Protein AF-A0A4U9WJC2-F1 (afdb_monomer_lite)

Organism: Serratia fonticola (NCBI:txid47917)

Secondary structure (DSSP, 8-state):
---TTTEEEEEE-HHHHHHHHHHHHHHTTS----GGGS-SS-TTEEEE--SPPP-STTHHHHTT-HHHHHHHH-SEEE--HHHHHHHHH--STTTTHHHHHHHHHS-EEEESGGGS-TTTHHHHHHHHHHHHHTT--EEEE-S---HHHHHHHHHHHHHHHHHHHHHHSPTT----EEEEEE-SS-EEEEEE-SHHHHHHHHHHHHHHHHHHHTTS-----EEEE----SSS-HHHHHHHHHHHHHHHHHHHHHHS-EE-TTS-EEEEEEEE-S-HHHHHHHHHHHHHSPPPTTEEEEEEEE-TTS-HHHHHHHHHHHHHHH--SSGGGGGGSHHHHHHHHH---SEEEEEEEE-GGGTSS----BSEEEE--S-HHHHHHHHTTBSTTT----SS--EEEESS-HHHHTT-SSSSBSSSB-BTTTTB--S-S-HHHHS-HHHHSS--SHHHHS--

pLDDT: mean 87.03, std 14.12, range [36.34, 98.62]

Foldseek 3Di:
DQDLQQEKEKDADPVVVVVVVVVVVVPVVDDPDDQQPADLDDPRIDIRHDHDFDPDPCCVVCVVPVRLRRLLRHNHYDYDCVQLLCLQVVPTRNPNVSSLSVLLREAEEAEPPVVDAPVCLVSVLQSLLSSLLSPHHYHYHDLQDFLVSVLSSVVSNLNSVVNNCVVPNDPPDQSWDWDWDDDPPDIDTDTDRDSVRVSVVLLVVLVVVVVVVVPAFQQAFEDADEQDFPALDLLSLLLSVLVSVLVVLVVLQVQFWDADPVGATEFEEEEEAADDVSLVSSVVNNVPDDDDPLEDEAEAEAEDPDDPVVNVVSQVLQLCQFPPLPVVCNCVRPVNVCCPVPDRRRYYYYYYYYYCVCQPDGQGEGRAYEYQDQDLSSLLSVSCRYCVNVSDRDDDHRYYYHQAHSCVSSVHPPRSVSPHRDDPVVPRGDPDRGCVVVDDSVPRRRRRSSVSHDPD

Sequence (456 aa):
MLDDDDLAVLVGSAAVRELHQLNNDKAELRGTGSASAEELFAEHHYVSYGGSLDDGRLSRWLQGSGNLHKLLSAPVLVTTIDHLISATEGVRGGKQIAPMLRLMTADLVLDEPDDFDIADLPALCRLVNWAGMLGSRVLLSSATLPPALVQALFNAYKAGRADYQQVCGQPDTPLNICCAWFDENDAEQHDIQGAKDFKAAHEAFVAQRVAKLQNIAVLRRAQLIAVQPANQRKSTVLDSVAETLSVAMRQLHALHHQEHPEGKTVSLGVIRMANINPLVAVAQRLLRMPAPENTRIHYCVYHSQHPLAMRSHIERRLDETLTRYCETALWQISEIKNALANYPEQHHLFVVLATSVAEVGRDHDYDWAIAEPSSMRSLIQLAGRIQRHRQKPCTSPNLHILQKNVRALQGNKPAYYRPGFESEKYRLQLNSHDLAEILQPAQYETISAIPEYRNL

Structure (mmCIF, N/CA/C/O backbone):
data_AF-A0A4U9WJC2-F1
#
_entry.id   AF-A0A4U9WJC2-F1
#
loop_
_atom_site.group_PDB
_atom_site.id
_atom_site.type_symbol
_atom_site.label_atom_id
_atom_site.label_alt_id
_atom_site.label_comp_id
_atom_site.label_asym_id
_atom_site.label_entity_id
_atom_site.label_seq_id
_atom_site.pdbx_PDB_ins_code
_atom_site.Cartn_x
_atom_site.Cartn_y
_atom_site.Cartn_z
_atom_site.occupancy
_atom_site.B_iso_or_equiv
_atom_site.auth_seq_id
_atom_site.auth_comp_id
_atom_site.auth_asym_id
_atom_site.auth_atom_id
_atom_site.pdbx_PDB_model_num
ATOM 1 N N . MET A 1 1 ? -13.704 -4.661 -20.417 1.00 46.53 1 MET A N 1
ATOM 2 C CA . MET A 1 1 ? -13.077 -5.623 -19.490 1.00 46.53 1 MET A CA 1
ATOM 3 C C . MET A 1 1 ? -12.262 -6.559 -20.355 1.00 46.53 1 MET A C 1
ATOM 5 O O . MET A 1 1 ? -12.724 -6.848 -21.448 1.00 46.53 1 MET A O 1
ATOM 9 N N . LEU A 1 2 ? -11.039 -6.892 -19.947 1.00 60.75 2 LEU A N 1
ATOM 10 C CA . LEU A 1 2 ? -10.280 -7.963 -20.596 1.00 60.75 2 LEU A CA 1
ATOM 11 C C . LEU A 1 2 ? -10.853 -9.277 -20.063 1.00 60.75 2 LEU A C 1
ATOM 13 O O . LEU A 1 2 ? -10.986 -9.402 -18.844 1.00 60.75 2 LEU A O 1
ATOM 17 N N . ASP A 1 3 ? -11.221 -10.190 -20.953 1.00 73.12 3 ASP A N 1
ATOM 18 C CA . ASP A 1 3 ? -11.749 -11.503 -20.577 1.00 73.12 3 ASP A CA 1
ATOM 19 C C . ASP A 1 3 ? -10.591 -12.507 -20.386 1.00 73.12 3 ASP A C 1
ATOM 21 O O . ASP A 1 3 ? -9.437 -12.219 -20.725 1.00 73.12 3 ASP A O 1
ATOM 25 N N . ASP A 1 4 ? -10.877 -13.700 -19.851 1.00 73.50 4 ASP A N 1
ATOM 26 C CA . ASP A 1 4 ? -9.875 -14.758 -19.585 1.00 73.50 4 ASP A CA 1
ATOM 27 C C . ASP A 1 4 ? -9.129 -15.241 -20.854 1.00 73.50 4 ASP A C 1
ATOM 29 O O . ASP A 1 4 ? -8.103 -15.931 -20.772 1.00 73.50 4 ASP A O 1
ATOM 33 N N . ASP A 1 5 ? -9.631 -14.853 -22.028 1.00 78.19 5 ASP A N 1
ATOM 34 C CA . ASP A 1 5 ? -9.053 -15.135 -23.340 1.00 78.19 5 ASP A CA 1
ATOM 35 C C . ASP A 1 5 ? -7.982 -14.108 -23.766 1.00 78.19 5 ASP A C 1
ATOM 37 O O . ASP A 1 5 ? -7.138 -14.409 -24.616 1.00 78.19 5 ASP A O 1
ATOM 41 N N . ASP A 1 6 ? -7.946 -12.934 -23.124 1.00 79.31 6 ASP A N 1
ATOM 42 C CA . ASP A 1 6 ? -6.994 -11.846 -23.396 1.00 79.31 6 ASP A CA 1
ATOM 43 C C . ASP A 1 6 ? -5.949 -11.664 -22.283 1.00 79.31 6 ASP A C 1
ATOM 45 O O . ASP A 1 6 ? -4.870 -11.102 -22.516 1.00 79.31 6 ASP A O 1
ATOM 49 N N . LEU A 1 7 ? -6.255 -12.131 -21.068 1.00 83.69 7 LEU A N 1
ATOM 50 C CA . LEU A 1 7 ? -5.445 -11.918 -19.872 1.00 83.69 7 LEU A CA 1
ATOM 51 C C . LEU A 1 7 ? -4.982 -13.243 -19.266 1.00 83.69 7 LEU A C 1
ATOM 53 O O . LEU A 1 7 ? -5.780 -14.081 -18.857 1.00 83.69 7 LEU A O 1
ATOM 57 N N . ALA A 1 8 ? -3.665 -13.403 -19.141 1.00 84.50 8 ALA A N 1
ATOM 58 C CA . ALA A 1 8 ? -3.069 -14.489 -18.381 1.00 84.50 8 ALA A CA 1
ATOM 59 C C . ALA A 1 8 ? -2.653 -14.039 -16.982 1.00 84.50 8 ALA A C 1
ATOM 61 O O . ALA A 1 8 ? -2.041 -12.982 -16.813 1.00 84.50 8 ALA A O 1
ATOM 62 N N . VAL A 1 9 ? -2.896 -14.895 -15.990 1.00 79.94 9 VAL A N 1
ATOM 63 C CA . VAL A 1 9 ? -2.384 -14.718 -14.624 1.00 79.94 9 VAL A CA 1
ATOM 64 C C . VAL A 1 9 ? -1.373 -15.813 -14.319 1.00 79.94 9 VAL A C 1
ATOM 66 O O . VAL A 1 9 ? -1.701 -17.003 -14.353 1.00 79.94 9 VAL A O 1
ATOM 69 N N . LEU A 1 10 ? -0.142 -15.412 -13.995 1.00 79.81 10 LEU A N 1
ATOM 70 C CA . LEU A 1 10 ? 0.897 -16.323 -13.518 1.00 79.81 10 LEU A CA 1
ATOM 71 C C . LEU A 1 10 ? 0.865 -16.393 -11.986 1.00 79.81 10 LEU A C 1
ATOM 73 O O . LEU A 1 10 ? 1.237 -15.443 -11.296 1.00 79.81 10 LEU A O 1
ATOM 77 N N . VAL A 1 11 ? 0.445 -17.542 -11.455 1.00 68.56 11 VAL A N 1
ATOM 78 C CA . VAL A 1 11 ? 0.327 -17.782 -10.012 1.00 68.56 11 VAL A CA 1
ATOM 79 C C . VAL A 1 11 ? 1.512 -18.616 -9.523 1.00 68.56 11 VAL A C 1
ATOM 81 O O . VAL A 1 11 ? 1.752 -19.723 -10.009 1.00 68.56 11 VAL A O 1
ATOM 84 N N . GLY A 1 12 ? 2.233 -18.095 -8.527 1.00 59.09 12 GLY A N 1
ATOM 85 C CA . GLY A 1 12 ? 3.252 -18.833 -7.782 1.00 59.09 12 GLY A CA 1
ATOM 86 C C . GLY A 1 12 ? 2.670 -19.403 -6.488 1.00 59.09 12 GLY A C 1
ATOM 87 O O . GLY A 1 12 ? 2.115 -18.667 -5.671 1.00 59.09 12 GLY A O 1
ATOM 88 N N . SER A 1 13 ? 2.787 -20.713 -6.266 1.00 50.66 13 SER A N 1
ATOM 89 C CA . SER A 1 13 ? 2.348 -21.327 -5.007 1.00 50.66 13 SER A CA 1
ATOM 90 C C . SER A 1 13 ? 3.416 -21.158 -3.914 1.00 50.66 13 SER A C 1
ATOM 92 O O . SER A 1 13 ? 4.443 -21.834 -3.902 1.00 50.66 13 SER A O 1
ATOM 94 N N . ALA A 1 14 ? 3.175 -20.252 -2.958 1.00 41.22 14 ALA A N 1
ATOM 95 C CA . ALA A 1 14 ? 4.099 -19.973 -1.846 1.00 41.22 14 ALA A CA 1
ATOM 96 C C . ALA A 1 14 ? 4.448 -21.230 -1.021 1.00 41.22 14 ALA A C 1
ATOM 98 O O . ALA A 1 14 ? 5.609 -21.444 -0.682 1.00 41.22 14 ALA A O 1
ATOM 99 N N . ALA A 1 15 ? 3.461 -22.102 -0.784 1.00 36.34 15 ALA A N 1
ATOM 100 C CA . ALA A 1 15 ? 3.639 -23.360 -0.055 1.00 36.34 15 ALA A CA 1
ATOM 101 C C . ALA A 1 15 ? 4.581 -24.344 -0.769 1.00 36.34 15 ALA A C 1
ATOM 103 O O . ALA A 1 15 ? 5.291 -25.106 -0.122 1.00 36.34 15 ALA A O 1
ATOM 104 N N . VAL A 1 16 ? 4.614 -24.321 -2.103 1.00 43.38 16 VAL A N 1
ATOM 105 C CA . VAL A 1 16 ? 5.478 -25.203 -2.894 1.00 43.38 16 VAL A CA 1
ATOM 106 C C . VAL A 1 16 ? 6.861 -24.573 -3.085 1.00 43.38 16 VAL A C 1
ATOM 108 O O . VAL A 1 16 ? 7.850 -25.299 -3.115 1.00 43.38 16 VAL A O 1
ATOM 111 N N . ARG A 1 17 ? 6.962 -23.233 -3.101 1.00 43.75 17 ARG A N 1
ATOM 112 C CA . ARG A 1 17 ? 8.237 -22.488 -3.056 1.00 43.75 17 ARG A CA 1
ATOM 113 C C . ARG A 1 17 ? 9.015 -22.798 -1.765 1.00 43.75 17 ARG A C 1
ATOM 115 O O . ARG A 1 17 ? 10.201 -23.110 -1.849 1.00 43.75 17 ARG A O 1
ATOM 122 N N . GLU A 1 18 ? 8.347 -22.808 -0.604 1.00 42.47 18 GLU A N 1
ATOM 123 C CA . GLU A 1 18 ? 8.938 -23.237 0.682 1.00 42.47 18 GLU A CA 1
ATOM 124 C C . GLU A 1 18 ? 9.326 -24.726 0.675 1.00 42.47 18 GLU A C 1
ATOM 126 O O . GLU A 1 18 ? 10.423 -25.084 1.107 1.00 42.47 18 GLU A O 1
ATOM 131 N N . LEU A 1 19 ? 8.468 -25.603 0.137 1.00 38.94 19 LEU A N 1
ATOM 132 C CA . LEU A 1 19 ? 8.737 -27.044 0.068 1.00 38.94 19 LEU A CA 1
ATOM 133 C C . LEU A 1 19 ? 9.913 -27.379 -0.872 1.00 38.94 19 LEU A C 1
ATOM 135 O O . LEU A 1 19 ? 10.723 -28.251 -0.558 1.00 38.94 19 LEU A O 1
ATOM 139 N N . HIS A 1 20 ? 10.051 -26.665 -1.995 1.00 43.69 20 HIS A N 1
ATOM 140 C CA . HIS A 1 20 ? 11.199 -26.790 -2.898 1.00 43.69 20 HIS A CA 1
ATOM 141 C C . HIS A 1 20 ? 12.480 -26.212 -2.309 1.00 43.69 20 HIS A C 1
ATOM 143 O O . HIS A 1 20 ? 13.526 -26.812 -2.520 1.00 43.69 20 HIS A O 1
ATOM 149 N N . GLN A 1 21 ? 12.438 -25.092 -1.579 1.00 44.62 21 GLN A N 1
ATOM 150 C CA . GLN A 1 21 ? 13.626 -24.590 -0.872 1.00 44.62 21 GLN A CA 1
ATOM 151 C C . GLN A 1 21 ? 14.124 -25.622 0.149 1.00 44.62 21 GLN A C 1
ATOM 153 O O . GLN A 1 21 ? 15.296 -25.985 0.128 1.00 44.62 21 GLN A O 1
ATOM 158 N N . LEU A 1 22 ? 13.212 -26.207 0.934 1.00 45.56 22 LEU A N 1
ATOM 159 C CA . LEU A 1 22 ? 13.526 -27.287 1.878 1.00 45.56 22 LEU A CA 1
ATOM 160 C C . LEU A 1 22 ? 14.062 -28.565 1.202 1.00 45.56 22 LEU A C 1
ATOM 162 O O . LEU A 1 22 ? 14.863 -29.288 1.800 1.00 45.56 22 LEU A O 1
ATOM 166 N N . ASN A 1 23 ? 13.619 -28.865 -0.022 1.00 43.19 23 ASN A N 1
ATOM 167 C CA . ASN A 1 23 ? 14.089 -30.022 -0.790 1.00 43.19 23 ASN A CA 1
ATOM 168 C C . ASN A 1 23 ? 15.409 -29.755 -1.534 1.00 43.19 23 ASN A C 1
ATOM 170 O O . ASN A 1 23 ? 16.239 -30.659 -1.618 1.00 43.19 23 ASN A O 1
ATOM 174 N N . ASN A 1 24 ? 15.641 -28.536 -2.026 1.00 48.03 24 ASN A N 1
ATOM 175 C CA . ASN A 1 24 ? 16.871 -28.158 -2.726 1.00 48.03 24 ASN A CA 1
ATOM 176 C C . ASN A 1 24 ? 18.071 -28.092 -1.773 1.00 48.03 24 ASN A C 1
ATOM 178 O O . ASN A 1 24 ? 19.133 -28.600 -2.129 1.00 48.03 24 ASN A O 1
ATOM 182 N N . ASP A 1 25 ? 17.881 -27.620 -0.535 1.00 45.34 25 ASP A N 1
ATOM 183 C CA . ASP A 1 25 ? 18.916 -27.661 0.513 1.00 45.34 25 ASP A CA 1
ATOM 184 C C . ASP A 1 25 ? 19.355 -29.103 0.852 1.00 45.34 25 ASP A C 1
ATOM 186 O O . ASP A 1 25 ? 20.463 -29.339 1.333 1.00 45.34 25 ASP A O 1
ATOM 190 N N . LYS A 1 26 ? 18.507 -30.105 0.570 1.00 40.25 26 LYS A N 1
ATOM 191 C CA . LYS A 1 26 ? 18.845 -31.535 0.695 1.00 40.25 26 LYS A CA 1
ATOM 192 C C . LYS A 1 26 ? 19.438 -32.142 -0.582 1.00 40.25 26 LYS A C 1
ATOM 194 O O . LYS A 1 26 ? 20.116 -33.167 -0.495 1.00 40.25 26 LYS A O 1
ATOM 199 N N . ALA A 1 27 ? 19.186 -31.548 -1.749 1.00 41.16 27 ALA A N 1
ATOM 200 C CA . ALA A 1 27 ? 19.595 -32.068 -3.054 1.00 41.16 27 ALA A CA 1
ATOM 201 C C . ALA A 1 27 ? 21.007 -31.626 -3.486 1.00 41.16 27 ALA A C 1
ATOM 203 O O . ALA A 1 27 ? 21.629 -32.327 -4.284 1.00 41.16 27 ALA A O 1
ATOM 204 N N . GLU A 1 28 ? 21.572 -30.551 -2.915 1.00 43.06 28 GLU A N 1
ATOM 205 C CA . GLU A 1 28 ? 22.946 -30.098 -3.227 1.00 43.06 28 GLU A CA 1
ATOM 206 C C . GLU A 1 28 ? 24.044 -31.144 -2.932 1.00 43.06 28 GLU A C 1
ATOM 208 O O . GLU A 1 28 ? 25.171 -31.019 -3.407 1.00 43.06 28 GLU A O 1
ATOM 213 N N . LEU A 1 29 ? 23.725 -32.229 -2.217 1.00 37.72 29 LEU A N 1
ATOM 214 C CA . LEU A 1 29 ? 24.650 -33.331 -1.939 1.00 37.72 29 LEU A CA 1
ATOM 215 C C . LEU A 1 29 ? 24.714 -34.412 -3.037 1.00 37.72 29 LEU A C 1
ATOM 217 O O . LEU A 1 29 ? 25.564 -35.300 -2.937 1.00 37.72 29 LEU A O 1
ATOM 221 N N . ARG A 1 30 ? 23.856 -34.401 -4.073 1.00 39.72 30 ARG A N 1
ATOM 222 C CA . ARG A 1 30 ? 23.855 -35.450 -5.117 1.00 39.72 30 ARG A CA 1
ATOM 223 C C . ARG A 1 30 ? 23.388 -34.953 -6.493 1.00 39.72 30 ARG A C 1
ATOM 225 O O . ARG A 1 30 ? 22.192 -34.815 -6.706 1.00 39.72 30 ARG A O 1
ATOM 232 N N . GLY A 1 31 ? 24.296 -34.866 -7.474 1.00 41.62 31 GLY A N 1
ATOM 233 C CA . GLY A 1 31 ? 23.894 -35.017 -8.884 1.00 41.62 31 GLY A CA 1
ATOM 234 C C . GLY A 1 31 ? 24.792 -34.381 -9.947 1.00 41.62 31 GLY A C 1
ATOM 235 O O . GLY A 1 31 ? 24.798 -33.172 -10.126 1.00 41.62 31 GLY A O 1
ATOM 236 N N . THR A 1 32 ? 25.472 -35.218 -10.733 1.00 39.62 32 THR A N 1
ATOM 237 C CA . THR A 1 32 ? 26.228 -34.889 -11.957 1.00 39.62 32 THR A CA 1
ATOM 238 C C . THR A 1 32 ? 25.339 -34.971 -13.216 1.00 39.62 32 THR A C 1
ATOM 240 O O . THR A 1 32 ? 25.636 -35.729 -14.139 1.00 39.62 32 THR A O 1
ATOM 243 N N . GLY A 1 33 ? 24.200 -34.268 -13.230 1.00 45.22 33 GLY A N 1
ATOM 244 C CA . GLY A 1 33 ? 23.241 -34.250 -14.349 1.00 45.22 33 GLY A CA 1
ATOM 245 C C . GLY A 1 33 ? 23.451 -33.084 -15.329 1.00 45.22 33 GLY A C 1
ATOM 246 O O . GLY A 1 33 ? 23.955 -32.031 -14.945 1.00 45.22 33 GLY A O 1
ATOM 247 N N . SER A 1 34 ? 23.060 -33.260 -16.600 1.00 45.56 34 SER A N 1
ATOM 248 C CA . SER A 1 34 ? 23.080 -32.193 -17.617 1.00 45.56 34 SER A CA 1
ATOM 249 C C . SER A 1 34 ? 22.008 -31.140 -17.312 1.00 45.56 34 SER A C 1
ATOM 251 O O . SER A 1 34 ? 20.820 -31.380 -17.520 1.00 45.56 34 SER A O 1
ATOM 253 N N . ALA A 1 35 ? 22.432 -29.962 -16.850 1.00 45.94 35 ALA A N 1
ATOM 254 C CA . ALA A 1 35 ? 21.558 -28.852 -16.452 1.00 45.94 35 ALA A CA 1
ATOM 255 C C . ALA A 1 35 ? 20.690 -28.275 -17.594 1.00 45.94 35 ALA A C 1
ATOM 257 O O . ALA A 1 35 ? 19.764 -27.510 -17.345 1.00 45.94 35 ALA A O 1
ATOM 258 N N . SER A 1 36 ? 20.974 -28.629 -18.851 1.00 48.59 36 SER A N 1
ATOM 259 C CA . SER A 1 36 ? 20.184 -28.231 -20.027 1.00 48.59 36 SER A CA 1
ATOM 260 C C . SER A 1 36 ? 18.904 -29.052 -20.223 1.00 48.59 36 SER A C 1
ATOM 262 O O . SER A 1 36 ? 18.124 -28.733 -21.113 1.00 48.59 36 SER A O 1
ATOM 264 N N . ALA A 1 37 ? 18.712 -30.120 -19.441 1.00 48.47 37 ALA A N 1
ATOM 265 C CA . ALA A 1 37 ? 17.519 -30.968 -19.474 1.00 48.47 37 ALA A CA 1
ATOM 266 C C . ALA A 1 37 ? 16.483 -30.602 -18.392 1.00 48.47 37 ALA A C 1
ATOM 268 O O . ALA A 1 37 ? 15.444 -31.252 -18.311 1.00 48.47 37 ALA A O 1
ATOM 269 N N . GLU A 1 38 ? 16.768 -29.602 -17.551 1.00 54.88 38 GLU A N 1
ATOM 270 C CA . GLU A 1 38 ? 15.818 -29.099 -16.553 1.00 54.88 38 GLU A CA 1
ATOM 271 C C . GLU A 1 38 ? 14.656 -28.354 -17.232 1.00 54.88 38 GLU A C 1
ATOM 273 O O . GLU A 1 38 ? 14.842 -27.685 -18.252 1.00 54.88 38 GLU A O 1
ATOM 278 N N . GLU A 1 39 ? 13.448 -28.468 -16.671 1.00 60.22 39 GLU A N 1
ATOM 279 C CA . GLU A 1 39 ? 12.277 -27.755 -17.182 1.00 60.22 39 GLU A CA 1
ATOM 280 C C . GLU A 1 39 ? 12.488 -26.232 -17.133 1.00 60.22 39 GLU A C 1
ATOM 282 O O . GLU A 1 39 ? 12.917 -25.663 -16.128 1.00 60.22 39 GLU A O 1
ATOM 287 N N . LEU A 1 40 ? 12.127 -25.553 -18.229 1.00 59.41 40 LEU A N 1
ATOM 288 C CA . LEU A 1 40 ? 12.242 -24.092 -18.378 1.00 59.41 40 LEU A CA 1
ATOM 289 C C . LEU A 1 40 ? 11.343 -23.314 -17.408 1.00 59.41 40 LEU A C 1
ATOM 291 O O . LEU A 1 40 ? 11.531 -22.118 -17.186 1.00 59.41 40 LEU A O 1
ATOM 295 N N . PHE A 1 41 ? 10.337 -23.994 -16.867 1.00 60.94 41 PHE A N 1
ATOM 296 C CA . PHE A 1 41 ? 9.386 -23.481 -15.902 1.00 60.94 41 PHE A CA 1
ATOM 297 C C . PHE A 1 41 ? 9.516 -24.298 -14.621 1.00 60.94 41 PHE A C 1
ATOM 299 O O . PHE A 1 41 ? 9.705 -25.506 -14.674 1.00 60.94 41 PHE A O 1
ATOM 306 N N . ALA A 1 42 ? 9.406 -23.656 -13.461 1.00 60.84 42 ALA A N 1
ATOM 307 C CA . ALA A 1 42 ? 9.356 -24.411 -12.220 1.00 60.84 42 ALA A CA 1
ATOM 308 C C . ALA A 1 42 ? 8.007 -25.150 -12.118 1.00 60.84 42 ALA A C 1
ATOM 310 O O . ALA A 1 42 ? 6.972 -24.537 -12.381 1.00 60.84 42 ALA A O 1
ATOM 311 N N . GLU A 1 43 ? 8.013 -26.416 -11.678 1.00 53.97 43 GLU A N 1
ATOM 312 C CA . GLU A 1 43 ? 6.828 -27.304 -11.580 1.00 53.97 43 GLU A CA 1
ATOM 313 C C . GLU A 1 43 ? 5.626 -26.681 -10.834 1.00 53.97 43 GLU A C 1
ATOM 315 O O . GLU A 1 43 ? 4.483 -27.103 -10.983 1.00 53.97 43 GLU A O 1
ATOM 320 N N . HIS A 1 44 ? 5.874 -25.653 -10.024 1.00 59.41 44 HIS A N 1
ATOM 321 C CA . HIS A 1 44 ? 4.917 -25.032 -9.114 1.00 59.41 44 HIS A CA 1
ATOM 322 C C . HIS A 1 44 ? 4.310 -23.712 -9.600 1.00 59.41 44 HIS A C 1
ATOM 324 O O . HIS A 1 44 ? 3.562 -23.064 -8.855 1.00 59.41 44 HIS A O 1
ATOM 330 N N . HIS A 1 45 ? 4.657 -23.293 -10.813 1.00 67.62 45 HIS A N 1
ATOM 331 C CA . HIS A 1 45 ? 4.077 -22.130 -11.464 1.00 67.62 45 HIS A CA 1
ATOM 332 C C . HIS A 1 45 ? 2.922 -22.554 -12.376 1.00 67.62 45 HIS A C 1
ATOM 334 O O . HIS A 1 45 ? 3.080 -23.422 -13.234 1.00 67.62 45 HIS A O 1
ATOM 340 N N . TYR A 1 46 ? 1.772 -21.901 -12.221 1.00 73.31 46 TYR A N 1
ATOM 341 C CA . TYR A 1 46 ? 0.585 -22.152 -13.036 1.00 73.31 46 TYR A CA 1
ATOM 342 C C . TYR A 1 46 ? 0.196 -20.897 -13.816 1.00 73.31 46 TYR A C 1
ATOM 344 O O . TYR A 1 46 ? 0.100 -19.814 -13.236 1.00 73.31 46 TYR A O 1
ATOM 352 N N . VAL A 1 47 ? -0.045 -21.047 -15.122 1.00 77.38 47 VAL A N 1
ATOM 353 C CA . VAL A 1 47 ? -0.546 -19.969 -15.985 1.00 77.38 47 VAL A CA 1
ATOM 354 C C . VAL A 1 47 ? -2.023 -20.216 -16.273 1.00 77.38 47 VAL A C 1
ATOM 356 O O . VAL A 1 47 ? -2.378 -21.149 -17.002 1.00 77.38 47 VAL A O 1
ATOM 359 N N . SER A 1 48 ? -2.880 -19.368 -15.705 1.00 79.12 48 SER A N 1
ATOM 360 C CA . SER A 1 48 ? -4.305 -19.335 -16.036 1.00 79.12 48 SER A CA 1
ATOM 361 C C . SER A 1 48 ? -4.496 -18.485 -17.285 1.00 79.12 48 SER A C 1
ATOM 363 O O . SER A 1 48 ? -4.237 -17.289 -17.231 1.00 79.12 48 SER A O 1
ATOM 365 N N . TYR A 1 49 ? -4.884 -19.111 -18.396 1.00 80.44 49 TYR A N 1
ATOM 366 C CA . TYR A 1 49 ? -5.153 -18.461 -19.681 1.00 80.44 49 TYR A CA 1
ATOM 367 C C . TYR A 1 49 ? -6.121 -19.338 -20.485 1.00 80.44 49 TYR A C 1
ATOM 369 O O . TYR A 1 49 ? -5.840 -20.534 -20.653 1.00 80.44 49 TYR A O 1
ATOM 377 N N . GLY A 1 50 ? -7.254 -18.766 -20.906 1.00 72.88 50 GLY A N 1
ATOM 378 C CA . GLY A 1 50 ? -8.319 -19.447 -21.658 1.00 72.88 50 GLY A CA 1
ATOM 379 C C . GLY A 1 50 ? -8.233 -19.274 -23.176 1.00 72.88 50 GLY A C 1
ATOM 380 O O . GLY A 1 50 ? -8.844 -20.047 -23.911 1.00 72.88 50 GLY A O 1
ATOM 381 N N . GLY A 1 51 ? -7.428 -18.313 -23.636 1.00 80.25 51 GLY A N 1
ATOM 382 C CA . GLY A 1 51 ? -7.397 -17.902 -25.034 1.00 80.25 51 GLY A CA 1
ATOM 383 C C . GLY A 1 51 ? -6.604 -18.816 -25.966 1.00 80.25 51 GLY A C 1
ATOM 384 O O . GLY A 1 51 ? -6.038 -19.847 -25.583 1.00 80.25 51 GLY A O 1
ATOM 385 N N . SER A 1 52 ? -6.562 -18.416 -27.237 1.00 81.81 52 SER A N 1
ATOM 386 C CA . SER A 1 52 ? -5.863 -19.158 -28.283 1.00 81.81 52 SER A CA 1
ATOM 387 C C . SER A 1 52 ? -4.354 -19.152 -28.062 1.00 81.81 52 SER A C 1
ATOM 389 O O . SER A 1 52 ? -3.743 -18.106 -27.847 1.00 81.81 52 SER A O 1
ATOM 391 N N . LEU A 1 53 ? -3.741 -20.326 -28.178 1.00 81.19 53 LEU A N 1
ATOM 392 C CA . LEU A 1 53 ? -2.290 -20.449 -28.180 1.00 81.19 53 LEU A CA 1
ATOM 393 C C . LEU A 1 53 ? -1.727 -20.037 -29.543 1.00 81.19 53 LEU A C 1
ATOM 395 O O . LEU A 1 53 ? -2.300 -20.388 -30.573 1.00 81.19 53 LEU A O 1
ATOM 399 N N . ASP A 1 54 ? -0.590 -19.342 -29.538 1.00 75.38 54 ASP A N 1
ATOM 400 C CA . ASP A 1 54 ? 0.116 -18.932 -30.753 1.00 75.38 54 ASP A CA 1
ATOM 401 C C . ASP A 1 54 ? 0.478 -20.160 -31.599 1.00 75.38 54 ASP A C 1
ATOM 403 O O . ASP A 1 54 ? 1.158 -21.074 -31.129 1.00 75.38 54 ASP A O 1
ATOM 407 N N . ASP A 1 55 ? 0.052 -20.195 -32.857 1.00 75.19 55 ASP A N 1
ATOM 408 C CA . ASP A 1 55 ? 0.403 -21.248 -33.813 1.00 75.19 55 ASP A CA 1
ATOM 409 C C . ASP A 1 55 ? 1.621 -20.871 -34.681 1.00 75.19 55 ASP A C 1
ATOM 411 O O . ASP A 1 55 ? 2.004 -21.604 -35.597 1.00 75.19 55 ASP A O 1
ATOM 415 N N . GLY A 1 56 ? 2.286 -19.759 -34.345 1.00 73.81 56 GLY A N 1
ATOM 416 C CA . GLY A 1 56 ? 3.463 -19.232 -35.019 1.00 73.81 56 GLY A CA 1
ATOM 417 C C . GLY A 1 56 ? 4.709 -20.122 -34.945 1.00 73.81 56 GLY A C 1
ATOM 418 O O . GLY A 1 56 ? 4.715 -21.256 -34.468 1.00 73.81 56 GLY A O 1
ATOM 419 N N . ARG A 1 57 ? 5.845 -19.601 -35.429 1.00 71.94 57 ARG A N 1
ATOM 420 C CA . ARG A 1 57 ? 7.106 -20.369 -35.567 1.00 71.94 57 ARG A CA 1
ATOM 421 C C . ARG A 1 57 ? 7.665 -20.886 -34.238 1.00 71.94 57 ARG A C 1
ATOM 423 O O . ARG A 1 57 ? 8.398 -21.877 -34.234 1.00 71.94 57 ARG A O 1
ATOM 430 N N . LEU A 1 58 ? 7.337 -20.217 -33.133 1.00 72.56 58 LEU A N 1
ATOM 431 C CA . LEU A 1 58 ? 7.756 -20.613 -31.791 1.00 72.56 58 LEU A CA 1
ATOM 432 C C . LEU A 1 58 ? 6.933 -21.788 -31.254 1.00 72.56 58 LEU A C 1
ATOM 434 O O . LEU A 1 58 ? 7.468 -22.567 -30.470 1.00 72.56 58 LEU A O 1
ATOM 438 N N . SER A 1 59 ? 5.699 -21.991 -31.731 1.00 73.56 59 SER A N 1
ATOM 439 C CA . SER A 1 59 ? 4.800 -23.056 -31.262 1.00 73.56 59 SER A CA 1
ATOM 440 C C . SER A 1 59 ? 5.471 -24.434 -31.257 1.00 73.56 59 SER A C 1
ATOM 442 O O . SER A 1 59 ? 5.369 -25.171 -30.284 1.00 73.56 59 SER A O 1
ATOM 444 N N . ARG A 1 60 ? 6.271 -24.755 -32.282 1.00 75.25 60 ARG A N 1
ATOM 445 C CA . ARG A 1 60 ? 6.978 -26.041 -32.407 1.00 75.25 60 ARG A CA 1
ATOM 446 C C . ARG A 1 60 ? 8.028 -26.279 -31.317 1.00 75.25 60 ARG A C 1
ATOM 448 O O . ARG A 1 60 ? 8.244 -27.419 -30.923 1.00 75.25 60 ARG A O 1
ATOM 455 N N . TRP A 1 61 ? 8.670 -25.216 -30.837 1.00 71.25 61 TRP A N 1
ATOM 456 C CA . TRP A 1 61 ? 9.628 -25.270 -29.727 1.00 71.25 61 TRP A CA 1
ATOM 457 C C . TRP A 1 61 ? 8.922 -25.244 -28.367 1.00 71.25 61 TRP A C 1
ATOM 459 O O . TRP A 1 61 ? 9.445 -25.767 -27.387 1.00 71.25 61 TRP A O 1
ATOM 469 N N . LEU A 1 62 ? 7.723 -24.657 -28.318 1.00 73.56 62 LEU A N 1
ATOM 470 C CA . LEU A 1 62 ? 6.910 -24.490 -27.115 1.00 73.56 62 LEU A CA 1
ATOM 471 C C . LEU A 1 62 ? 5.950 -25.659 -26.847 1.00 73.56 62 LEU A C 1
ATOM 473 O O . LEU A 1 62 ? 5.469 -25.790 -25.726 1.00 73.56 62 LEU A O 1
ATOM 477 N N . GLN A 1 63 ? 5.717 -26.537 -27.830 1.00 67.31 63 GLN A N 1
ATOM 478 C CA . GLN A 1 63 ? 4.817 -27.699 -27.751 1.00 67.31 63 GLN A CA 1
ATOM 479 C C . GLN A 1 63 ? 5.101 -28.629 -26.559 1.00 67.31 63 GLN A C 1
ATOM 481 O O . GLN A 1 63 ? 4.178 -29.254 -26.045 1.00 67.31 63 GLN A O 1
ATOM 486 N N . GLY A 1 64 ? 6.356 -28.711 -26.103 1.00 66.50 64 GLY A N 1
ATOM 487 C CA . GLY A 1 64 ? 6.745 -29.496 -24.925 1.00 66.50 64 GLY A CA 1
ATOM 488 C C . GLY A 1 64 ? 6.468 -28.820 -23.575 1.00 66.50 64 GLY A C 1
ATOM 489 O O . GLY A 1 64 ? 6.563 -29.481 -22.548 1.00 66.50 64 GLY A O 1
ATOM 490 N N . SER A 1 65 ? 6.110 -27.531 -23.565 1.00 72.31 65 SER A N 1
ATOM 491 C CA . SER A 1 65 ? 6.017 -26.685 -22.367 1.00 72.31 65 SER A CA 1
ATOM 492 C C . SER A 1 65 ? 4.730 -25.853 -22.373 1.00 72.31 65 SER A C 1
ATOM 494 O O . SER A 1 65 ? 4.748 -24.647 -22.630 1.00 72.31 65 SER A O 1
ATOM 496 N N . GLY A 1 66 ? 3.594 -26.480 -22.046 1.00 76.69 66 GLY A N 1
ATOM 497 C CA . GLY A 1 66 ? 2.266 -25.849 -22.130 1.00 76.69 66 GLY A CA 1
ATOM 498 C C . GLY A 1 66 ? 2.121 -24.528 -21.355 1.00 76.69 66 GLY A C 1
ATOM 499 O O . GLY A 1 66 ? 1.488 -23.595 -21.844 1.00 76.69 66 GLY A O 1
ATOM 500 N N . ASN A 1 67 ? 2.758 -24.395 -20.185 1.00 77.75 67 ASN A N 1
ATOM 501 C CA . ASN A 1 67 ? 2.746 -23.144 -19.412 1.00 77.75 67 ASN A CA 1
ATOM 502 C C . ASN A 1 67 ? 3.515 -22.011 -20.106 1.00 77.75 67 ASN A C 1
ATOM 504 O O . ASN A 1 67 ? 3.057 -20.869 -20.115 1.00 77.75 67 ASN A O 1
ATOM 508 N N . LEU A 1 68 ? 4.660 -22.323 -20.720 1.00 78.19 68 LEU A N 1
ATOM 509 C CA . LEU A 1 68 ? 5.456 -21.346 -21.462 1.00 78.19 68 LEU A CA 1
ATOM 510 C C . LEU A 1 68 ? 4.702 -20.854 -22.699 1.00 78.19 68 LEU A C 1
ATOM 512 O O . LEU A 1 68 ? 4.709 -19.662 -23.002 1.00 78.19 68 LEU A O 1
ATOM 516 N N . HIS A 1 69 ? 4.015 -21.771 -23.383 1.00 82.81 69 HIS A N 1
ATOM 517 C CA . HIS A 1 69 ? 3.201 -21.435 -24.542 1.00 82.81 69 HIS A CA 1
ATOM 518 C C . HIS A 1 69 ? 2.065 -20.483 -24.165 1.00 82.81 69 HIS A C 1
ATOM 520 O O . HIS A 1 69 ? 1.916 -19.442 -24.802 1.00 82.81 69 HIS A O 1
ATOM 526 N N . LYS A 1 70 ? 1.336 -20.766 -23.078 1.00 85.06 70 LYS A N 1
ATOM 527 C CA . LYS A 1 70 ? 0.300 -19.866 -22.545 1.00 85.06 70 LYS A CA 1
ATOM 528 C C . LYS A 1 70 ? 0.852 -18.486 -22.191 1.00 85.06 70 LYS A C 1
ATOM 530 O O . LYS A 1 70 ? 0.269 -17.481 -22.579 1.00 85.06 70 LYS A O 1
ATOM 535 N N . LEU A 1 71 ? 1.994 -18.433 -21.501 1.00 85.06 71 LEU A N 1
ATOM 536 C CA . LEU A 1 71 ? 2.612 -17.176 -21.069 1.00 85.06 71 LEU A CA 1
ATOM 537 C C . LEU A 1 71 ? 2.971 -16.258 -22.244 1.00 85.06 71 LEU A C 1
ATOM 539 O O . LEU A 1 71 ? 2.813 -15.041 -22.151 1.00 85.06 71 LEU A O 1
ATOM 543 N N . LEU A 1 72 ? 3.484 -16.828 -23.334 1.00 85.19 72 LEU A N 1
ATOM 544 C CA . LEU A 1 72 ? 3.876 -16.061 -24.517 1.00 85.19 72 LEU A CA 1
ATOM 545 C C . LEU A 1 72 ? 2.689 -15.734 -25.426 1.00 85.19 72 LEU A C 1
ATOM 547 O O . LEU A 1 72 ? 2.688 -14.670 -26.032 1.00 85.19 72 LEU A O 1
ATOM 551 N N . SER A 1 73 ? 1.683 -16.610 -25.485 1.00 86.12 73 SER A N 1
ATOM 552 C CA . SER A 1 73 ? 0.495 -16.406 -26.329 1.00 86.12 73 SER A CA 1
ATOM 553 C C . SER A 1 73 ? -0.440 -15.334 -25.781 1.00 86.12 73 SER A C 1
ATOM 555 O O . SER A 1 73 ? -1.107 -14.656 -26.553 1.00 86.12 73 SER A O 1
ATOM 557 N N . ALA A 1 74 ? -0.488 -15.171 -24.457 1.00 87.75 74 ALA A N 1
ATOM 558 C CA . ALA A 1 74 ? -1.396 -14.229 -23.825 1.00 87.75 74 ALA A CA 1
ATOM 559 C C . ALA A 1 74 ? -1.097 -12.777 -24.239 1.00 87.75 74 ALA A C 1
ATOM 561 O O . ALA A 1 74 ? 0.026 -12.308 -24.014 1.00 87.75 74 ALA A O 1
ATOM 562 N N . PRO A 1 75 ? -2.073 -12.022 -24.773 1.00 87.56 75 PRO A N 1
ATOM 563 C CA . PRO A 1 75 ? -1.881 -10.611 -25.100 1.00 87.56 75 PRO A CA 1
ATOM 564 C C . PRO A 1 75 ? -1.426 -9.804 -23.879 1.00 87.56 75 PRO A C 1
ATOM 566 O O . PRO A 1 75 ? -0.396 -9.127 -23.918 1.00 87.56 75 PRO A O 1
ATOM 569 N N . VAL A 1 76 ? -2.118 -9.967 -22.750 1.00 90.88 76 VAL A N 1
ATOM 570 C CA . VAL A 1 76 ? -1.780 -9.330 -21.474 1.00 90.88 76 VAL A CA 1
ATOM 571 C C . VAL A 1 76 ? -1.358 -10.388 -20.461 1.00 90.88 76 VAL A C 1
ATOM 573 O O . VAL A 1 76 ? -1.999 -11.424 -20.320 1.00 90.88 76 VAL A O 1
ATOM 576 N N . LEU A 1 77 ? -0.276 -10.120 -19.729 1.00 90.75 77 LEU A N 1
ATOM 577 C CA . LEU A 1 77 ? 0.210 -10.982 -18.653 1.00 90.75 77 LEU A CA 1
ATOM 578 C C . LEU A 1 77 ? 0.252 -10.192 -17.349 1.00 90.75 77 LEU A C 1
ATOM 580 O O . LEU A 1 77 ? 0.967 -9.196 -17.254 1.00 90.75 77 LEU A O 1
ATOM 584 N N . VAL A 1 78 ? -0.454 -10.685 -16.336 1.00 89.75 78 VAL A N 1
ATOM 585 C CA . VAL A 1 78 ? -0.366 -10.201 -14.959 1.00 89.75 78 VAL A CA 1
ATOM 586 C C . VAL A 1 78 ? 0.477 -11.181 -14.154 1.00 89.75 78 VAL A C 1
ATOM 588 O O . VAL A 1 78 ? 0.176 -12.373 -14.050 1.00 89.75 78 VAL A O 1
ATOM 591 N N . THR A 1 79 ? 1.570 -10.677 -13.594 1.00 87.12 79 THR A N 1
ATOM 592 C CA . THR A 1 79 ? 2.527 -11.471 -12.829 1.00 87.12 79 THR A CA 1
ATOM 593 C C . THR A 1 79 ? 3.196 -10.618 -11.762 1.00 87.12 79 THR A C 1
ATOM 595 O O . THR A 1 79 ? 3.291 -9.401 -11.896 1.00 87.12 79 THR A O 1
ATOM 598 N N . THR A 1 80 ? 3.727 -11.259 -10.723 1.00 83.69 80 THR A N 1
ATOM 599 C CA . THR A 1 80 ? 4.711 -10.607 -9.865 1.00 83.69 80 THR A CA 1
ATOM 600 C C . THR A 1 80 ? 6.015 -10.402 -10.632 1.00 83.69 80 THR A C 1
ATOM 602 O O . THR A 1 80 ? 6.411 -11.203 -11.487 1.00 83.69 80 THR A O 1
ATOM 605 N N . ILE A 1 81 ? 6.698 -9.320 -10.290 1.00 84.44 81 ILE A N 1
ATOM 606 C CA . ILE A 1 81 ? 8.013 -8.963 -10.815 1.00 84.44 81 ILE A CA 1
ATOM 607 C C . ILE A 1 81 ? 9.090 -10.016 -10.508 1.00 84.44 81 ILE A C 1
ATOM 609 O O . ILE A 1 81 ? 9.972 -10.223 -11.335 1.00 84.44 81 ILE A O 1
ATOM 613 N N . ASP A 1 82 ? 8.965 -10.765 -9.405 1.00 80.38 82 ASP A N 1
ATOM 614 C CA . ASP A 1 82 ? 9.804 -11.929 -9.076 1.00 80.38 82 ASP A CA 1
ATOM 615 C C . ASP A 1 82 ? 9.936 -12.915 -10.243 1.00 80.38 82 ASP A C 1
ATOM 617 O O . ASP A 1 82 ? 11.012 -13.466 -10.485 1.00 80.38 82 ASP A O 1
ATOM 621 N N . HIS A 1 83 ? 8.844 -13.150 -10.977 1.00 81.69 83 HIS A N 1
ATOM 622 C CA . HIS A 1 83 ? 8.866 -14.066 -12.112 1.00 81.69 83 HIS A CA 1
ATOM 623 C C . HIS A 1 83 ? 9.669 -13.489 -13.291 1.00 81.69 83 HIS A C 1
ATOM 625 O O . HIS A 1 83 ? 10.315 -14.246 -14.014 1.00 81.69 83 HIS A O 1
ATOM 631 N N . LEU A 1 84 ? 9.695 -12.161 -13.455 1.00 85.44 84 LEU A N 1
ATOM 632 C CA . LEU A 1 84 ? 10.438 -11.476 -14.518 1.00 85.44 84 LEU A CA 1
ATOM 633 C C . LEU A 1 84 ? 11.908 -11.219 -14.163 1.00 85.44 84 LEU A C 1
ATOM 635 O O . LEU A 1 84 ? 12.751 -11.271 -15.053 1.00 85.44 84 LEU A O 1
ATOM 639 N N . ILE A 1 85 ? 12.241 -11.021 -12.881 1.00 84.50 85 ILE A N 1
ATOM 640 C CA . ILE A 1 85 ? 13.623 -10.830 -12.392 1.00 84.50 85 ILE A CA 1
ATOM 641 C C . ILE A 1 85 ? 14.536 -11.989 -12.815 1.00 84.50 85 ILE A C 1
ATOM 643 O O . ILE A 1 85 ? 15.722 -11.792 -13.081 1.00 84.50 85 ILE A O 1
ATOM 647 N N . SER A 1 86 ? 13.984 -13.197 -12.957 1.00 82.31 86 SER A N 1
ATOM 648 C CA . SER A 1 86 ? 14.738 -14.356 -13.441 1.00 82.31 86 SER A CA 1
ATOM 649 C C . SER A 1 86 ? 15.299 -14.203 -14.865 1.00 82.31 86 SER A C 1
ATOM 651 O O . SER A 1 86 ? 16.211 -14.948 -15.215 1.00 82.31 86 SER A O 1
ATOM 653 N N . ALA A 1 87 ? 14.851 -13.213 -15.652 1.00 83.56 87 ALA A N 1
ATOM 654 C CA . ALA A 1 87 ? 15.494 -12.848 -16.915 1.00 83.56 87 ALA A CA 1
ATOM 655 C C . ALA A 1 87 ? 16.970 -12.475 -16.712 1.00 83.56 87 ALA A C 1
ATOM 657 O O . ALA A 1 87 ? 17.822 -12.956 -17.449 1.00 83.56 87 ALA A O 1
ATOM 658 N N . THR A 1 88 ? 17.287 -11.676 -15.689 1.00 83.38 88 THR A N 1
ATOM 659 C CA . THR A 1 88 ? 18.659 -11.207 -15.427 1.00 83.38 88 THR A CA 1
ATOM 660 C C . THR A 1 88 ? 19.348 -11.963 -14.300 1.00 83.38 88 THR A C 1
ATOM 662 O O . THR A 1 88 ? 20.566 -12.111 -14.319 1.00 83.38 88 THR A O 1
ATOM 665 N N . GLU A 1 89 ? 18.584 -12.465 -13.327 1.00 82.38 89 GLU A N 1
ATOM 666 C CA . GLU A 1 89 ? 19.117 -13.166 -12.149 1.00 82.38 89 GLU A CA 1
ATOM 667 C C . GLU A 1 89 ? 19.082 -14.696 -12.282 1.00 82.38 89 GLU A C 1
ATOM 669 O O . GLU A 1 89 ? 19.454 -15.415 -11.354 1.00 82.38 89 GLU A O 1
ATOM 674 N N . GLY A 1 90 ? 18.608 -15.228 -13.411 1.00 70.12 90 GLY A N 1
ATOM 675 C CA . GLY A 1 90 ? 18.537 -16.664 -13.664 1.00 70.12 90 GLY A CA 1
ATOM 676 C C . GLY A 1 90 ? 19.925 -17.294 -13.770 1.00 70.12 90 GLY A C 1
ATOM 677 O O . GLY A 1 90 ? 20.543 -17.275 -14.829 1.00 70.12 90 GLY A O 1
ATOM 678 N N . VAL A 1 91 ? 20.420 -17.888 -12.680 1.00 64.75 91 VAL A N 1
ATOM 679 C CA . VAL A 1 91 ? 21.787 -18.446 -12.637 1.00 64.75 91 VAL A CA 1
ATOM 680 C C . V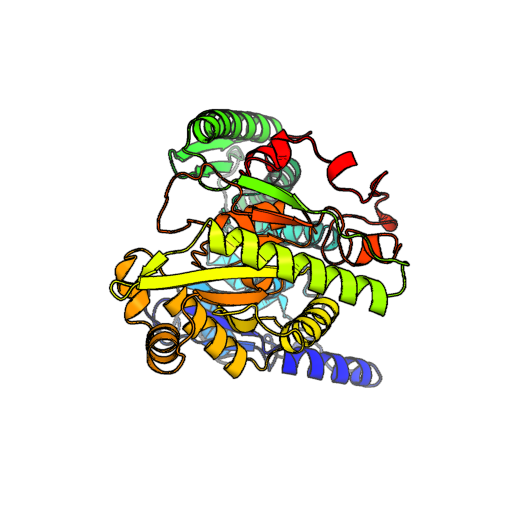AL A 1 91 ? 21.883 -19.850 -13.265 1.00 64.75 91 VAL A C 1
ATOM 682 O O . VAL A 1 91 ? 22.965 -20.260 -13.681 1.00 64.75 91 VAL A O 1
ATOM 685 N N . ARG A 1 92 ? 20.787 -20.629 -13.311 1.00 67.62 92 ARG A N 1
ATOM 686 C CA . ARG A 1 92 ? 20.785 -22.047 -13.743 1.00 67.62 92 ARG A CA 1
ATOM 687 C C . ARG A 1 92 ? 19.464 -22.475 -14.404 1.00 67.62 92 ARG A C 1
ATOM 689 O O . ARG A 1 92 ? 18.416 -21.903 -14.106 1.00 67.62 92 ARG A O 1
ATOM 696 N N . GLY A 1 93 ? 19.527 -23.512 -15.246 1.00 67.00 93 GLY A N 1
ATOM 697 C CA . GLY A 1 93 ? 18.357 -24.267 -15.727 1.00 67.00 93 GLY A CA 1
ATOM 698 C C . GLY A 1 93 ? 17.481 -23.565 -16.773 1.00 67.00 93 GLY A C 1
ATOM 699 O O . GLY A 1 93 ? 16.299 -23.856 -16.867 1.00 67.00 93 GLY A O 1
ATOM 700 N N . GLY A 1 94 ? 18.006 -22.586 -17.521 1.00 73.38 94 GLY A N 1
ATOM 701 C CA . GLY A 1 94 ? 17.252 -21.926 -18.602 1.00 73.38 94 GLY A CA 1
ATOM 702 C C . GLY A 1 94 ? 16.067 -21.063 -18.146 1.00 73.38 94 GLY A C 1
ATOM 703 O O . GLY A 1 94 ? 15.289 -20.606 -18.982 1.00 73.38 94 GLY A O 1
ATOM 704 N N . LYS A 1 95 ? 15.938 -20.797 -16.840 1.00 73.62 95 LYS A N 1
ATOM 705 C CA . LYS A 1 95 ? 14.833 -20.035 -16.227 1.00 73.62 95 LYS A CA 1
ATOM 706 C C . LYS A 1 95 ? 14.681 -18.617 -16.781 1.00 73.62 95 LYS A C 1
ATOM 708 O O . LYS A 1 95 ? 13.595 -18.055 -16.724 1.00 73.62 95 LYS A O 1
ATOM 713 N N . GLN A 1 96 ? 15.745 -18.061 -17.354 1.00 82.31 96 GLN A N 1
ATOM 714 C CA . GLN A 1 96 ? 15.738 -16.764 -18.019 1.00 82.31 96 GLN A CA 1
ATOM 715 C C . GLN A 1 96 ? 14.980 -16.765 -19.355 1.00 82.31 96 GLN A C 1
ATOM 717 O O . GLN A 1 96 ? 14.490 -15.722 -19.771 1.00 82.31 96 GLN A O 1
ATOM 722 N N . ILE A 1 97 ? 14.845 -17.911 -20.033 1.00 85.19 97 ILE A N 1
ATOM 723 C CA . ILE A 1 97 ? 14.327 -17.977 -21.411 1.00 85.19 97 ILE A CA 1
ATOM 724 C C . ILE A 1 97 ? 12.890 -17.455 -21.488 1.00 85.19 97 ILE A C 1
ATOM 726 O O . ILE A 1 97 ? 12.574 -16.625 -22.337 1.00 85.19 97 ILE A O 1
ATOM 730 N N . ALA A 1 98 ? 12.025 -17.910 -20.584 1.00 83.94 98 ALA A N 1
ATOM 731 C CA . ALA A 1 98 ? 10.621 -17.521 -20.562 1.00 83.94 98 ALA A CA 1
ATOM 732 C C . ALA A 1 98 ? 10.397 -16.008 -20.363 1.00 83.94 98 ALA A C 1
ATOM 734 O O . ALA A 1 98 ? 9.751 -15.388 -21.214 1.00 83.94 98 ALA A O 1
ATOM 735 N N . PRO A 1 99 ? 10.925 -15.378 -19.294 1.00 86.69 99 PRO A N 1
ATOM 736 C CA . PRO A 1 99 ? 10.756 -13.945 -19.092 1.00 86.69 99 PRO A CA 1
ATOM 737 C C . PRO A 1 99 ? 11.508 -13.114 -20.141 1.00 86.69 99 PRO A C 1
ATOM 739 O O . PRO A 1 99 ? 11.005 -12.063 -20.524 1.00 86.69 99 PRO A O 1
ATOM 742 N N . MET A 1 100 ? 12.649 -13.579 -20.673 1.00 90.19 100 MET A N 1
ATOM 743 C CA . MET A 1 100 ? 13.327 -12.909 -21.793 1.00 90.19 100 MET A CA 1
ATOM 744 C C . MET A 1 100 ? 12.447 -12.844 -23.036 1.00 90.19 100 MET A C 1
ATOM 746 O O . MET A 1 100 ? 12.276 -11.768 -23.601 1.00 90.19 100 MET A O 1
ATOM 750 N N . LEU A 1 101 ? 11.870 -13.978 -23.448 1.00 89.94 101 LEU A N 1
ATOM 751 C CA . LEU A 1 101 ? 10.966 -14.022 -24.596 1.00 89.94 101 LEU A CA 1
ATOM 752 C C . LEU A 1 101 ? 9.770 -13.096 -24.373 1.00 89.94 101 LEU A C 1
ATOM 754 O O . LEU A 1 101 ? 9.408 -12.355 -25.280 1.00 89.94 101 LEU A O 1
ATOM 758 N N . ARG A 1 102 ? 9.219 -13.063 -23.152 1.00 90.50 102 ARG A N 1
ATOM 759 C CA . ARG A 1 102 ? 8.132 -12.139 -22.817 1.00 90.50 102 ARG A CA 1
ATOM 760 C C . ARG A 1 102 ? 8.550 -10.673 -22.952 1.00 90.50 102 ARG A C 1
ATOM 762 O O . ARG A 1 102 ? 7.790 -9.897 -23.516 1.00 90.50 102 ARG A O 1
ATOM 769 N N . LEU A 1 103 ? 9.741 -10.296 -22.483 1.00 92.62 103 LEU A N 1
ATOM 770 C CA . LEU A 1 103 ? 10.272 -8.934 -22.638 1.00 92.62 103 LEU A CA 1
ATOM 771 C C . LEU A 1 103 ? 10.542 -8.571 -24.106 1.00 92.62 103 LEU A C 1
ATOM 773 O O . LEU A 1 103 ? 10.395 -7.416 -24.480 1.00 92.62 103 LEU A O 1
ATOM 777 N N . MET A 1 104 ? 10.918 -9.535 -24.949 1.00 92.62 104 MET A N 1
ATOM 778 C CA . MET A 1 104 ? 11.121 -9.293 -26.383 1.00 92.62 104 MET A CA 1
ATOM 779 C C . MET A 1 104 ? 9.814 -9.037 -27.139 1.00 92.62 104 MET A C 1
ATOM 781 O O . MET A 1 104 ? 9.831 -8.375 -28.175 1.00 92.62 104 MET A O 1
ATOM 785 N N . THR A 1 105 ? 8.695 -9.592 -26.668 1.00 90.19 105 THR A N 1
ATOM 786 C CA . THR A 1 105 ? 7.416 -9.557 -27.393 1.00 90.19 105 THR A CA 1
ATOM 787 C C . THR A 1 105 ? 6.365 -8.654 -26.758 1.00 90.19 105 THR A C 1
ATOM 789 O O . THR A 1 105 ? 5.326 -8.431 -27.374 1.00 90.19 105 THR A O 1
ATOM 792 N N . ALA A 1 106 ? 6.594 -8.146 -25.546 1.00 93.50 106 ALA A N 1
ATOM 793 C CA . ALA A 1 106 ? 5.631 -7.331 -24.816 1.00 93.50 106 ALA A CA 1
ATOM 794 C C . ALA A 1 106 ? 6.280 -6.110 -24.155 1.00 93.50 106 ALA A C 1
ATOM 796 O O . ALA A 1 106 ? 7.448 -6.125 -23.757 1.00 93.50 106 ALA A O 1
ATOM 797 N N . ASP A 1 107 ? 5.480 -5.058 -23.997 1.00 96.31 107 ASP A N 1
ATOM 798 C CA . ASP A 1 107 ? 5.823 -3.933 -23.133 1.00 96.31 107 ASP A CA 1
ATOM 799 C C . ASP A 1 107 ? 5.712 -4.334 -21.656 1.00 96.31 107 ASP A C 1
ATOM 801 O O . ASP A 1 107 ? 4.981 -5.261 -21.291 1.00 96.31 107 ASP A O 1
ATOM 805 N N . LEU A 1 108 ? 6.433 -3.617 -20.800 1.00 96.00 108 LEU A N 1
ATOM 806 C CA . LEU A 1 108 ? 6.538 -3.895 -19.377 1.00 96.00 108 LEU A CA 1
ATOM 807 C C . LEU A 1 108 ? 5.898 -2.777 -18.552 1.00 96.00 108 LEU A C 1
ATOM 809 O O . LEU A 1 108 ? 6.369 -1.640 -18.556 1.00 96.00 108 LEU A O 1
ATOM 813 N N . VAL A 1 109 ? 4.871 -3.120 -17.777 1.00 96.06 109 VAL A N 1
ATOM 814 C CA . VAL A 1 109 ? 4.333 -2.251 -16.725 1.00 96.06 109 VAL A CA 1
ATOM 815 C C . VAL A 1 109 ? 4.875 -2.728 -15.384 1.00 96.06 109 VAL A C 1
ATOM 817 O O . VAL A 1 109 ? 4.686 -3.883 -15.006 1.00 96.06 109 VAL A O 1
ATOM 820 N N . LEU A 1 110 ? 5.563 -1.839 -14.676 1.00 93.44 110 LEU A N 1
ATOM 821 C CA . LEU A 1 110 ? 6.029 -2.054 -13.314 1.00 93.44 110 LEU A CA 1
ATOM 822 C C . LEU A 1 110 ? 5.114 -1.290 -12.364 1.00 93.44 110 LEU A C 1
ATOM 824 O O . LEU A 1 110 ? 5.205 -0.067 -12.266 1.00 93.44 110 LEU A O 1
ATOM 828 N N . ASP A 1 111 ? 4.232 -2.024 -11.696 1.00 90.06 111 ASP A N 1
ATOM 829 C CA . ASP A 1 111 ? 3.318 -1.481 -10.696 1.00 90.06 111 ASP A CA 1
ATOM 830 C C . ASP A 1 111 ? 3.979 -1.483 -9.314 1.00 90.06 111 ASP A C 1
ATOM 832 O O . ASP A 1 111 ? 4.508 -2.504 -8.873 1.00 90.06 111 ASP A O 1
ATOM 836 N N . GLU A 1 112 ? 3.986 -0.322 -8.662 1.00 86.38 112 GLU A N 1
ATOM 837 C CA . GLU A 1 112 ? 4.567 -0.069 -7.340 1.00 86.38 112 GLU A CA 1
ATOM 838 C C . GLU A 1 112 ? 6.048 -0.512 -7.186 1.00 86.38 112 GLU A C 1
ATOM 840 O O . GLU A 1 112 ? 6.405 -1.168 -6.203 1.00 86.38 112 GLU A O 1
ATOM 845 N N . PRO A 1 113 ? 6.962 -0.162 -8.126 1.00 87.00 113 PRO A N 1
ATOM 846 C CA . PRO A 1 113 ? 8.352 -0.641 -8.114 1.00 87.00 113 PRO A CA 1
ATOM 847 C C . PRO A 1 113 ? 9.203 -0.075 -6.963 1.00 87.00 113 PRO A C 1
ATOM 849 O O . PRO A 1 113 ? 10.327 -0.515 -6.739 1.00 87.00 113 PRO A O 1
ATOM 852 N N . ASP A 1 114 ? 8.689 0.908 -6.236 1.00 83.88 114 ASP A N 1
ATOM 853 C CA . ASP A 1 114 ? 9.261 1.487 -5.024 1.00 83.88 114 ASP A CA 1
ATOM 854 C C . ASP A 1 114 ? 8.875 0.727 -3.737 1.00 83.88 114 ASP A C 1
ATOM 856 O O . ASP A 1 114 ? 9.351 1.083 -2.660 1.00 83.88 114 ASP A O 1
ATOM 860 N N . ASP A 1 115 ? 8.061 -0.337 -3.822 1.00 82.00 115 ASP A N 1
ATOM 861 C CA . ASP A 1 115 ? 7.833 -1.282 -2.708 1.00 82.00 115 ASP A CA 1
ATOM 862 C C . ASP A 1 115 ? 9.045 -2.187 -2.429 1.00 82.00 115 ASP A C 1
ATOM 864 O O . ASP A 1 115 ? 9.109 -2.867 -1.403 1.00 82.00 115 ASP A O 1
ATOM 868 N N . PHE A 1 116 ? 10.015 -2.211 -3.342 1.00 79.00 116 PHE A N 1
ATOM 869 C CA . PHE A 1 116 ? 11.206 -3.036 -3.216 1.00 79.00 116 PHE A CA 1
ATOM 870 C C . PHE A 1 116 ? 12.128 -2.593 -2.083 1.00 79.00 116 PHE A C 1
ATOM 872 O O . PHE A 1 116 ? 12.330 -1.402 -1.830 1.00 79.00 116 PHE A O 1
ATOM 879 N N . ASP A 1 117 ? 12.772 -3.574 -1.446 1.00 78.00 117 ASP A N 1
ATOM 880 C CA . ASP A 1 117 ? 13.855 -3.299 -0.510 1.00 78.00 117 ASP A CA 1
ATOM 881 C C . ASP A 1 117 ? 15.047 -2.676 -1.260 1.00 78.00 117 ASP A C 1
ATOM 883 O O . ASP A 1 117 ? 15.310 -2.963 -2.431 1.00 78.00 117 ASP A O 1
ATOM 887 N N . ILE A 1 118 ? 15.834 -1.859 -0.560 1.00 79.69 118 ILE A N 1
ATOM 888 C CA . ILE A 1 118 ? 17.059 -1.234 -1.078 1.00 79.69 118 ILE A CA 1
ATOM 889 C C . ILE A 1 118 ? 18.005 -2.291 -1.668 1.00 79.69 118 ILE A C 1
ATOM 891 O O . ILE A 1 118 ? 18.722 -2.023 -2.634 1.00 79.69 118 ILE A O 1
ATOM 895 N N . ALA A 1 119 ? 18.019 -3.496 -1.089 1.00 81.31 119 ALA A N 1
ATOM 896 C CA . ALA A 1 119 ? 18.842 -4.607 -1.555 1.00 81.31 119 ALA A CA 1
ATOM 897 C C . ALA A 1 119 ? 18.455 -5.119 -2.956 1.00 81.31 119 ALA A C 1
ATOM 899 O O . ALA A 1 119 ? 19.328 -5.630 -3.661 1.00 81.31 119 ALA A O 1
ATOM 900 N N . ASP A 1 120 ? 17.198 -4.939 -3.367 1.00 85.06 120 ASP A N 1
ATOM 901 C CA . ASP A 1 120 ? 16.636 -5.481 -4.606 1.00 85.06 120 ASP A CA 1
ATOM 902 C C . ASP A 1 120 ? 16.628 -4.461 -5.757 1.00 85.06 120 ASP A C 1
ATOM 904 O O . ASP A 1 120 ? 16.586 -4.841 -6.930 1.00 85.06 120 ASP A O 1
ATOM 908 N N . LEU A 1 121 ? 16.767 -3.163 -5.457 1.00 87.44 121 LEU A N 1
ATOM 909 C CA . LEU A 1 121 ? 16.848 -2.097 -6.467 1.00 87.44 121 LEU A CA 1
ATOM 910 C C . LEU A 1 121 ? 17.911 -2.347 -7.560 1.00 87.44 121 LEU A C 1
ATOM 912 O O . LEU A 1 121 ? 17.637 -2.067 -8.728 1.00 87.44 121 LEU A O 1
ATOM 916 N N . PRO A 1 122 ? 19.107 -2.904 -7.270 1.00 91.62 122 PRO A N 1
ATOM 917 C CA . PRO A 1 122 ? 20.059 -3.248 -8.323 1.00 91.62 122 PRO A CA 1
ATOM 918 C C . PRO A 1 122 ? 19.542 -4.315 -9.299 1.00 91.62 122 PRO A C 1
ATOM 920 O O . PRO A 1 122 ? 19.869 -4.245 -10.483 1.00 91.62 122 PRO A O 1
ATOM 923 N N . ALA A 1 123 ? 18.763 -5.294 -8.825 1.00 91.38 123 ALA A N 1
ATOM 924 C CA . ALA A 1 123 ? 18.153 -6.312 -9.682 1.00 91.38 123 ALA A CA 1
ATOM 925 C C . ALA A 1 123 ? 17.053 -5.693 -10.556 1.00 91.38 123 ALA A C 1
ATOM 927 O O . ALA A 1 123 ? 17.012 -5.942 -11.760 1.00 91.38 123 ALA A O 1
ATOM 928 N N . LEU A 1 124 ? 16.247 -4.791 -9.986 1.00 92.88 124 LEU A N 1
ATOM 929 C CA . LEU A 1 124 ? 15.268 -4.002 -10.734 1.00 92.88 124 LEU A CA 1
ATOM 930 C C . LEU A 1 124 ? 15.927 -3.184 -11.859 1.00 92.88 124 LEU A C 1
ATOM 932 O O . LEU A 1 124 ? 15.463 -3.210 -12.997 1.00 92.88 124 LEU A O 1
ATOM 936 N N . CYS A 1 125 ? 17.044 -2.506 -11.577 1.00 95.44 125 CYS A N 1
ATOM 937 C CA . CYS A 1 125 ? 17.799 -1.771 -12.595 1.00 95.44 125 CYS A CA 1
ATOM 938 C C . CYS A 1 125 ? 18.296 -2.686 -13.725 1.00 95.44 125 CYS A C 1
ATOM 940 O O . CYS A 1 125 ? 18.233 -2.296 -14.889 1.00 95.44 125 CYS A O 1
ATOM 942 N N . ARG A 1 126 ? 18.769 -3.902 -13.414 1.00 95.56 126 ARG A N 1
ATOM 943 C CA . ARG A 1 126 ? 19.183 -4.871 -14.444 1.00 95.56 126 ARG A CA 1
ATOM 944 C C . ARG A 1 126 ? 18.004 -5.306 -15.311 1.00 95.56 126 ARG A C 1
ATOM 946 O O . ARG A 1 126 ? 18.134 -5.307 -16.532 1.00 95.56 126 ARG A O 1
ATOM 953 N N . LEU A 1 127 ? 16.849 -5.587 -14.706 1.00 95.12 127 LEU A N 1
ATOM 954 C CA . LEU A 1 127 ? 15.628 -5.928 -15.438 1.00 95.12 127 LEU A CA 1
ATOM 955 C C . LEU A 1 127 ? 15.191 -4.795 -16.380 1.00 95.12 127 LEU A C 1
ATOM 957 O O . LEU A 1 127 ? 14.916 -5.041 -1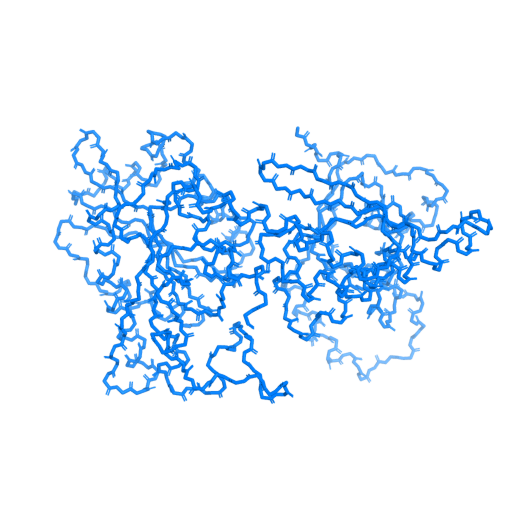7.552 1.00 95.12 127 LEU A O 1
ATOM 961 N N . VAL A 1 128 ? 15.167 -3.549 -15.898 1.00 97.06 128 VAL A N 1
ATOM 962 C CA . VAL A 1 128 ? 14.786 -2.373 -16.702 1.00 97.06 128 VAL A CA 1
ATOM 963 C C . VAL A 1 128 ? 15.785 -2.101 -17.830 1.00 97.06 128 VAL A C 1
ATOM 965 O O . VAL A 1 128 ? 15.386 -1.742 -18.939 1.00 97.06 128 VAL A O 1
ATOM 968 N N . ASN A 1 129 ? 17.077 -2.323 -17.584 1.00 97.75 129 ASN A N 1
ATOM 969 C CA . ASN A 1 129 ? 18.089 -2.293 -18.633 1.00 97.75 129 ASN A CA 1
ATOM 970 C C . ASN A 1 129 ? 17.806 -3.347 -19.714 1.00 97.75 129 ASN A C 1
ATOM 972 O O . ASN A 1 129 ? 17.770 -3.010 -20.896 1.00 97.75 129 ASN A O 1
ATOM 976 N N . TRP A 1 130 ? 17.523 -4.590 -19.322 1.00 96.38 130 TRP A N 1
ATOM 977 C CA . TRP A 1 130 ? 17.189 -5.656 -20.265 1.00 96.38 130 TRP A CA 1
ATOM 978 C C . TRP A 1 130 ? 15.897 -5.404 -21.032 1.00 96.38 130 TRP A C 1
ATOM 980 O O . TRP A 1 130 ? 15.845 -5.696 -22.221 1.00 96.38 130 TRP A O 1
ATOM 990 N N . ALA A 1 131 ? 14.884 -4.806 -20.406 1.00 96.56 131 ALA A N 1
ATOM 991 C CA . ALA A 1 131 ? 13.682 -4.381 -21.113 1.00 96.56 131 ALA A CA 1
ATOM 992 C C . ALA A 1 131 ? 14.035 -3.417 -22.263 1.00 96.56 131 ALA A C 1
ATOM 994 O O . ALA A 1 131 ? 13.635 -3.647 -23.404 1.00 96.56 131 ALA A O 1
ATOM 995 N N . GLY A 1 132 ? 14.872 -2.406 -21.995 1.00 96.56 132 GLY A N 1
ATOM 996 C CA . GLY A 1 132 ? 15.367 -1.488 -23.026 1.00 96.56 132 GLY A CA 1
ATOM 997 C C . GLY A 1 132 ? 16.191 -2.186 -24.115 1.00 96.56 132 GLY A C 1
ATOM 998 O O . GLY A 1 132 ? 15.977 -1.923 -25.299 1.00 96.56 132 GLY A O 1
ATOM 999 N N . MET A 1 133 ? 17.086 -3.098 -23.718 1.00 96.69 133 MET A N 1
ATOM 1000 C CA . MET A 1 133 ? 17.960 -3.883 -24.606 1.00 96.69 133 MET A CA 1
ATOM 1001 C C . MET A 1 133 ? 17.191 -4.839 -25.520 1.00 96.69 133 MET A C 1
ATOM 1003 O O . MET A 1 133 ? 17.592 -5.053 -26.660 1.00 96.69 133 MET A O 1
ATOM 1007 N N . LEU A 1 134 ? 16.085 -5.407 -25.043 1.00 95.56 134 LEU A N 1
ATOM 1008 C CA . LEU A 1 134 ? 15.263 -6.359 -25.793 1.00 95.56 134 LEU A CA 1
ATOM 1009 C C . LEU A 1 134 ? 14.177 -5.681 -26.639 1.00 95.56 134 LEU A C 1
ATOM 1011 O O . LEU A 1 134 ? 13.438 -6.364 -27.341 1.00 95.56 134 LEU A O 1
ATOM 1015 N N . GLY A 1 135 ? 14.095 -4.350 -26.609 1.00 95.06 135 GLY A N 1
ATOM 1016 C CA . GLY A 1 135 ? 13.171 -3.582 -27.441 1.00 95.06 135 GLY A CA 1
ATOM 1017 C C . GLY A 1 135 ? 11.848 -3.211 -26.767 1.00 95.06 135 GLY A C 1
ATOM 1018 O O . GLY A 1 135 ? 11.100 -2.416 -27.344 1.00 95.06 135 GLY A O 1
ATOM 1019 N N . SER A 1 136 ? 11.594 -3.706 -25.554 1.00 96.25 136 SER A N 1
ATOM 1020 C CA . SER A 1 136 ? 10.403 -3.411 -24.751 1.00 96.25 136 SER A CA 1
ATOM 1021 C C . SER A 1 136 ? 10.320 -1.931 -24.370 1.00 96.25 136 SER A C 1
ATOM 1023 O O . SER A 1 136 ? 11.344 -1.256 -24.219 1.00 96.25 136 SER A O 1
ATOM 1025 N N . ARG A 1 137 ? 9.100 -1.425 -24.173 1.00 97.25 137 ARG A N 1
ATOM 1026 C CA . ARG A 1 137 ? 8.844 -0.124 -23.535 1.00 97.25 137 ARG A CA 1
ATOM 1027 C C . ARG A 1 137 ? 8.464 -0.344 -22.076 1.00 97.25 137 ARG A C 1
ATOM 1029 O O . ARG A 1 137 ? 7.779 -1.311 -21.760 1.00 97.25 137 ARG A O 1
ATOM 1036 N N . VAL A 1 138 ? 8.895 0.558 -21.196 1.00 97.50 138 VAL A N 1
ATOM 1037 C CA . VAL A 1 138 ? 8.674 0.442 -19.748 1.00 97.50 138 VAL A CA 1
ATOM 1038 C C . VAL A 1 138 ? 7.767 1.566 -19.255 1.00 97.50 138 VAL A C 1
ATOM 1040 O O . VAL A 1 138 ? 8.045 2.736 -19.508 1.00 97.50 138 VAL A O 1
ATOM 1043 N N . LEU A 1 139 ? 6.722 1.209 -18.509 1.00 97.31 139 LEU A N 1
ATOM 1044 C CA . LEU A 1 139 ? 5.874 2.128 -17.753 1.00 97.31 139 LEU A CA 1
ATOM 1045 C C . LEU A 1 139 ? 6.051 1.858 -16.256 1.00 97.31 139 LEU A C 1
ATOM 1047 O O . LEU A 1 139 ? 5.891 0.724 -15.812 1.00 97.31 139 LEU A O 1
ATOM 1051 N N . LEU A 1 140 ? 6.363 2.896 -15.479 1.00 95.44 140 LEU A N 1
ATOM 1052 C CA . LEU A 1 140 ? 6.417 2.826 -14.018 1.00 95.44 140 LEU A CA 1
ATOM 1053 C C . LEU A 1 140 ? 5.118 3.408 -13.453 1.00 95.44 140 LEU A C 1
ATOM 1055 O O . LEU A 1 140 ? 4.777 4.546 -13.769 1.00 95.44 140 LEU A O 1
ATOM 1059 N N . SER A 1 141 ? 4.413 2.650 -12.618 1.00 92.94 141 SER A N 1
ATOM 1060 C CA . SER A 1 141 ? 3.161 3.069 -11.985 1.00 92.94 141 SER A CA 1
ATOM 1061 C C . SER A 1 141 ? 3.347 3.128 -10.476 1.00 92.94 141 SER A C 1
ATOM 1063 O O . SER A 1 141 ? 3.442 2.093 -9.831 1.00 92.94 141 SER A O 1
ATOM 1065 N N . SER A 1 142 ? 3.458 4.328 -9.904 1.00 89.44 142 SER A N 1
ATOM 1066 C CA . SER A 1 142 ? 3.445 4.525 -8.449 1.00 89.44 142 SER A CA 1
ATOM 1067 C C . SER A 1 142 ? 3.243 5.991 -8.082 1.00 89.44 142 SER A C 1
ATOM 1069 O O . SER A 1 142 ? 3.692 6.902 -8.784 1.00 89.44 142 SER A O 1
ATOM 1071 N N . ALA A 1 143 ? 2.564 6.217 -6.958 1.00 84.12 143 ALA A N 1
ATOM 1072 C CA . ALA A 1 143 ? 2.344 7.545 -6.395 1.00 84.12 143 ALA A CA 1
ATOM 1073 C C . ALA A 1 143 ? 3.527 8.055 -5.556 1.00 84.12 143 ALA A C 1
ATOM 1075 O O . ALA A 1 143 ? 3.490 9.191 -5.098 1.00 84.12 143 ALA A O 1
ATOM 1076 N N . THR A 1 144 ? 4.545 7.233 -5.300 1.00 85.06 144 THR A N 1
ATOM 1077 C CA . THR A 1 144 ? 5.602 7.533 -4.320 1.00 85.06 144 THR A CA 1
ATOM 1078 C C . THR A 1 144 ? 7.011 7.341 -4.873 1.00 85.06 144 THR A C 1
ATOM 1080 O O . THR A 1 144 ? 7.955 7.221 -4.104 1.00 85.06 144 THR A O 1
ATOM 1083 N N . LEU A 1 145 ? 7.175 7.362 -6.202 1.00 87.94 145 LEU A N 1
ATOM 1084 C CA . LEU A 1 145 ? 8.473 7.204 -6.862 1.00 87.94 145 LEU A CA 1
ATOM 1085 C C . LEU A 1 145 ? 9.475 8.308 -6.458 1.00 87.94 145 LEU A C 1
ATOM 1087 O O . LEU A 1 145 ? 9.294 9.463 -6.861 1.00 87.94 145 LEU A O 1
ATOM 1091 N N . PRO A 1 146 ? 10.577 7.973 -5.756 1.00 87.81 146 PRO A N 1
ATOM 1092 C CA . PRO A 1 146 ? 11.586 8.960 -5.390 1.00 87.81 146 PRO A CA 1
ATOM 1093 C C . PRO A 1 146 ? 12.407 9.407 -6.614 1.00 87.81 146 PRO A C 1
ATOM 1095 O O . PRO A 1 146 ? 12.766 8.558 -7.442 1.00 87.81 146 PRO A O 1
ATOM 1098 N N . PRO A 1 147 ? 12.830 10.684 -6.711 1.00 89.69 147 PRO A N 1
ATOM 1099 C CA . PRO A 1 147 ? 13.582 11.192 -7.865 1.00 89.69 147 PRO A CA 1
ATOM 1100 C C . PRO A 1 147 ? 14.848 10.386 -8.186 1.00 89.69 147 PRO A C 1
ATOM 1102 O O . PRO A 1 147 ? 15.166 10.137 -9.349 1.00 89.69 147 PRO A O 1
ATOM 1105 N N . ALA A 1 148 ? 15.565 9.935 -7.151 1.00 90.62 148 ALA A N 1
ATOM 1106 C CA . ALA A 1 148 ? 16.768 9.123 -7.312 1.00 90.62 148 ALA A CA 1
ATOM 1107 C C . ALA A 1 148 ? 16.476 7.752 -7.948 1.00 90.62 148 ALA A C 1
ATOM 1109 O O . ALA A 1 148 ? 17.252 7.297 -8.790 1.00 90.62 148 ALA A O 1
ATOM 1110 N N . LEU A 1 149 ? 15.354 7.117 -7.584 1.00 91.81 149 LEU A N 1
ATOM 1111 C CA . LEU A 1 149 ? 14.938 5.836 -8.154 1.00 91.81 149 LEU A CA 1
ATOM 1112 C C . LEU A 1 149 ? 14.573 6.005 -9.628 1.00 91.81 149 LEU A C 1
ATOM 1114 O O . LEU A 1 149 ? 15.120 5.303 -10.475 1.00 91.81 149 LEU A O 1
ATOM 1118 N N . VAL A 1 150 ? 13.717 6.978 -9.951 1.00 93.81 150 VAL A N 1
ATOM 1119 C CA . VAL A 1 150 ? 13.296 7.230 -11.338 1.00 93.81 150 VAL A CA 1
ATOM 1120 C C . VAL A 1 150 ? 14.502 7.561 -12.220 1.00 93.81 150 VAL A C 1
ATOM 1122 O O . VAL A 1 150 ? 14.633 7.020 -13.317 1.00 93.81 150 VAL A O 1
ATOM 1125 N N . GLN A 1 151 ? 15.437 8.377 -11.727 1.00 94.62 151 GLN A N 1
ATOM 1126 C CA . GLN A 1 151 ? 16.668 8.696 -12.447 1.00 94.62 151 GLN A CA 1
ATOM 1127 C C . GLN A 1 151 ? 17.538 7.456 -12.704 1.00 94.62 151 GLN A C 1
ATOM 1129 O O . GLN A 1 151 ? 18.108 7.321 -13.791 1.00 94.62 151 GLN A O 1
ATOM 1134 N N . ALA A 1 152 ? 17.663 6.563 -11.717 1.00 95.19 152 ALA A N 1
ATOM 1135 C CA . ALA A 1 152 ? 18.419 5.323 -11.857 1.00 95.19 152 ALA A CA 1
ATOM 1136 C C . ALA A 1 152 ? 17.775 4.385 -12.889 1.00 95.19 152 ALA A C 1
ATOM 1138 O O . ALA A 1 152 ? 18.477 3.872 -13.762 1.00 95.19 152 ALA A O 1
ATOM 1139 N N . LEU A 1 153 ? 16.449 4.224 -12.844 1.00 96.31 153 LEU A N 1
ATOM 1140 C CA . LEU A 1 153 ? 15.696 3.398 -13.791 1.00 96.31 153 LEU A CA 1
ATOM 1141 C C . LEU A 1 153 ? 15.739 3.974 -15.212 1.00 96.31 153 LEU A C 1
ATOM 1143 O O . LEU A 1 153 ? 15.967 3.225 -16.160 1.00 96.31 153 LEU A O 1
ATOM 1147 N N . PHE A 1 154 ? 15.628 5.297 -15.368 1.00 97.12 154 PHE A N 1
ATOM 1148 C CA . PHE A 1 154 ? 15.824 5.965 -16.657 1.00 97.12 154 PHE A CA 1
ATOM 1149 C C . PHE A 1 154 ? 17.218 5.683 -17.228 1.00 97.12 154 PHE A C 1
ATOM 1151 O O . PHE A 1 154 ? 17.347 5.295 -18.388 1.00 97.12 154 PHE A O 1
ATOM 1158 N N . ASN A 1 155 ? 18.270 5.835 -16.416 1.00 97.00 155 ASN A N 1
ATOM 1159 C CA . ASN A 1 155 ? 19.642 5.583 -16.859 1.00 97.00 155 ASN A CA 1
ATOM 1160 C C . ASN A 1 155 ? 19.845 4.118 -17.270 1.00 97.00 155 ASN A C 1
ATOM 1162 O O . ASN A 1 155 ? 20.482 3.853 -18.290 1.00 97.00 155 ASN A O 1
ATOM 1166 N N . ALA A 1 156 ? 19.283 3.181 -16.502 1.00 97.25 156 ALA A N 1
ATOM 1167 C CA . ALA A 1 156 ? 19.330 1.758 -16.806 1.00 97.25 156 ALA A CA 1
ATOM 1168 C C . ALA A 1 156 ? 18.623 1.439 -18.133 1.00 97.25 156 ALA A C 1
ATOM 1170 O O . ALA A 1 156 ? 19.225 0.805 -19.003 1.00 97.25 156 ALA A O 1
ATOM 1171 N N . TYR A 1 157 ? 17.393 1.935 -18.315 1.00 98.06 157 TYR A N 1
ATOM 1172 C CA . TYR A 1 157 ? 16.610 1.762 -19.540 1.00 98.06 157 TYR A CA 1
ATOM 1173 C C . TYR A 1 157 ? 17.317 2.367 -20.754 1.00 98.06 157 TYR A C 1
ATOM 1175 O O . TYR A 1 157 ? 17.476 1.700 -21.774 1.00 98.06 157 TYR A O 1
ATOM 1183 N N . LYS A 1 158 ? 17.797 3.612 -20.634 1.00 97.00 158 LYS A N 1
ATOM 1184 C CA . LYS A 1 158 ? 18.521 4.314 -21.698 1.00 97.00 158 LYS A CA 1
ATOM 1185 C C . LYS A 1 158 ? 19.753 3.529 -22.146 1.00 97.00 158 LYS A C 1
ATOM 1187 O O . LYS A 1 158 ? 19.976 3.408 -23.346 1.00 97.00 158 LYS A O 1
ATOM 1192 N N . ALA A 1 159 ? 20.543 3.009 -21.204 1.00 96.94 159 ALA A N 1
ATOM 1193 C CA . ALA A 1 159 ? 21.724 2.215 -21.530 1.00 96.94 159 ALA A CA 1
ATOM 1194 C C . ALA A 1 159 ? 21.352 0.964 -22.339 1.00 96.94 159 ALA A C 1
ATOM 1196 O O . ALA A 1 159 ? 21.935 0.733 -23.390 1.00 96.94 159 ALA A O 1
ATOM 1197 N N . GLY A 1 160 ? 20.321 0.225 -21.921 1.00 96.62 160 GLY A N 1
ATOM 1198 C CA . GLY A 1 160 ? 19.860 -0.945 -22.671 1.00 96.62 160 GLY A CA 1
ATOM 1199 C C . GLY A 1 160 ? 19.304 -0.567 -24.042 1.00 96.62 160 GLY A C 1
ATOM 1200 O O . GLY A 1 160 ? 19.611 -1.201 -25.046 1.00 96.62 160 GLY A O 1
ATOM 1201 N N . ARG A 1 161 ? 18.536 0.525 -24.125 1.00 96.25 161 ARG A N 1
ATOM 1202 C CA . ARG A 1 161 ? 17.983 1.002 -25.397 1.00 96.25 161 ARG A CA 1
ATOM 1203 C C . ARG A 1 161 ? 19.070 1.418 -26.392 1.00 96.25 161 ARG A C 1
ATOM 1205 O O . ARG A 1 161 ? 18.867 1.256 -27.594 1.00 96.25 161 ARG A O 1
ATOM 1212 N N . ALA A 1 162 ? 20.213 1.905 -25.906 1.00 95.06 162 ALA A N 1
ATOM 1213 C CA . ALA A 1 162 ? 21.382 2.179 -26.736 1.00 95.06 162 ALA A CA 1
ATOM 1214 C C . ALA A 1 162 ? 21.886 0.904 -27.431 1.00 95.06 162 ALA A C 1
ATOM 1216 O O . ALA A 1 162 ? 22.113 0.923 -28.639 1.00 95.06 162 ALA A O 1
ATOM 1217 N N . ASP A 1 163 ? 21.990 -0.202 -26.691 1.00 95.25 163 ASP A N 1
ATOM 1218 C CA . ASP A 1 163 ? 22.420 -1.498 -27.228 1.00 95.25 163 ASP A CA 1
ATOM 1219 C C . ASP A 1 163 ? 21.402 -2.050 -28.236 1.00 95.25 163 ASP A C 1
ATOM 1221 O O . ASP A 1 163 ? 21.777 -2.498 -29.320 1.00 95.25 163 ASP A O 1
ATOM 1225 N N . TYR A 1 164 ? 20.100 -1.930 -27.943 1.00 95.31 164 TYR A N 1
ATOM 1226 C CA . TYR A 1 164 ? 19.040 -2.295 -28.891 1.00 95.31 164 TYR A CA 1
ATOM 1227 C C . TYR A 1 164 ? 19.170 -1.529 -30.216 1.00 95.31 164 TYR A C 1
ATOM 1229 O O . TYR A 1 164 ? 19.065 -2.112 -31.296 1.00 95.31 164 TYR A O 1
ATOM 1237 N N . GLN A 1 165 ? 19.417 -0.217 -30.152 1.00 94.38 165 GLN A N 1
ATOM 1238 C CA . GLN A 1 165 ? 19.500 0.638 -31.335 1.00 94.38 165 GLN A CA 1
ATOM 1239 C C . GLN A 1 165 ? 20.718 0.325 -32.216 1.00 94.38 165 GLN A C 1
ATOM 1241 O O . GLN A 1 165 ? 20.629 0.494 -33.430 1.00 94.38 165 GLN A O 1
ATOM 1246 N N . GLN A 1 166 ? 21.819 -0.179 -31.649 1.00 92.81 166 GLN A N 1
ATOM 1247 C CA . GLN A 1 166 ? 22.985 -0.605 -32.436 1.00 92.81 166 GLN A CA 1
ATOM 1248 C C . GLN A 1 166 ? 22.676 -1.783 -33.368 1.00 92.81 166 GLN A C 1
ATOM 1250 O O . GLN A 1 166 ? 23.281 -1.892 -34.432 1.00 92.81 166 GLN A O 1
ATOM 1255 N N . VAL A 1 167 ? 21.753 -2.664 -32.973 1.00 92.44 167 VAL A N 1
ATOM 1256 C CA . VAL A 1 167 ? 21.437 -3.898 -33.711 1.00 92.44 167 VAL A CA 1
ATOM 1257 C C . VAL A 1 167 ? 20.160 -3.758 -34.538 1.00 92.44 167 VAL A C 1
ATOM 1259 O O . VAL A 1 167 ? 20.110 -4.195 -35.685 1.00 92.44 167 VAL A O 1
ATOM 1262 N N . CYS A 1 168 ? 19.126 -3.152 -33.957 1.00 91.31 168 CYS A N 1
ATOM 1263 C CA . CYS A 1 168 ? 17.779 -3.088 -34.527 1.00 91.31 168 CYS A CA 1
ATOM 1264 C C . CYS A 1 168 ? 17.408 -1.693 -35.056 1.00 91.31 168 CYS A C 1
ATOM 1266 O O . CYS A 1 168 ? 16.338 -1.524 -35.643 1.00 91.31 168 CYS A O 1
ATOM 1268 N N . GLY A 1 169 ? 18.235 -0.678 -34.796 1.00 85.12 169 GLY A N 1
ATOM 1269 C CA . GLY A 1 169 ? 17.983 0.708 -35.180 1.00 85.12 169 GLY A CA 1
ATOM 1270 C C . GLY A 1 169 ? 18.590 1.096 -36.525 1.00 85.12 169 GLY A C 1
ATOM 1271 O O . GLY A 1 169 ? 19.345 0.350 -37.146 1.00 85.12 169 GLY A O 1
ATOM 1272 N N . GLN A 1 170 ? 18.261 2.306 -36.975 1.00 86.69 170 GLN A N 1
ATOM 1273 C CA . GLN A 1 170 ? 18.939 2.917 -38.115 1.00 86.69 170 GLN A CA 1
ATOM 1274 C C . GLN A 1 170 ? 20.308 3.464 -37.668 1.00 86.69 170 GLN A C 1
ATOM 1276 O O . GLN A 1 170 ? 20.375 4.125 -36.623 1.00 86.69 170 GLN A O 1
ATOM 1281 N N . PRO A 1 171 ? 21.387 3.226 -38.442 1.00 84.50 171 PRO A N 1
ATOM 1282 C CA . PRO A 1 171 ? 22.695 3.824 -38.184 1.00 84.50 171 PRO A CA 1
ATOM 1283 C C . PRO A 1 171 ? 22.611 5.351 -38.045 1.00 84.50 171 PRO A C 1
ATOM 1285 O O . PRO A 1 171 ? 21.739 5.983 -38.640 1.00 84.50 171 PRO A O 1
ATOM 1288 N N . ASP A 1 172 ? 23.501 5.933 -37.238 1.00 82.56 172 ASP A N 1
ATOM 1289 C CA . ASP A 1 172 ? 23.657 7.387 -37.033 1.00 82.56 172 ASP A CA 1
ATOM 1290 C C . ASP A 1 172 ? 22.423 8.139 -36.496 1.00 82.56 172 ASP A C 1
ATOM 1292 O O . ASP A 1 172 ? 22.406 9.369 -36.430 1.00 82.56 172 ASP A O 1
ATOM 1296 N N . THR A 1 173 ? 21.391 7.419 -36.052 1.00 86.12 173 THR A N 1
ATOM 1297 C CA . THR A 1 173 ? 20.217 8.033 -35.422 1.00 86.12 173 THR A CA 1
ATOM 1298 C C . THR A 1 173 ? 20.538 8.374 -33.960 1.00 86.12 173 THR A C 1
ATOM 1300 O O . THR A 1 173 ? 21.072 7.520 -33.246 1.00 86.12 173 THR A O 1
ATOM 1303 N N . PRO A 1 174 ? 20.225 9.585 -33.461 1.00 88.44 174 PRO A N 1
ATOM 1304 C CA . PRO A 1 174 ? 20.446 9.922 -32.057 1.00 88.44 174 PRO A CA 1
ATOM 1305 C C . PRO A 1 174 ? 19.575 9.058 -31.134 1.00 88.44 174 PRO A C 1
ATOM 1307 O O . PRO A 1 174 ? 18.433 8.731 -31.461 1.00 88.44 174 PRO A O 1
ATOM 1310 N N . LEU A 1 175 ? 20.106 8.703 -29.960 1.00 90.06 175 LEU A N 1
ATOM 1311 C CA . LEU A 1 175 ? 19.352 7.991 -28.926 1.00 90.06 175 LEU A CA 1
ATOM 1312 C C . LEU A 1 175 ? 18.445 8.977 -28.180 1.00 90.06 175 LEU A C 1
ATOM 1314 O O . LEU A 1 175 ? 18.840 9.563 -27.170 1.00 90.06 175 LEU A O 1
ATOM 1318 N N . ASN A 1 176 ? 17.230 9.142 -28.692 1.00 92.25 176 ASN A N 1
ATOM 1319 C CA . ASN A 1 176 ? 16.166 9.903 -28.050 1.00 92.25 176 ASN A CA 1
ATOM 1320 C C . ASN A 1 176 ? 15.196 8.928 -27.377 1.00 92.25 176 ASN A C 1
ATOM 1322 O O . ASN A 1 176 ? 14.564 8.106 -28.043 1.00 92.25 176 ASN A O 1
ATOM 1326 N N . ILE A 1 177 ? 15.082 9.004 -26.054 1.00 95.75 177 ILE A N 1
ATOM 1327 C CA . ILE A 1 177 ? 14.109 8.217 -25.301 1.00 95.75 177 ILE A CA 1
ATOM 1328 C C . ILE A 1 177 ? 12.813 9.018 -25.202 1.00 95.75 177 ILE A C 1
ATOM 1330 O O . ILE A 1 177 ? 12.816 10.099 -24.622 1.00 95.75 177 ILE A O 1
ATOM 1334 N N . CYS A 1 178 ? 11.710 8.485 -25.728 1.00 95.69 178 CYS A N 1
ATOM 1335 C CA . CYS A 1 178 ? 10.386 9.062 -25.503 1.00 95.69 178 CYS A CA 1
ATOM 1336 C C . CYS A 1 178 ? 9.988 8.833 -24.037 1.00 95.69 178 CYS A C 1
ATOM 1338 O O . CYS A 1 178 ? 9.681 7.710 -23.630 1.00 95.69 178 CYS A O 1
ATOM 1340 N N . CYS A 1 179 ? 10.060 9.894 -23.238 1.00 97.31 179 CYS A N 1
ATOM 1341 C CA . CYS A 1 179 ? 9.641 9.915 -21.845 1.00 97.31 179 CYS A CA 1
ATOM 1342 C C . CYS A 1 179 ? 8.259 10.556 -21.740 1.00 97.31 179 CYS A C 1
ATOM 1344 O O . CYS A 1 179 ? 7.985 11.557 -22.401 1.00 97.31 179 CYS A O 1
ATOM 1346 N N . ALA A 1 180 ? 7.413 10.000 -20.878 1.00 96.75 180 ALA A N 1
ATOM 1347 C CA . ALA A 1 180 ? 6.107 10.560 -20.579 1.00 96.75 180 ALA A CA 1
ATOM 1348 C C . ALA A 1 180 ? 5.825 10.515 -19.075 1.00 96.75 180 ALA A C 1
ATOM 1350 O O . ALA A 1 180 ? 6.240 9.579 -18.386 1.00 96.75 180 ALA A O 1
ATOM 1351 N N . TRP A 1 181 ? 5.111 11.526 -18.592 1.00 96.44 181 TRP A N 1
ATOM 1352 C CA . TRP A 1 181 ? 4.616 11.629 -17.224 1.00 96.44 181 TRP A CA 1
ATOM 1353 C C . TRP A 1 181 ? 3.100 11.729 -17.253 1.00 96.44 181 TRP A C 1
ATOM 1355 O O . TRP A 1 181 ? 2.539 12.401 -18.115 1.00 96.44 181 TRP A O 1
ATOM 1365 N N . PHE A 1 182 ? 2.456 11.058 -16.304 1.00 94.62 182 PHE A N 1
ATOM 1366 C CA . PHE A 1 182 ? 1.006 10.986 -16.194 1.00 94.62 182 PHE A CA 1
ATOM 1367 C C . PHE A 1 182 ? 0.614 11.228 -14.739 1.00 94.62 182 PHE A C 1
ATOM 1369 O O . PHE A 1 182 ? 1.185 10.617 -13.830 1.00 94.62 182 PHE A O 1
ATOM 1376 N N . ASP A 1 183 ? -0.365 12.095 -14.517 1.00 90.56 183 ASP A N 1
ATOM 1377 C CA . ASP A 1 183 ? -1.068 12.196 -13.244 1.00 90.56 183 ASP A CA 1
ATOM 1378 C C . ASP A 1 183 ? -2.580 12.354 -13.471 1.00 90.56 183 ASP A C 1
ATOM 1380 O O . ASP A 1 183 ? -3.084 12.197 -14.582 1.00 90.56 183 ASP A O 1
ATOM 1384 N N . GLU A 1 184 ? -3.332 12.590 -12.401 1.00 86.69 184 GLU A N 1
ATOM 1385 C CA . GLU A 1 184 ? -4.782 12.755 -12.466 1.00 86.69 184 GLU A CA 1
ATOM 1386 C C . GLU A 1 184 ? -5.252 14.017 -13.222 1.00 86.69 184 GLU A C 1
ATOM 1388 O O . GLU A 1 184 ? -6.447 14.153 -13.485 1.00 86.69 184 GLU A O 1
ATOM 1393 N N . ASN A 1 185 ? -4.340 14.933 -13.565 1.00 84.88 185 ASN A N 1
ATOM 1394 C CA . ASN A 1 185 ? -4.639 16.222 -14.183 1.00 84.88 185 ASN A CA 1
ATOM 1395 C C . ASN A 1 185 ? -4.060 16.359 -15.597 1.00 84.88 185 ASN A C 1
ATOM 1397 O O . ASN A 1 185 ? -4.750 16.888 -16.467 1.00 84.88 185 ASN A O 1
ATOM 1401 N N . ASP A 1 186 ? -2.819 15.925 -15.824 1.00 88.19 186 ASP A N 1
ATOM 1402 C CA . ASP A 1 186 ? -2.099 16.138 -17.080 1.00 88.19 186 ASP A CA 1
ATOM 1403 C C . ASP A 1 186 ? -1.333 14.897 -17.555 1.00 88.19 186 ASP A C 1
ATOM 1405 O O . ASP A 1 186 ? -1.036 13.956 -16.813 1.00 88.19 186 ASP A O 1
ATOM 1409 N N . ALA A 1 187 ? -0.947 14.958 -18.828 1.00 93.31 187 ALA A N 1
ATOM 1410 C CA . ALA A 1 187 ? 0.068 14.103 -19.410 1.00 93.31 187 ALA A CA 1
ATOM 1411 C C . ALA A 1 187 ? 1.064 14.966 -20.195 1.00 93.31 187 ALA A C 1
ATOM 1413 O O . ALA A 1 187 ? 0.661 15.756 -21.052 1.00 93.31 187 ALA A O 1
ATOM 1414 N N . GLU A 1 188 ? 2.357 14.803 -19.922 1.00 94.38 188 GLU A N 1
ATOM 1415 C CA . GLU A 1 188 ? 3.442 15.484 -20.638 1.00 94.38 188 GLU A CA 1
ATOM 1416 C C . GLU A 1 188 ? 4.352 14.451 -21.307 1.00 94.38 188 GLU A C 1
ATOM 1418 O O . GLU A 1 188 ? 4.616 13.388 -20.743 1.00 94.38 188 GLU A O 1
ATOM 1423 N N . GLN A 1 189 ? 4.844 14.761 -22.508 1.00 96.19 189 GLN A N 1
ATOM 1424 C CA . GLN A 1 189 ? 5.733 13.890 -23.277 1.00 96.19 189 GLN A CA 1
ATOM 1425 C C . GLN A 1 189 ? 6.916 14.690 -23.824 1.00 96.19 189 GLN A C 1
ATOM 1427 O O . GLN A 1 189 ? 6.738 15.746 -24.434 1.00 96.19 189 GLN A O 1
ATOM 1432 N N . HIS A 1 190 ? 8.121 14.148 -23.652 1.00 95.12 190 HIS A N 1
ATOM 1433 C CA . HIS A 1 190 ? 9.364 14.732 -24.143 1.00 95.12 190 HIS A CA 1
ATOM 1434 C C . HIS A 1 190 ? 10.302 13.658 -24.694 1.00 95.12 190 HIS A C 1
ATOM 1436 O O . HIS A 1 190 ? 10.450 12.585 -24.111 1.00 95.12 190 HIS A O 1
ATOM 1442 N N . ASP A 1 191 ? 10.992 13.977 -25.785 1.00 95.69 191 ASP A N 1
ATOM 1443 C CA . ASP A 1 191 ? 12.110 13.173 -26.274 1.00 95.69 191 ASP A CA 1
ATOM 1444 C C . ASP A 1 191 ? 13.392 13.590 -25.554 1.00 95.69 191 ASP A C 1
ATOM 1446 O O . ASP A 1 191 ? 13.835 14.737 -25.640 1.00 95.69 191 ASP A O 1
ATOM 1450 N N . ILE A 1 192 ? 13.989 12.652 -24.822 1.00 95.50 192 ILE A N 1
ATOM 1451 C CA . ILE A 1 192 ? 15.071 12.926 -23.880 1.00 95.50 192 ILE A CA 1
ATOM 1452 C C . ILE A 1 192 ? 16.349 12.207 -24.281 1.00 95.50 192 ILE A C 1
ATOM 1454 O O . ILE A 1 192 ? 16.397 10.985 -24.418 1.00 95.50 192 ILE A O 1
ATOM 1458 N N . GLN A 1 193 ? 17.418 12.989 -24.406 1.00 91.06 193 GLN A N 1
ATOM 1459 C CA . GLN A 1 193 ? 18.749 12.491 -24.738 1.00 91.06 193 GLN A CA 1
ATOM 1460 C C . GLN A 1 193 ? 19.559 12.165 -23.493 1.00 91.06 193 GLN A C 1
ATOM 1462 O O . GLN A 1 193 ? 20.235 11.140 -23.441 1.00 91.06 193 GLN A O 1
ATOM 1467 N N . GLY A 1 194 ? 19.548 13.040 -22.488 1.00 91.62 194 GLY A N 1
ATOM 1468 C CA . GLY A 1 194 ? 20.448 12.976 -21.344 1.00 91.62 194 GLY A CA 1
ATOM 1469 C C . GLY A 1 194 ? 19.757 12.727 -20.008 1.00 91.62 194 GLY A C 1
ATOM 1470 O O . GLY A 1 194 ? 18.596 13.057 -19.805 1.00 91.62 194 GLY A O 1
ATOM 1471 N N . ALA A 1 195 ? 20.529 12.223 -19.042 1.00 91.44 195 ALA A N 1
ATOM 1472 C CA . ALA A 1 195 ? 20.099 12.134 -17.646 1.00 91.44 195 ALA A CA 1
ATOM 1473 C C . ALA A 1 195 ? 19.780 13.514 -17.043 1.00 91.44 195 ALA A C 1
ATOM 1475 O O . ALA A 1 195 ? 18.879 13.638 -16.225 1.00 91.44 195 ALA A O 1
ATOM 1476 N N . LYS A 1 196 ? 20.511 14.558 -17.459 1.00 92.94 196 LYS A N 1
ATOM 1477 C CA . LYS A 1 196 ? 20.276 15.936 -17.003 1.00 92.94 196 LYS A CA 1
ATOM 1478 C C . LYS A 1 196 ? 18.939 16.476 -17.503 1.00 92.94 196 LYS A C 1
ATOM 1480 O O . LYS A 1 196 ? 18.198 17.053 -16.717 1.00 92.94 196 LYS A O 1
ATOM 1485 N N . ASP A 1 197 ? 18.637 16.244 -18.776 1.00 94.06 197 ASP A N 1
ATOM 1486 C CA . ASP A 1 197 ? 17.390 16.696 -19.394 1.00 94.06 197 ASP A CA 1
ATOM 1487 C C . ASP A 1 197 ? 16.200 15.931 -18.804 1.00 94.06 197 ASP A C 1
ATOM 1489 O O . ASP A 1 197 ? 15.187 16.539 -18.471 1.00 94.06 197 ASP A O 1
ATOM 1493 N N . PHE A 1 198 ? 16.369 14.621 -18.558 1.00 95.50 198 PHE A N 1
ATOM 1494 C CA . PHE A 1 198 ? 15.401 13.809 -17.815 1.00 95.50 198 PHE A CA 1
ATOM 1495 C C . PHE A 1 198 ? 15.085 14.408 -16.449 1.00 95.50 198 PHE A C 1
ATOM 1497 O O . PHE A 1 198 ? 13.921 14.620 -16.117 1.00 95.50 198 PHE A O 1
ATOM 1504 N N . LYS A 1 199 ? 16.130 14.701 -15.667 1.00 94.06 199 LYS A N 1
ATOM 1505 C CA . LYS A 1 199 ? 15.987 15.276 -14.333 1.00 94.06 199 LYS A CA 1
ATOM 1506 C C . LYS A 1 199 ? 15.219 16.596 -14.374 1.00 94.06 199 LYS A C 1
ATOM 1508 O O . LYS A 1 199 ? 14.283 16.763 -13.603 1.00 94.06 199 LYS A O 1
ATOM 1513 N N . ALA A 1 200 ? 15.597 17.501 -15.276 1.00 94.00 200 ALA A N 1
ATOM 1514 C CA . ALA A 1 200 ? 14.964 18.810 -15.397 1.00 94.00 200 ALA A CA 1
ATOM 1515 C C . ALA A 1 200 ? 13.479 18.702 -15.784 1.00 94.00 200 ALA A C 1
ATOM 1517 O O . ALA A 1 200 ? 12.643 19.360 -15.169 1.00 94.00 200 ALA A O 1
ATOM 1518 N N . ALA A 1 201 ? 13.146 17.843 -16.754 1.00 94.75 201 ALA A N 1
ATOM 1519 C CA . ALA A 1 201 ? 11.763 17.596 -17.158 1.00 94.75 201 ALA A CA 1
ATOM 1520 C C . ALA A 1 201 ? 10.940 16.975 -16.016 1.00 94.75 201 ALA A C 1
ATOM 1522 O O . ALA A 1 201 ? 9.846 17.442 -15.707 1.00 94.75 201 ALA A O 1
ATOM 1523 N N . HIS A 1 202 ? 11.500 15.978 -15.325 1.00 94.44 202 HIS A N 1
ATOM 1524 C CA . HIS A 1 202 ? 10.840 15.340 -14.191 1.00 94.44 202 HIS A CA 1
ATOM 1525 C C . HIS A 1 202 ? 10.592 16.319 -13.033 1.00 94.44 202 HIS A C 1
ATOM 1527 O O . HIS A 1 202 ? 9.489 16.360 -12.493 1.00 94.44 202 HIS A O 1
ATOM 1533 N N . GLU A 1 203 ? 11.586 17.135 -12.668 1.00 92.75 203 GLU A N 1
ATOM 1534 C CA . GLU A 1 203 ? 11.452 18.154 -11.619 1.00 92.75 203 GLU A CA 1
ATOM 1535 C C . GLU A 1 203 ? 10.407 19.217 -11.985 1.00 92.75 203 GLU A C 1
ATOM 1537 O O . GLU A 1 203 ? 9.633 19.632 -11.119 1.00 92.75 203 GLU A O 1
ATOM 1542 N N . ALA A 1 204 ? 10.339 19.626 -13.256 1.00 93.19 204 ALA A N 1
ATOM 1543 C CA . ALA A 1 204 ? 9.332 20.567 -13.739 1.00 93.19 204 ALA A CA 1
ATOM 1544 C C . ALA A 1 204 ? 7.911 19.990 -13.629 1.00 93.19 204 ALA A C 1
ATOM 1546 O O . ALA A 1 204 ? 7.038 20.644 -13.054 1.00 93.19 204 ALA A O 1
ATOM 1547 N N . PHE A 1 205 ? 7.693 18.757 -14.098 1.00 93.31 205 PHE A N 1
ATOM 1548 C CA . PHE A 1 205 ? 6.401 18.071 -13.988 1.00 93.31 205 PHE A CA 1
ATOM 1549 C C . PHE A 1 205 ? 5.972 17.906 -12.521 1.00 93.31 205 PHE A C 1
ATOM 1551 O O . PHE A 1 205 ? 4.860 18.262 -12.126 1.00 93.31 205 PHE A O 1
ATOM 1558 N N . VAL A 1 206 ? 6.889 17.439 -11.668 1.00 91.00 206 VAL A N 1
ATOM 1559 C CA . VAL A 1 206 ? 6.651 17.285 -10.227 1.00 91.00 206 VAL A CA 1
ATOM 1560 C C . VAL A 1 206 ? 6.300 18.621 -9.570 1.00 91.00 206 VAL A C 1
ATOM 1562 O O . VAL A 1 206 ? 5.397 18.668 -8.735 1.00 91.00 206 VAL A O 1
ATOM 1565 N N . ALA A 1 207 ? 6.974 19.717 -9.926 1.00 90.62 207 ALA A N 1
ATOM 1566 C CA . ALA A 1 207 ? 6.681 21.034 -9.366 1.00 90.62 207 ALA A CA 1
ATOM 1567 C C . ALA A 1 207 ? 5.254 21.500 -9.702 1.00 90.62 207 ALA A C 1
ATOM 1569 O O . ALA A 1 207 ? 4.552 21.996 -8.815 1.00 90.62 207 ALA A O 1
ATOM 1570 N N . GLN A 1 208 ? 4.805 21.286 -10.944 1.00 90.19 208 GLN A N 1
ATOM 1571 C CA . GLN A 1 208 ? 3.427 21.567 -11.357 1.00 90.19 208 GLN A CA 1
ATOM 1572 C C . GLN A 1 208 ? 2.427 20.723 -10.558 1.00 90.19 208 GLN A C 1
ATOM 1574 O O . GLN A 1 208 ? 1.475 21.260 -9.983 1.00 90.19 208 GLN A O 1
ATOM 1579 N N . ARG A 1 209 ? 2.690 19.417 -10.432 1.00 88.88 209 ARG A N 1
ATOM 1580 C CA . ARG A 1 209 ? 1.858 18.500 -9.646 1.00 88.88 209 ARG A CA 1
ATOM 1581 C C . ARG A 1 209 ? 1.755 18.920 -8.182 1.00 88.88 209 ARG A C 1
ATOM 1583 O O . ARG A 1 209 ? 0.662 18.965 -7.625 1.00 88.88 209 ARG A O 1
ATOM 1590 N N . VAL A 1 210 ? 2.872 19.278 -7.548 1.00 87.44 210 VAL A N 1
ATOM 1591 C CA . VAL A 1 210 ? 2.891 19.735 -6.149 1.00 87.44 210 VAL A CA 1
ATOM 1592 C C . VAL A 1 210 ? 2.035 20.992 -5.964 1.00 87.44 210 VAL A C 1
ATOM 1594 O O . VAL A 1 210 ? 1.281 21.062 -4.994 1.00 87.44 210 VAL A O 1
ATOM 1597 N N . ALA A 1 211 ? 2.096 21.951 -6.893 1.00 88.19 211 ALA A N 1
ATOM 1598 C CA . ALA A 1 211 ? 1.259 23.150 -6.840 1.00 88.19 211 ALA A CA 1
ATOM 1599 C C . ALA A 1 211 ? -0.242 22.820 -6.939 1.00 88.19 211 ALA A C 1
ATOM 1601 O O . ALA A 1 211 ? -1.059 23.440 -6.258 1.00 88.19 211 ALA A O 1
ATOM 1602 N N . LYS A 1 212 ? -0.620 21.813 -7.737 1.00 87.50 212 LYS A N 1
ATOM 1603 C CA . LYS A 1 212 ? -2.009 21.336 -7.821 1.00 87.50 212 LYS A CA 1
ATOM 1604 C C . LYS A 1 212 ? -2.447 20.627 -6.540 1.00 87.50 212 LYS A C 1
ATOM 1606 O O . LYS A 1 212 ? -3.483 20.982 -5.983 1.00 87.50 212 LYS A O 1
ATOM 1611 N N . LEU A 1 213 ? -1.630 19.707 -6.020 1.00 82.88 213 LEU A N 1
ATOM 1612 C CA . LEU A 1 213 ? -1.919 18.942 -4.798 1.00 82.88 213 LEU A CA 1
ATOM 1613 C C . LEU A 1 213 ? -2.150 19.833 -3.568 1.00 82.88 213 LEU A C 1
ATOM 1615 O O . LEU A 1 213 ? -2.966 19.496 -2.714 1.00 82.88 213 LEU A O 1
ATOM 1619 N N . GLN A 1 214 ? -1.477 20.984 -3.486 1.00 82.06 214 GLN A N 1
ATOM 1620 C CA . GLN A 1 214 ? -1.661 21.951 -2.397 1.00 82.06 214 GLN A CA 1
ATOM 1621 C C . GLN A 1 214 ? -3.056 22.597 -2.363 1.00 82.06 214 GLN A C 1
ATOM 1623 O O . GLN A 1 214 ? -3.464 23.092 -1.315 1.00 82.06 214 GLN A O 1
ATOM 1628 N N . ASN A 1 215 ? -3.786 22.584 -3.481 1.00 82.75 215 ASN A N 1
ATOM 1629 C CA . ASN A 1 215 ? -5.104 23.210 -3.611 1.00 82.75 215 ASN A CA 1
ATOM 1630 C C . ASN A 1 215 ? -6.270 22.211 -3.496 1.00 82.75 215 ASN A C 1
ATOM 1632 O O . ASN A 1 215 ? -7.432 22.611 -3.580 1.00 82.75 215 ASN A O 1
ATOM 1636 N N . ILE A 1 216 ? -5.988 20.918 -3.311 1.00 83.44 216 ILE A N 1
ATOM 1637 C CA . ILE A 1 216 ? -7.017 19.879 -3.196 1.00 83.44 216 ILE A CA 1
ATOM 1638 C C . ILE A 1 216 ? -7.592 19.868 -1.775 1.00 83.44 216 ILE A C 1
ATOM 1640 O O . ILE A 1 216 ? -6.886 20.083 -0.788 1.00 83.44 216 ILE A O 1
ATOM 1644 N N . ALA A 1 217 ? -8.895 19.593 -1.662 1.00 87.00 217 ALA A N 1
ATOM 1645 C CA . ALA A 1 217 ? -9.549 19.430 -0.372 1.00 87.00 217 ALA A CA 1
ATOM 1646 C C . ALA A 1 217 ? -8.849 18.348 0.469 1.00 87.00 217 ALA A C 1
ATOM 1648 O O . ALA A 1 217 ? -8.618 17.227 0.016 1.00 87.00 217 ALA A O 1
ATOM 1649 N N . VAL A 1 218 ? -8.537 18.673 1.724 1.00 90.75 218 VAL A N 1
ATOM 1650 C CA . VAL A 1 218 ? -7.884 17.730 2.636 1.00 90.75 218 VAL A CA 1
ATOM 1651 C C . VAL A 1 218 ? -8.886 16.658 3.053 1.00 90.75 218 VAL A C 1
ATOM 1653 O O . VAL A 1 218 ? -9.812 16.916 3.819 1.00 90.75 218 VAL A O 1
ATOM 1656 N N . LEU A 1 219 ? -8.684 15.443 2.554 1.00 92.44 219 LEU A N 1
ATOM 1657 C CA . LEU A 1 219 ? -9.522 14.282 2.871 1.00 92.44 219 LEU A CA 1
ATOM 1658 C C . LEU A 1 219 ? -8.985 13.475 4.058 1.00 92.44 219 LEU A C 1
ATOM 1660 O O . LEU A 1 219 ? -9.723 12.718 4.687 1.00 92.44 219 LEU A O 1
ATOM 1664 N N . ARG A 1 220 ? -7.689 13.615 4.360 1.00 93.94 220 ARG A N 1
ATOM 1665 C CA . ARG A 1 220 ? -7.006 12.854 5.408 1.00 93.94 220 ARG A CA 1
ATOM 1666 C C . ARG A 1 220 ? -6.214 13.780 6.305 1.00 93.94 220 ARG A C 1
ATOM 1668 O O . ARG A 1 220 ? -5.409 14.573 5.818 1.00 93.94 220 ARG A O 1
ATOM 1675 N N . ARG A 1 221 ? -6.440 13.651 7.607 1.00 95.19 221 ARG A N 1
ATOM 1676 C CA . ARG A 1 221 ? -5.701 14.371 8.639 1.00 95.19 221 ARG A CA 1
ATOM 1677 C C . ARG A 1 221 ? -5.104 13.375 9.608 1.00 95.19 221 ARG A C 1
ATOM 1679 O O . ARG A 1 221 ? -5.848 12.576 10.182 1.00 95.19 221 ARG A O 1
ATOM 1686 N N . ALA A 1 222 ? -3.785 13.413 9.765 1.00 96.44 222 ALA A N 1
ATOM 1687 C CA . ALA A 1 222 ? -3.102 12.516 10.679 1.00 96.44 222 ALA A CA 1
ATOM 1688 C C . ALA A 1 222 ? -2.801 13.174 12.024 1.00 96.44 222 ALA A C 1
ATOM 1690 O O . ALA A 1 222 ? -2.553 14.375 12.110 1.00 96.44 222 ALA A O 1
ATOM 1691 N N . GLN A 1 223 ? -2.777 12.355 13.069 1.00 96.62 223 GLN A N 1
ATOM 1692 C CA . GLN A 1 223 ? -2.340 12.738 14.404 1.00 96.62 223 GLN A CA 1
ATOM 1693 C C . GLN A 1 223 ? -1.395 11.674 14.960 1.00 96.62 223 GLN A C 1
ATOM 1695 O O . GLN A 1 223 ? -1.658 10.475 14.841 1.00 96.62 223 GLN A O 1
ATOM 1700 N N . LEU A 1 224 ? -0.308 12.111 15.597 1.00 97.75 224 LEU A N 1
ATOM 1701 C CA . LEU A 1 224 ? 0.584 11.213 16.320 1.00 97.75 224 LEU A CA 1
ATOM 1702 C C . LEU A 1 224 ? -0.028 10.818 17.670 1.00 97.75 224 LEU A C 1
ATOM 1704 O O . LEU A 1 224 ? -0.448 11.682 18.440 1.00 97.75 224 LEU A O 1
ATOM 1708 N N . ILE A 1 225 ? -0.029 9.522 17.981 1.00 97.88 225 ILE A N 1
ATOM 1709 C CA . ILE A 1 225 ? -0.488 8.984 19.266 1.00 97.88 225 ILE A CA 1
ATOM 1710 C C . ILE A 1 225 ? 0.659 8.291 20.006 1.00 97.88 225 ILE A C 1
ATOM 1712 O O . ILE A 1 225 ? 1.369 7.442 19.461 1.00 97.88 225 ILE A O 1
ATOM 1716 N N . ALA A 1 226 ? 0.866 8.685 21.261 1.00 97.56 226 ALA A N 1
ATOM 1717 C CA . ALA A 1 226 ? 1.930 8.159 22.106 1.00 97.56 226 ALA A CA 1
ATOM 1718 C C . ALA A 1 226 ? 1.531 6.809 22.718 1.00 97.56 226 ALA A C 1
ATOM 1720 O O . ALA A 1 226 ? 0.421 6.653 23.228 1.00 97.56 226 ALA A O 1
ATOM 1721 N N . VAL A 1 227 ? 2.465 5.857 22.733 1.00 97.56 227 VAL A N 1
ATOM 1722 C CA . VAL A 1 227 ? 2.341 4.607 23.495 1.00 97.56 227 VAL A CA 1
ATOM 1723 C C . VAL A 1 227 ? 3.353 4.660 24.633 1.00 97.56 227 VAL A C 1
ATOM 1725 O O . VAL A 1 227 ? 4.547 4.829 24.387 1.00 97.56 227 VAL A O 1
ATOM 1728 N N . GLN A 1 228 ? 2.885 4.520 25.873 1.00 94.56 228 GLN A N 1
ATOM 1729 C CA . GLN A 1 228 ? 3.719 4.621 27.075 1.00 94.56 228 GLN A CA 1
ATOM 1730 C C . GLN A 1 228 ? 3.770 3.278 27.815 1.00 94.56 228 GLN A C 1
ATOM 17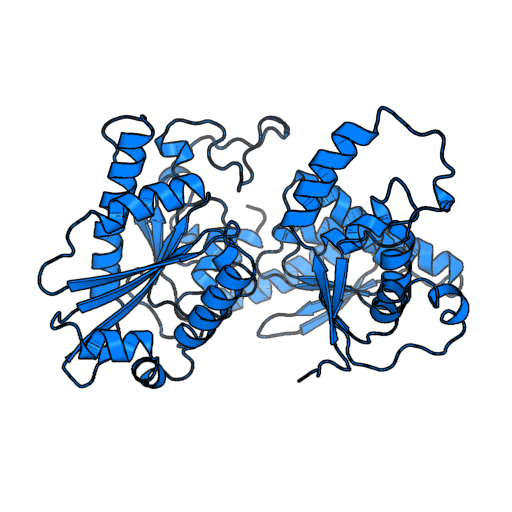32 O O . GLN A 1 228 ? 3.035 3.075 28.782 1.00 94.56 228 GLN A O 1
ATOM 1737 N N . PRO A 1 229 ? 4.611 2.328 27.370 1.00 95.25 229 PRO A N 1
ATOM 1738 C CA . PRO A 1 229 ? 4.762 1.068 28.074 1.00 95.25 229 PRO A CA 1
ATOM 1739 C C . PRO A 1 229 ? 5.542 1.264 29.378 1.00 95.25 229 PRO A C 1
ATOM 1741 O O . PRO A 1 229 ? 6.544 1.974 29.415 1.00 95.25 229 PRO A O 1
ATOM 1744 N N . ALA A 1 230 ? 5.134 0.570 30.444 1.00 94.25 230 ALA A N 1
ATOM 1745 C CA . ALA A 1 230 ? 5.814 0.645 31.743 1.00 94.25 230 ALA A CA 1
ATOM 1746 C C . ALA A 1 230 ? 7.278 0.160 31.695 1.00 94.25 230 ALA A C 1
ATOM 1748 O O . ALA A 1 230 ? 8.089 0.514 32.546 1.00 94.25 230 ALA A O 1
ATOM 1749 N N . ASN A 1 231 ? 7.615 -0.704 30.733 1.00 95.00 231 ASN A N 1
ATOM 1750 C CA . ASN A 1 231 ? 8.973 -1.162 30.452 1.00 95.00 231 ASN A CA 1
ATOM 1751 C C . ASN A 1 231 ? 9.061 -1.700 29.010 1.00 95.00 231 ASN A C 1
ATOM 1753 O O . ASN A 1 231 ? 8.041 -1.950 28.372 1.00 95.00 231 ASN A O 1
ATOM 1757 N N . GLN A 1 232 ? 10.278 -1.940 28.518 1.00 94.81 232 GLN A N 1
ATOM 1758 C CA . GLN A 1 232 ? 10.538 -2.376 27.137 1.00 94.81 232 GLN A CA 1
ATOM 1759 C C . GLN A 1 232 ? 10.309 -3.882 26.884 1.00 94.81 232 GLN A C 1
ATOM 1761 O O . GLN A 1 232 ? 10.596 -4.379 25.794 1.00 94.81 232 GLN A O 1
ATOM 1766 N N . ARG A 1 233 ? 9.793 -4.656 27.856 1.00 96.06 233 ARG A N 1
ATOM 1767 C CA . ARG A 1 233 ? 9.518 -6.085 27.629 1.00 96.06 233 ARG A CA 1
ATOM 1768 C C . ARG A 1 233 ? 8.411 -6.245 26.597 1.00 96.06 233 ARG A C 1
ATOM 1770 O O . ARG A 1 233 ? 7.370 -5.598 26.674 1.00 96.06 233 ARG A O 1
ATOM 1777 N N . LYS A 1 234 ? 8.606 -7.197 25.682 1.00 95.56 234 LYS A N 1
ATOM 1778 C CA . LYS A 1 234 ? 7.688 -7.483 24.572 1.00 95.56 234 LYS A CA 1
ATOM 1779 C C . LYS A 1 234 ? 6.222 -7.594 24.999 1.00 95.56 234 LYS A C 1
ATOM 1781 O O . LYS A 1 234 ? 5.376 -7.017 24.332 1.00 95.56 234 LYS A O 1
ATOM 1786 N N . SER A 1 235 ? 5.912 -8.320 26.075 1.00 96.25 235 SER A N 1
ATOM 1787 C CA . SER A 1 235 ? 4.529 -8.462 26.550 1.00 96.25 235 SER A CA 1
ATOM 1788 C C . SER A 1 235 ? 3.932 -7.121 26.971 1.00 96.25 235 SER A C 1
ATOM 1790 O O . SER A 1 235 ? 2.905 -6.746 26.423 1.00 96.25 235 SER A O 1
ATOM 1792 N N . THR A 1 236 ? 4.623 -6.376 27.842 1.00 97.00 236 THR A N 1
ATOM 1793 C CA . THR A 1 236 ? 4.190 -5.056 28.326 1.00 97.00 236 THR A CA 1
ATOM 1794 C C . THR A 1 236 ? 4.009 -4.065 27.180 1.00 97.00 236 THR A C 1
ATOM 1796 O O . THR A 1 236 ? 3.009 -3.361 27.142 1.00 97.00 236 THR A O 1
ATOM 1799 N N . VAL A 1 237 ? 4.927 -4.047 26.209 1.00 98.06 237 VAL A N 1
ATOM 1800 C CA . VAL A 1 237 ? 4.788 -3.202 25.015 1.00 98.06 237 VAL A CA 1
ATOM 1801 C C . VAL A 1 237 ? 3.528 -3.559 24.229 1.00 98.06 237 VAL A C 1
ATOM 1803 O O . VAL A 1 237 ? 2.768 -2.670 23.870 1.00 98.06 237 VAL A O 1
ATOM 1806 N N . LEU A 1 238 ? 3.286 -4.846 23.965 1.00 98.06 238 LEU A N 1
ATOM 1807 C CA . LEU A 1 238 ? 2.111 -5.280 23.203 1.00 98.06 238 LEU A CA 1
ATOM 1808 C C . LEU A 1 238 ? 0.797 -5.030 23.959 1.00 98.06 238 LEU A C 1
ATOM 1810 O O . LEU A 1 238 ? -0.210 -4.745 23.316 1.00 98.06 238 LEU A O 1
ATOM 1814 N N . ASP A 1 239 ? 0.807 -5.126 25.292 1.00 98.00 239 ASP A N 1
ATOM 1815 C CA . ASP A 1 239 ? -0.336 -4.778 26.145 1.00 98.00 239 ASP A CA 1
ATOM 1816 C C . ASP A 1 239 ? -0.659 -3.280 26.000 1.00 98.00 239 ASP A C 1
ATOM 1818 O O . ASP A 1 239 ? -1.770 -2.931 25.605 1.00 98.00 239 ASP A O 1
ATOM 1822 N N . SER A 1 240 ? 0.339 -2.405 26.173 1.00 98.31 240 SER A N 1
ATOM 1823 C CA . SER A 1 240 ? 0.164 -0.954 26.016 1.00 98.31 240 SER A CA 1
ATOM 1824 C C . SER A 1 240 ? -0.217 -0.547 24.591 1.00 98.31 240 SER A C 1
ATOM 1826 O O . SER A 1 240 ? -1.047 0.337 24.413 1.00 98.31 240 SER A O 1
ATOM 1828 N N . VAL A 1 241 ? 0.329 -1.204 23.561 1.00 98.44 241 VAL A N 1
ATOM 1829 C CA . VAL A 1 241 ? -0.092 -0.977 22.168 1.00 98.44 241 VAL A CA 1
ATOM 1830 C C . VAL A 1 241 ? -1.570 -1.331 21.998 1.00 98.44 241 VAL A C 1
ATOM 1832 O O . VAL A 1 241 ? -2.318 -0.527 21.451 1.00 98.44 241 VAL A O 1
ATOM 1835 N N . ALA A 1 242 ? -2.020 -2.492 22.481 1.00 98.38 242 ALA A N 1
ATOM 1836 C CA . ALA A 1 242 ? -3.425 -2.886 22.373 1.00 98.38 242 ALA A CA 1
ATOM 1837 C C . ALA A 1 242 ? -4.361 -1.914 23.115 1.00 98.38 242 ALA A C 1
ATOM 1839 O O . ALA A 1 242 ? -5.414 -1.559 22.588 1.00 98.38 242 ALA A O 1
ATOM 1840 N N . GLU A 1 243 ? -3.967 -1.436 24.297 1.00 97.81 243 GLU A N 1
ATOM 1841 C CA . GLU A 1 243 ? -4.718 -0.428 25.057 1.00 97.81 243 GLU A CA 1
ATOM 1842 C C . GLU A 1 243 ? -4.822 0.900 24.295 1.00 97.81 243 GLU A C 1
ATOM 1844 O O . GLU A 1 243 ? -5.923 1.431 24.125 1.00 97.81 243 GLU A O 1
ATOM 1849 N N . THR A 1 244 ? -3.703 1.407 23.767 1.00 98.44 244 THR A N 1
ATOM 1850 C CA . THR A 1 244 ? -3.682 2.636 22.963 1.00 98.44 244 THR A CA 1
ATOM 1851 C C . THR A 1 244 ? -4.545 2.501 21.708 1.00 98.44 244 THR A C 1
ATOM 1853 O O . THR A 1 244 ? -5.346 3.390 21.420 1.00 98.44 244 THR A O 1
ATOM 1856 N N . LEU A 1 245 ? -4.444 1.381 20.984 1.00 98.31 245 LEU A N 1
ATOM 1857 C CA . LEU A 1 245 ? -5.272 1.112 19.805 1.00 98.31 245 LEU A CA 1
ATOM 1858 C C . LEU A 1 245 ? -6.760 1.040 20.159 1.00 98.31 245 LEU A C 1
ATOM 1860 O O . LEU A 1 245 ? -7.594 1.553 19.413 1.00 98.31 245 LEU A O 1
ATOM 1864 N N . SER A 1 246 ? -7.089 0.453 21.312 1.00 97.75 246 SER A N 1
ATOM 1865 C CA . SER A 1 246 ? -8.464 0.347 21.793 1.00 97.75 246 SER A CA 1
ATOM 1866 C C . SER A 1 246 ? -9.082 1.714 22.106 1.00 97.75 246 SER A C 1
ATOM 1868 O O . SER A 1 246 ? -10.246 1.973 21.799 1.00 97.75 246 SER A O 1
ATOM 1870 N N . VAL A 1 247 ? -8.300 2.638 22.670 1.00 97.44 247 VAL A N 1
ATOM 1871 C CA . VAL A 1 247 ? -8.727 4.031 22.867 1.00 97.44 247 VAL A CA 1
ATOM 1872 C C . VAL A 1 247 ? -8.883 4.751 21.525 1.00 97.44 247 VAL A C 1
ATOM 1874 O O . VAL A 1 247 ? -9.932 5.348 21.277 1.00 97.44 247 VAL A O 1
ATOM 1877 N N . ALA A 1 248 ? -7.882 4.643 20.652 1.00 98.19 248 ALA A N 1
ATOM 1878 C CA . ALA A 1 248 ? -7.839 5.318 19.359 1.00 98.19 248 ALA A CA 1
ATOM 1879 C C . ALA A 1 248 ? -9.012 4.933 18.442 1.00 98.19 248 ALA A C 1
ATOM 1881 O O . ALA A 1 248 ? -9.674 5.812 17.896 1.00 98.19 248 ALA A O 1
ATOM 1882 N N . MET A 1 249 ? -9.339 3.641 18.316 1.00 97.69 249 MET A N 1
ATOM 1883 C CA . MET A 1 249 ? -10.452 3.195 17.461 1.00 97.69 249 MET A CA 1
ATOM 1884 C C . MET A 1 249 ? -11.805 3.773 17.908 1.00 97.69 249 MET A C 1
ATOM 1886 O O . MET A 1 249 ? -12.660 4.056 17.075 1.00 97.69 249 MET A O 1
ATOM 1890 N N . ARG A 1 250 ? -11.997 3.997 19.216 1.00 96.31 250 ARG A N 1
ATOM 1891 C CA . ARG A 1 250 ? -13.231 4.587 19.764 1.00 96.31 250 ARG A CA 1
ATOM 1892 C C . ARG A 1 250 ? -13.323 6.078 19.481 1.00 96.31 250 ARG A C 1
ATOM 1894 O O . ARG A 1 250 ? -14.387 6.555 19.103 1.00 96.31 250 ARG A O 1
ATOM 1901 N N . GLN A 1 251 ? -12.213 6.797 19.641 1.00 97.56 251 GLN A N 1
ATOM 1902 C CA . GLN A 1 251 ? -12.131 8.218 19.297 1.00 97.56 251 GLN A CA 1
ATOM 1903 C C . GLN A 1 251 ? -12.408 8.430 17.807 1.00 97.56 251 GLN A C 1
ATOM 1905 O O . GLN A 1 251 ? -13.213 9.283 17.442 1.00 97.56 251 GLN A O 1
ATOM 1910 N N . LEU A 1 252 ? -11.803 7.599 16.957 1.00 98.38 252 LEU A N 1
ATOM 1911 C CA . LEU A 1 252 ? -12.012 7.649 15.516 1.00 98.38 252 LEU A CA 1
ATOM 1912 C C . LEU A 1 252 ? -13.449 7.282 15.127 1.00 98.38 252 LEU A C 1
ATOM 1914 O O . LEU A 1 252 ? -14.034 7.995 14.323 1.00 98.38 252 LEU A O 1
ATOM 1918 N N . HIS A 1 253 ? -14.054 6.251 15.728 1.00 98.12 253 HIS A N 1
ATOM 1919 C CA . HIS A 1 253 ? -15.463 5.913 15.487 1.00 98.12 253 HIS A CA 1
ATOM 1920 C C . HIS A 1 253 ? -16.413 7.053 15.868 1.00 98.12 253 HIS A C 1
ATOM 1922 O O . HIS A 1 253 ? -17.323 7.373 15.109 1.00 98.12 253 HIS A O 1
ATOM 1928 N N . ALA A 1 254 ? -16.197 7.693 17.021 1.00 97.06 254 ALA A N 1
ATOM 1929 C CA . ALA A 1 254 ? -17.043 8.795 17.474 1.00 97.06 254 ALA A CA 1
ATOM 1930 C C . ALA A 1 254 ? -17.055 9.971 16.481 1.00 97.06 254 ALA A C 1
ATOM 1932 O O . ALA A 1 254 ? -18.075 10.639 16.339 1.00 97.06 254 ALA A O 1
ATOM 1933 N N . LEU A 1 255 ? -15.941 10.200 15.780 1.00 97.44 255 LEU A N 1
ATOM 1934 C CA . LEU A 1 255 ? -15.789 11.284 14.807 1.00 97.44 255 LEU A CA 1
ATOM 1935 C C . LEU A 1 255 ? -16.142 10.875 13.369 1.00 97.44 255 LEU A C 1
ATOM 1937 O O . LEU A 1 255 ? -16.620 11.707 12.604 1.00 97.44 255 LEU A O 1
ATOM 1941 N N . HIS A 1 256 ? -15.892 9.616 13.000 1.00 97.31 256 HIS A N 1
ATOM 1942 C CA . HIS A 1 256 ? -15.948 9.120 11.623 1.00 97.31 256 HIS A CA 1
ATOM 1943 C C . HIS A 1 256 ? -16.769 7.830 11.555 1.00 97.31 256 HIS A C 1
ATOM 1945 O O . HIS A 1 256 ? -16.234 6.718 11.587 1.00 97.31 256 HIS A O 1
ATOM 1951 N N . HIS A 1 257 ? -18.086 7.984 11.454 1.00 96.81 257 HIS A N 1
ATOM 1952 C CA . HIS A 1 257 ? -19.036 6.891 11.258 1.00 96.81 257 HIS A CA 1
ATOM 1953 C C . HIS A 1 257 ? -20.138 7.298 10.275 1.00 96.81 257 HIS A C 1
ATOM 1955 O O . HIS A 1 257 ? -20.287 8.464 9.912 1.00 96.81 257 HIS A O 1
ATOM 1961 N N . GLN A 1 258 ? -20.922 6.314 9.849 1.00 96.00 258 GLN A N 1
ATOM 1962 C CA . GLN A 1 258 ? -22.189 6.521 9.166 1.00 96.00 258 GLN A CA 1
ATOM 1963 C C . GLN A 1 258 ? -23.344 6.136 10.083 1.00 96.00 258 GLN A C 1
ATOM 1965 O O . GLN A 1 258 ? -23.261 5.162 10.832 1.00 96.00 258 GLN A O 1
ATOM 1970 N N . GLU A 1 259 ? -24.425 6.901 10.003 1.00 96.38 259 GLU A N 1
ATOM 1971 C CA . GLU A 1 259 ? -25.659 6.646 10.740 1.00 96.38 259 GLU A CA 1
ATOM 1972 C C . GLU A 1 259 ? -26.614 5.809 9.881 1.00 96.38 259 GLU A C 1
ATOM 1974 O O . GLU A 1 259 ? -26.927 6.150 8.738 1.00 96.38 259 GLU A O 1
ATOM 1979 N N . HIS A 1 260 ? -27.068 4.690 10.436 1.00 95.19 260 HIS A N 1
ATOM 1980 C CA . HIS A 1 260 ? -28.135 3.877 9.876 1.00 95.19 260 HIS A CA 1
ATOM 1981 C C . HIS A 1 260 ? -29.482 4.593 10.081 1.00 95.19 260 HIS A C 1
ATOM 1983 O O . HIS A 1 260 ? -29.672 5.220 11.125 1.00 95.19 260 HIS A O 1
ATOM 1989 N N . PRO A 1 261 ? -30.469 4.451 9.176 1.00 91.81 261 PRO A N 1
ATOM 1990 C CA . PRO A 1 261 ? -31.800 5.050 9.350 1.00 91.81 261 PRO A CA 1
ATOM 1991 C C . PRO A 1 261 ? -32.531 4.672 10.651 1.00 91.81 261 PRO A C 1
ATOM 1993 O O . PRO A 1 261 ? -33.406 5.401 11.102 1.00 91.81 261 PRO A O 1
ATOM 1996 N N . GLU A 1 262 ? -32.168 3.547 11.271 1.00 89.88 262 GLU A N 1
ATOM 1997 C CA . GLU A 1 262 ? -32.701 3.099 12.572 1.00 89.88 262 GLU A CA 1
ATOM 1998 C C . GLU A 1 262 ? -31.930 3.680 13.779 1.00 89.88 262 GLU A C 1
ATOM 2000 O O . GLU A 1 262 ? -32.151 3.276 14.917 1.00 89.88 262 GLU A O 1
ATOM 2005 N N . GLY A 1 263 ? -30.995 4.603 13.543 1.00 92.88 263 GLY A N 1
ATOM 2006 C CA . GLY A 1 263 ? -30.227 5.329 14.558 1.00 92.88 263 GLY A CA 1
ATOM 2007 C C . GLY A 1 263 ? -28.872 4.716 14.926 1.00 92.88 263 GLY A C 1
ATOM 2008 O O . GLY A 1 263 ? -28.041 5.410 15.510 1.00 92.88 263 GLY A O 1
ATOM 2009 N N . LYS A 1 264 ? -28.611 3.442 14.598 1.00 96.94 264 LYS A N 1
ATOM 2010 C CA . LYS A 1 264 ? -27.319 2.780 14.879 1.00 96.94 264 LYS A CA 1
ATOM 2011 C C . LYS A 1 264 ? -26.169 3.418 14.101 1.00 96.94 264 LYS A C 1
ATOM 2013 O O . LYS A 1 264 ? -26.368 3.865 12.977 1.00 96.94 264 LYS A O 1
ATOM 2018 N N . THR A 1 265 ? -24.955 3.398 14.644 1.00 98.00 265 THR A N 1
ATOM 2019 C CA . THR A 1 265 ? -23.767 3.933 13.958 1.00 98.00 265 THR A CA 1
ATOM 2020 C C . THR A 1 265 ? -22.824 2.819 13.523 1.00 98.00 265 THR A C 1
ATOM 2022 O O . THR A 1 265 ? -22.586 1.861 14.259 1.00 98.00 265 THR A O 1
ATOM 2025 N N . VAL A 1 266 ? -22.250 2.948 12.327 1.00 98.19 266 VAL A N 1
ATOM 2026 C CA . VAL A 1 266 ? -21.276 1.998 11.774 1.00 98.19 266 VAL A CA 1
ATOM 2027 C C . VAL A 1 266 ? -20.038 2.734 11.287 1.00 98.19 266 VAL A C 1
ATOM 2029 O O . VAL A 1 266 ? -20.148 3.700 10.537 1.00 98.19 266 VAL A O 1
ATOM 2032 N N . SER A 1 267 ? -18.852 2.252 11.659 1.00 98.19 267 SER A N 1
ATOM 2033 C CA . SER A 1 267 ? -17.598 2.671 11.018 1.00 98.19 267 SER A CA 1
ATOM 2034 C C . SER A 1 267 ? -16.780 1.472 10.558 1.00 98.19 267 SER A C 1
ATOM 2036 O O . SER A 1 267 ? -16.674 0.483 11.289 1.00 98.19 267 SER A O 1
ATOM 2038 N N . LEU A 1 268 ? -16.126 1.611 9.411 1.00 98.38 268 LEU A N 1
ATOM 2039 C CA . LEU A 1 268 ? -15.145 0.680 8.871 1.00 98.38 268 LEU A CA 1
ATOM 2040 C C . LEU A 1 268 ? -13.741 1.261 9.068 1.00 98.38 268 LEU A C 1
ATOM 2042 O O . LEU A 1 268 ? -13.400 2.281 8.471 1.00 98.38 268 LEU A O 1
ATOM 2046 N N . GLY A 1 269 ? -12.925 0.616 9.893 1.00 98.38 269 GLY A N 1
ATOM 2047 C CA . GLY A 1 269 ? -11.573 1.062 10.206 1.00 98.38 269 GLY A CA 1
ATOM 2048 C C . GLY A 1 269 ? -10.510 0.023 9.891 1.00 98.38 269 GLY A C 1
ATOM 2049 O O . GLY A 1 269 ? -10.784 -1.179 9.851 1.00 98.38 269 GLY A O 1
ATOM 2050 N N . VAL A 1 270 ? -9.274 0.483 9.716 1.00 98.56 270 VAL A N 1
ATOM 2051 C CA . VAL A 1 270 ? -8.106 -0.388 9.542 1.00 98.56 270 VAL A CA 1
ATOM 2052 C C . VAL A 1 270 ? -7.010 -0.055 10.548 1.00 98.56 270 VAL A C 1
ATOM 2054 O O . VAL A 1 270 ? -6.683 1.105 10.778 1.00 98.56 270 VAL A O 1
ATOM 2057 N N . ILE A 1 271 ? -6.423 -1.083 11.150 1.00 98.56 271 ILE A N 1
ATOM 2058 C CA . ILE A 1 271 ? -5.215 -0.997 11.964 1.00 98.56 271 ILE A CA 1
ATOM 2059 C C . ILE A 1 271 ? -4.104 -1.687 11.187 1.00 98.56 271 ILE A C 1
ATOM 2061 O O . ILE A 1 271 ? -4.111 -2.910 11.027 1.00 98.56 271 ILE A O 1
ATOM 2065 N N . ARG A 1 272 ? -3.142 -0.901 10.714 1.00 97.62 272 ARG A N 1
ATOM 2066 C CA . ARG A 1 272 ? -1.981 -1.397 9.989 1.00 97.62 272 ARG A CA 1
ATOM 2067 C C . ARG A 1 272 ? -0.838 -1.648 10.963 1.00 97.62 272 ARG A C 1
ATOM 2069 O O . ARG A 1 272 ? -0.391 -0.723 11.638 1.00 97.62 272 ARG A O 1
ATOM 2076 N N . MET A 1 273 ? -0.313 -2.871 10.975 1.00 97.88 273 MET A N 1
ATOM 2077 C CA . MET A 1 273 ? 0.893 -3.244 11.721 1.00 97.88 273 MET A CA 1
ATOM 2078 C C . MET A 1 273 ? 2.002 -3.734 10.790 1.00 97.88 273 MET A C 1
ATOM 2080 O O . MET A 1 273 ? 1.749 -4.372 9.772 1.00 97.88 273 MET A O 1
ATOM 2084 N N . ALA A 1 274 ? 3.253 -3.458 11.143 1.00 95.06 274 ALA A N 1
ATOM 2085 C CA . ALA A 1 274 ? 4.405 -3.711 10.284 1.00 95.06 274 ALA A CA 1
ATOM 2086 C C . ALA A 1 274 ? 4.716 -5.213 10.136 1.00 95.06 274 ALA A C 1
ATOM 2088 O O . ALA A 1 274 ? 5.216 -5.664 9.104 1.00 95.06 274 ALA A O 1
ATOM 2089 N N . ASN A 1 275 ? 4.415 -6.016 11.163 1.00 95.88 275 ASN A N 1
ATOM 2090 C CA . ASN A 1 275 ? 4.745 -7.439 11.199 1.00 95.88 275 ASN A CA 1
ATOM 2091 C C . ASN A 1 275 ? 3.583 -8.310 11.692 1.00 95.88 275 ASN A C 1
ATOM 2093 O O . ASN A 1 275 ? 2.854 -7.943 12.613 1.00 95.88 275 ASN A O 1
ATOM 2097 N N . ILE A 1 276 ? 3.496 -9.528 11.145 1.00 96.31 276 ILE A N 1
ATOM 2098 C CA . ILE A 1 276 ? 2.422 -10.495 11.430 1.00 96.31 276 ILE A CA 1
ATOM 2099 C C . ILE A 1 276 ? 2.416 -10.920 12.903 1.00 96.31 276 ILE A C 1
ATOM 2101 O O . ILE A 1 276 ? 1.374 -10.901 13.545 1.00 96.31 276 ILE A O 1
ATOM 2105 N N . ASN A 1 277 ? 3.573 -11.267 13.474 1.00 96.56 277 ASN A N 1
ATOM 2106 C CA . ASN A 1 277 ? 3.631 -11.770 14.851 1.00 96.56 277 ASN A CA 1
ATOM 2107 C C . ASN A 1 277 ? 3.144 -10.738 15.895 1.00 96.56 277 ASN A C 1
ATOM 2109 O O . ASN A 1 277 ? 2.307 -11.094 16.727 1.00 96.56 277 ASN A O 1
ATOM 2113 N N . PRO A 1 278 ? 3.613 -9.470 15.883 1.00 97.06 278 PRO A N 1
ATOM 2114 C CA . PRO A 1 278 ? 3.009 -8.401 16.679 1.00 97.06 278 PRO A CA 1
ATOM 2115 C C . PRO A 1 278 ? 1.519 -8.198 16.399 1.00 97.06 278 PRO A C 1
ATOM 2117 O O . PRO A 1 278 ? 0.758 -8.090 17.357 1.00 97.06 278 PRO A O 1
ATOM 2120 N N . LEU A 1 279 ? 1.097 -8.218 15.129 1.00 98.25 279 LEU A N 1
ATOM 2121 C CA . LEU A 1 279 ? -0.308 -8.071 14.740 1.00 98.25 279 LEU A CA 1
ATOM 2122 C C . LEU A 1 279 ? -1.193 -9.121 15.403 1.00 98.25 279 LEU A C 1
ATOM 2124 O O . LEU A 1 279 ? -2.154 -8.773 16.084 1.00 98.25 279 LEU A O 1
ATOM 2128 N N . VAL A 1 280 ? -0.849 -10.401 15.265 1.00 97.94 280 VAL A N 1
ATOM 2129 C CA . VAL A 1 280 ? -1.607 -11.506 15.865 1.00 97.94 280 VAL A CA 1
ATOM 2130 C C . VAL A 1 280 ? -1.636 -11.374 17.389 1.00 97.94 280 VAL A C 1
ATOM 2132 O O . VAL A 1 280 ? -2.683 -11.550 18.012 1.00 97.94 280 VAL A O 1
ATOM 2135 N N . ALA A 1 281 ? -0.509 -11.011 18.006 1.00 98.06 281 ALA A N 1
ATOM 2136 C CA . ALA A 1 281 ? -0.424 -10.851 19.453 1.00 98.06 281 ALA A CA 1
ATOM 2137 C C . ALA A 1 281 ? -1.263 -9.673 19.985 1.00 98.06 281 ALA A C 1
ATOM 2139 O O . ALA A 1 281 ? -1.806 -9.769 21.089 1.00 98.06 281 ALA A O 1
ATOM 2140 N N . VAL A 1 282 ? -1.371 -8.579 19.228 1.00 98.50 282 VAL A N 1
ATOM 2141 C CA . VAL A 1 282 ? -2.245 -7.435 19.532 1.00 98.50 282 VAL A CA 1
ATOM 2142 C C . VAL A 1 282 ? -3.709 -7.791 19.281 1.00 98.50 282 VAL A C 1
ATOM 2144 O O . VAL A 1 282 ? -4.542 -7.531 20.144 1.00 98.50 282 VAL A O 1
ATOM 2147 N N . ALA A 1 283 ? -4.028 -8.466 18.174 1.00 98.25 283 ALA A N 1
ATOM 2148 C CA . ALA A 1 283 ? -5.384 -8.925 17.872 1.00 98.25 283 ALA A CA 1
ATOM 2149 C C . ALA A 1 283 ? -5.944 -9.816 18.993 1.00 98.25 283 ALA A C 1
ATOM 2151 O O . ALA A 1 283 ? -7.061 -9.608 19.457 1.00 98.25 283 ALA A O 1
ATOM 2152 N N . GLN A 1 284 ? -5.141 -10.757 19.503 1.00 98.31 284 GLN A N 1
ATOM 2153 C CA . GLN A 1 284 ? -5.520 -11.600 20.643 1.00 98.31 284 GLN A CA 1
ATOM 2154 C C . GLN A 1 284 ? -5.798 -10.804 21.924 1.00 98.31 284 GLN A C 1
ATOM 2156 O O . GLN A 1 284 ? -6.641 -11.213 22.719 1.00 98.31 284 GLN A O 1
ATOM 2161 N N . ARG A 1 285 ? -5.083 -9.696 22.157 1.00 98.25 285 ARG A N 1
ATOM 2162 C CA . ARG A 1 285 ? -5.314 -8.816 23.314 1.00 98.25 285 ARG A CA 1
ATOM 2163 C C . ARG A 1 285 ? -6.607 -8.038 23.153 1.00 98.25 285 ARG A C 1
ATOM 2165 O O . ARG A 1 285 ? -7.428 -8.068 24.059 1.00 98.25 285 ARG A O 1
ATOM 2172 N N . LEU A 1 286 ? -6.808 -7.425 21.988 1.00 98.00 286 LEU A N 1
ATOM 2173 C CA . LEU A 1 286 ? -8.025 -6.684 21.659 1.00 98.00 286 LEU A CA 1
ATOM 2174 C C . LEU A 1 286 ? -9.274 -7.568 21.774 1.00 98.00 286 LEU A C 1
ATOM 2176 O O . LEU A 1 286 ? -10.240 -7.166 22.407 1.00 98.00 286 LEU A O 1
ATOM 2180 N N . LEU A 1 287 ? -9.222 -8.807 21.271 1.00 96.88 287 LEU A N 1
ATOM 2181 C CA . LEU A 1 287 ? -10.322 -9.776 21.377 1.00 96.88 287 LEU A CA 1
ATOM 2182 C C . LEU A 1 287 ? -10.679 -10.168 22.821 1.00 96.88 287 LEU A C 1
ATOM 2184 O O . LEU A 1 287 ? -11.788 -10.634 23.066 1.00 96.88 287 LEU A O 1
ATOM 2188 N N . ARG A 1 288 ? -9.748 -10.024 23.771 1.00 97.06 288 ARG A N 1
ATOM 2189 C CA . ARG A 1 288 ? -9.979 -10.306 25.199 1.00 97.06 288 ARG A CA 1
ATOM 2190 C C . ARG A 1 288 ? -10.450 -9.079 25.975 1.00 97.06 288 ARG A C 1
ATOM 2192 O O . ARG A 1 288 ? -10.916 -9.234 27.101 1.00 97.06 288 ARG A O 1
ATOM 2199 N N . MET A 1 289 ? -10.294 -7.880 25.419 1.00 96.00 289 MET A N 1
ATOM 2200 C CA . MET A 1 289 ? -10.761 -6.656 26.059 1.00 96.00 289 MET A CA 1
ATOM 2201 C C . MET A 1 289 ? -12.286 -6.570 25.936 1.00 96.00 289 MET A C 1
ATOM 2203 O O . MET A 1 289 ? -12.821 -6.802 24.849 1.00 96.00 289 MET A O 1
ATOM 2207 N N . PRO A 1 290 ? -13.007 -6.223 27.015 1.00 93.12 290 PRO A N 1
ATOM 2208 C CA . PRO A 1 290 ? -14.434 -5.969 26.909 1.00 93.12 290 PRO A CA 1
ATOM 2209 C C . PRO A 1 290 ? -14.671 -4.757 26.004 1.00 93.12 290 PRO A C 1
ATOM 2211 O O . PRO A 1 290 ? -13.984 -3.734 26.112 1.00 93.12 290 PRO A O 1
ATOM 2214 N N . ALA A 1 291 ? -15.653 -4.872 25.112 1.00 91.88 291 ALA A N 1
ATOM 2215 C CA . ALA A 1 291 ? -16.123 -3.720 24.360 1.00 91.88 291 ALA A CA 1
ATOM 2216 C C . ALA A 1 291 ? -16.771 -2.702 25.325 1.00 91.88 291 ALA A C 1
ATOM 2218 O O . ALA A 1 291 ? -17.303 -3.103 26.365 1.00 91.88 291 ALA A O 1
ATOM 2219 N N . PRO A 1 292 ? -16.715 -1.393 25.019 1.00 91.94 292 PRO A N 1
ATOM 2220 C CA . PRO A 1 292 ? -17.427 -0.383 25.796 1.00 91.94 292 PRO A CA 1
ATOM 2221 C C . PRO A 1 292 ? -18.928 -0.655 25.856 1.00 91.94 292 PRO A C 1
ATOM 2223 O O . PRO A 1 292 ? -19.484 -1.357 25.010 1.00 91.94 292 PRO A O 1
ATOM 2226 N N . GLU A 1 293 ? -19.594 -0.029 26.822 1.00 93.00 293 GLU A N 1
ATOM 2227 C CA . GLU A 1 293 ? -21.048 -0.077 26.911 1.00 93.00 293 GLU A CA 1
ATOM 2228 C C . GLU A 1 293 ? -21.694 0.370 25.588 1.00 93.00 293 GLU A C 1
ATOM 2230 O O . GLU A 1 293 ? -21.213 1.285 24.912 1.00 93.00 293 GLU A O 1
ATOM 2235 N N . ASN A 1 294 ? -22.763 -0.327 25.198 1.00 95.88 294 ASN A N 1
ATOM 2236 C CA . ASN A 1 294 ? -23.526 -0.059 23.980 1.00 95.88 294 ASN A CA 1
ATOM 2237 C C . ASN A 1 294 ? -22.702 -0.074 22.672 1.00 95.88 294 ASN A C 1
ATOM 2239 O O . ASN A 1 294 ? -23.091 0.530 21.671 1.00 95.88 294 ASN A O 1
ATOM 2243 N N . THR A 1 295 ? -21.551 -0.754 22.680 1.00 97.19 295 THR A N 1
ATOM 2244 C CA . THR A 1 295 ? -20.626 -0.818 21.549 1.00 97.19 295 THR A CA 1
ATOM 2245 C C . THR A 1 295 ? -20.277 -2.263 21.219 1.00 97.19 295 THR A C 1
ATOM 2247 O O . THR A 1 295 ? -19.885 -3.041 22.085 1.00 97.19 295 THR A O 1
ATOM 2250 N N . ARG A 1 296 ? -20.337 -2.611 19.935 1.00 97.38 296 ARG A N 1
ATOM 2251 C CA . ARG A 1 296 ? -19.930 -3.907 19.395 1.00 97.38 296 ARG A CA 1
ATOM 2252 C C . ARG A 1 296 ? -18.762 -3.725 18.437 1.00 97.38 296 ARG A C 1
ATOM 2254 O O . ARG A 1 296 ? -18.810 -2.889 17.539 1.00 97.38 296 ARG A O 1
ATOM 2261 N N . ILE A 1 297 ? -17.731 -4.549 18.591 1.00 97.88 297 ILE A N 1
ATOM 2262 C CA . ILE A 1 297 ? -16.540 -4.496 17.742 1.00 97.88 297 ILE A CA 1
ATOM 2263 C C . ILE A 1 297 ? -16.378 -5.823 17.010 1.00 97.88 297 ILE A C 1
ATOM 2265 O O . ILE A 1 297 ? -16.368 -6.887 17.626 1.00 97.88 297 ILE A O 1
ATOM 2269 N N . HIS A 1 298 ? -16.253 -5.742 15.691 1.00 97.62 298 HIS A N 1
ATOM 2270 C CA . HIS A 1 298 ? -16.095 -6.863 14.777 1.00 97.62 298 HIS A CA 1
ATOM 2271 C C . HIS A 1 298 ? -14.688 -6.815 14.192 1.00 97.62 298 HIS A C 1
ATOM 2273 O O . HIS A 1 298 ? -14.347 -5.878 13.473 1.00 97.62 298 HIS A O 1
ATOM 2279 N N . TYR A 1 299 ? -13.860 -7.807 14.506 1.00 97.94 299 TYR A N 1
ATOM 2280 C CA . TYR A 1 299 ? -12.468 -7.846 14.062 1.00 97.94 299 TYR A CA 1
ATOM 2281 C C . TYR A 1 299 ? -12.281 -8.771 12.856 1.00 97.94 299 TYR A C 1
ATOM 2283 O O . TYR A 1 299 ? -12.750 -9.908 12.861 1.00 97.94 299 TYR A O 1
ATOM 2291 N N . CYS A 1 300 ? -11.522 -8.313 11.861 1.00 97.44 300 CYS A N 1
ATOM 2292 C CA . CYS A 1 300 ? -11.035 -9.117 10.741 1.00 97.44 300 CYS A CA 1
ATOM 2293 C C . CYS A 1 300 ? -9.500 -9.088 10.727 1.00 97.44 300 CYS A C 1
ATOM 2295 O O . CYS A 1 300 ? -8.909 -8.018 10.627 1.00 97.44 300 CYS A O 1
ATOM 2297 N N . VAL A 1 301 ? -8.841 -10.244 10.847 1.00 97.88 301 VAL A N 1
ATOM 2298 C CA . VAL A 1 301 ? -7.369 -10.345 10.835 1.00 97.88 301 VAL A CA 1
ATOM 2299 C C . VAL A 1 301 ? -6.892 -10.745 9.439 1.00 97.88 301 VAL A C 1
ATOM 2301 O O . VAL A 1 301 ? -7.120 -11.875 9.005 1.00 97.88 301 VAL A O 1
ATOM 2304 N N . TYR A 1 302 ? -6.197 -9.841 8.747 1.00 95.62 302 TYR A N 1
ATOM 2305 C CA . TYR A 1 302 ? -5.828 -9.980 7.337 1.00 95.62 302 TYR A CA 1
ATOM 2306 C C . TYR A 1 302 ? -4.311 -9.845 7.114 1.00 95.62 302 TYR A C 1
ATOM 2308 O O . TYR A 1 302 ? -3.727 -8.771 7.217 1.00 95.62 302 TYR A O 1
ATOM 2316 N N . HIS A 1 303 ? -3.642 -10.953 6.794 1.00 94.69 303 HIS A N 1
ATOM 2317 C CA . HIS A 1 303 ? -2.199 -10.992 6.537 1.00 94.69 303 HIS A CA 1
ATOM 2318 C C . HIS A 1 303 ? -1.827 -12.090 5.531 1.00 94.69 303 HIS A C 1
ATOM 2320 O O . HIS A 1 303 ? -2.628 -12.978 5.236 1.00 94.69 303 HIS A O 1
ATOM 2326 N N . SER A 1 304 ? -0.582 -12.089 5.045 1.00 88.31 304 SER A N 1
ATOM 2327 C CA . SER A 1 304 ? -0.115 -13.022 4.007 1.00 88.31 304 SER A CA 1
ATOM 2328 C C . SER A 1 304 ? -0.005 -14.490 4.445 1.00 88.31 304 SER A C 1
ATOM 2330 O O . SER A 1 304 ? -0.062 -15.361 3.587 1.00 88.31 304 SER A O 1
ATOM 2332 N N . GLN A 1 305 ? 0.106 -14.783 5.747 1.00 92.06 305 GLN A N 1
ATOM 2333 C CA . GLN A 1 305 ? 0.253 -16.152 6.285 1.00 92.06 305 GLN A CA 1
ATOM 2334 C C . GLN A 1 305 ? -1.071 -16.933 6.458 1.00 92.06 305 GLN A C 1
ATOM 2336 O O . GLN A 1 305 ? -1.152 -17.854 7.266 1.00 92.06 305 GLN A O 1
ATOM 2341 N N . HIS A 1 306 ? -2.124 -16.576 5.720 1.00 86.38 306 HIS A N 1
ATOM 2342 C CA . HIS A 1 306 ? -3.347 -17.387 5.639 1.00 86.38 306 HIS A CA 1
ATOM 2343 C C . HIS A 1 306 ? -3.249 -18.404 4.492 1.00 86.38 306 HIS A C 1
ATOM 2345 O O . HIS A 1 306 ? -2.636 -18.090 3.469 1.00 86.38 306 HIS A O 1
ATOM 2351 N N . PRO A 1 307 ? -3.896 -19.585 4.588 1.00 88.81 307 PRO A N 1
ATOM 2352 C CA . PRO A 1 307 ? -4.075 -20.462 3.431 1.00 88.81 307 PRO A CA 1
ATOM 2353 C C . PRO A 1 307 ? -4.678 -19.694 2.248 1.00 88.81 307 PRO A C 1
ATOM 2355 O O . PRO A 1 307 ? -5.604 -18.907 2.444 1.00 88.81 307 PRO A O 1
ATOM 2358 N N . LEU A 1 308 ? -4.193 -19.934 1.023 1.00 79.75 308 LEU A N 1
ATOM 2359 C CA . LEU A 1 308 ? -4.531 -19.109 -0.149 1.00 79.75 308 LEU A CA 1
ATOM 2360 C C . LEU A 1 308 ? -6.046 -18.973 -0.377 1.00 79.75 308 LEU A C 1
ATOM 2362 O O . LEU A 1 308 ? -6.530 -17.870 -0.608 1.00 79.75 308 LEU A O 1
ATOM 2366 N N . ALA A 1 309 ? -6.802 -20.066 -0.241 1.00 82.25 309 ALA A N 1
ATOM 2367 C CA . ALA A 1 309 ? -8.260 -20.047 -0.384 1.00 82.25 309 ALA A CA 1
ATOM 2368 C C . ALA A 1 309 ? -8.951 -19.187 0.691 1.00 82.25 309 ALA A C 1
ATOM 2370 O O . ALA A 1 309 ? -9.870 -18.430 0.386 1.00 82.25 309 ALA A O 1
ATOM 2371 N N . MET A 1 310 ? -8.480 -19.257 1.941 1.00 87.19 310 MET A N 1
ATOM 2372 C CA . MET A 1 310 ? -8.989 -18.424 3.035 1.00 87.19 310 MET A CA 1
ATOM 2373 C C . MET A 1 310 ? -8.656 -16.953 2.791 1.00 87.19 310 MET A C 1
ATOM 2375 O O . MET A 1 310 ? -9.513 -16.087 2.938 1.00 87.19 310 MET A O 1
ATOM 2379 N N . ARG A 1 311 ? -7.419 -16.673 2.373 1.00 87.00 311 ARG A N 1
ATOM 2380 C CA . ARG A 1 311 ? -6.971 -15.323 2.037 1.00 87.00 311 ARG A CA 1
ATOM 2381 C C . ARG A 1 311 ? -7.816 -14.725 0.912 1.00 87.00 311 ARG A C 1
ATOM 2383 O O . ARG A 1 311 ? -8.331 -13.630 1.081 1.00 87.00 311 ARG A O 1
ATOM 2390 N N . SER A 1 312 ? -8.020 -15.465 -0.176 1.00 84.50 312 SER A N 1
ATOM 2391 C CA . SER A 1 312 ? -8.868 -15.046 -1.299 1.00 84.50 312 SER A CA 1
ATOM 2392 C C . SER A 1 312 ? -10.317 -14.791 -0.864 1.00 84.50 312 SER A C 1
ATOM 2394 O O . SER A 1 312 ? -10.928 -13.814 -1.290 1.00 84.50 312 SER A O 1
ATOM 2396 N N . HIS A 1 313 ? -10.859 -15.616 0.039 1.00 89.06 313 HIS A N 1
ATOM 2397 C CA . HIS A 1 313 ? -12.185 -15.382 0.608 1.00 89.06 313 HIS A CA 1
ATOM 2398 C C . HIS A 1 313 ? -12.251 -14.080 1.421 1.00 89.06 313 HIS A C 1
ATOM 2400 O O . HIS A 1 313 ? -13.165 -13.288 1.206 1.00 89.06 313 HIS A O 1
ATOM 2406 N N . ILE A 1 314 ? -11.288 -13.849 2.323 1.00 91.81 314 ILE A N 1
ATOM 2407 C CA . ILE A 1 314 ? -11.196 -12.610 3.114 1.00 91.81 314 ILE A CA 1
ATOM 2408 C C . ILE A 1 314 ? -11.119 -11.401 2.181 1.00 91.81 31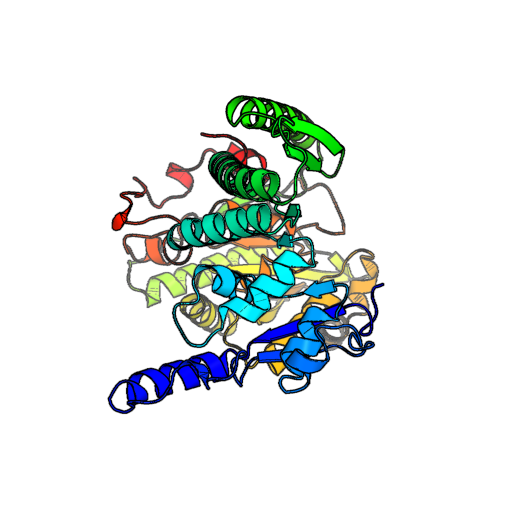4 ILE A C 1
ATOM 2410 O O . ILE A 1 3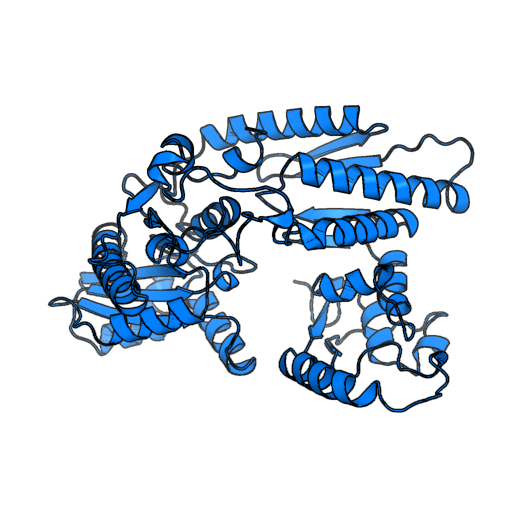14 ? -11.886 -10.461 2.345 1.00 91.81 314 ILE A O 1
ATOM 2414 N N . GLU A 1 315 ? -10.231 -11.452 1.189 1.00 90.62 315 GLU A N 1
ATOM 2415 C CA . GLU A 1 315 ? -10.033 -10.387 0.207 1.00 90.62 315 GLU A CA 1
ATOM 2416 C C . GLU A 1 315 ? -11.335 -10.056 -0.523 1.00 90.62 315 GLU A C 1
ATOM 2418 O O . GLU A 1 315 ? -11.774 -8.915 -0.464 1.00 90.62 315 GLU A O 1
ATOM 2423 N N . ARG A 1 316 ? -12.036 -11.058 -1.066 1.00 91.81 316 ARG A N 1
ATOM 2424 C CA . ARG A 1 316 ? -13.321 -10.839 -1.742 1.00 91.81 316 ARG A CA 1
ATOM 2425 C C . ARG A 1 316 ? -14.360 -10.173 -0.836 1.00 91.81 316 ARG A C 1
ATOM 2427 O O . ARG A 1 316 ? -15.069 -9.272 -1.272 1.00 91.81 316 ARG A O 1
ATOM 2434 N N . ARG A 1 317 ? -14.477 -10.611 0.424 1.00 94.44 317 ARG A N 1
ATOM 2435 C CA . ARG A 1 317 ? -15.439 -10.011 1.368 1.00 94.44 317 ARG A CA 1
ATOM 2436 C C . ARG A 1 317 ? -15.051 -8.586 1.753 1.00 94.44 317 ARG A C 1
ATOM 2438 O O . ARG A 1 317 ? -15.937 -7.747 1.905 1.00 94.44 317 ARG A O 1
ATOM 2445 N N . LEU A 1 318 ? -13.757 -8.302 1.898 1.00 94.62 318 LEU A N 1
ATOM 2446 C CA . LEU A 1 318 ? -13.259 -6.953 2.160 1.00 94.62 318 LEU A CA 1
ATOM 2447 C C . LEU A 1 318 ? -13.476 -6.028 0.958 1.00 94.62 318 LEU A C 1
ATOM 2449 O O . LEU A 1 318 ? -13.998 -4.936 1.162 1.00 94.62 318 LEU A O 1
ATOM 2453 N N . ASP A 1 319 ? -13.169 -6.479 -0.261 1.00 92.44 319 ASP A N 1
ATOM 2454 C CA . ASP A 1 319 ? -13.379 -5.723 -1.502 1.00 92.44 319 ASP A CA 1
ATOM 2455 C C . ASP A 1 319 ? -14.865 -5.334 -1.643 1.00 92.44 319 ASP A C 1
ATOM 2457 O O . ASP A 1 319 ? -15.200 -4.164 -1.833 1.00 92.44 319 ASP A O 1
ATOM 2461 N N . GLU A 1 320 ? -15.781 -6.290 -1.438 1.00 92.44 320 GLU A N 1
ATOM 2462 C CA . GLU A 1 320 ? -17.229 -6.037 -1.441 1.00 92.44 320 GLU A CA 1
ATOM 2463 C C . GLU A 1 320 ? -17.654 -5.056 -0.332 1.00 92.44 320 GLU A C 1
ATOM 2465 O O . GLU A 1 320 ? -18.480 -4.174 -0.566 1.00 92.44 320 GLU A O 1
ATOM 2470 N N . THR A 1 321 ? -17.089 -5.184 0.874 1.00 93.94 321 THR A N 1
ATOM 2471 C CA . THR A 1 321 ? -17.492 -4.371 2.034 1.00 93.94 321 THR A CA 1
ATOM 2472 C C . THR A 1 321 ? -16.974 -2.931 1.965 1.00 93.94 321 THR A C 1
ATOM 2474 O O . THR A 1 321 ? -17.625 -2.001 2.444 1.00 93.94 321 THR A O 1
ATOM 2477 N N . LEU A 1 322 ? -15.784 -2.741 1.394 1.00 95.25 322 LEU A N 1
ATOM 2478 C CA . LEU A 1 322 ? -15.048 -1.474 1.376 1.00 95.25 322 LEU A CA 1
ATOM 2479 C C . LEU A 1 322 ? -15.195 -0.713 0.051 1.00 95.25 322 LEU A C 1
ATOM 2481 O O . LEU A 1 322 ? -14.670 0.396 -0.080 1.00 95.25 322 LEU A O 1
ATOM 2485 N N . THR A 1 323 ? -15.963 -1.253 -0.898 1.00 94.44 323 THR A N 1
ATOM 2486 C CA . THR A 1 323 ? -16.443 -0.524 -2.077 1.00 94.44 323 THR A CA 1
ATOM 2487 C C . THR A 1 323 ? -17.563 0.436 -1.665 1.00 94.44 323 THR A C 1
ATOM 2489 O O . THR A 1 323 ? -18.655 0.022 -1.285 1.00 94.44 323 THR A O 1
ATOM 2492 N N . ARG A 1 324 ? -17.307 1.749 -1.726 1.00 93.31 324 ARG A N 1
ATOM 2493 C CA . ARG A 1 324 ? -18.165 2.791 -1.113 1.00 93.31 324 ARG A CA 1
ATOM 2494 C C . ARG A 1 324 ? -18.521 3.948 -2.045 1.00 93.31 324 ARG A C 1
ATOM 2496 O O . ARG A 1 324 ? -18.770 5.056 -1.581 1.00 93.31 324 ARG A O 1
ATOM 2503 N N . TYR A 1 325 ? -18.598 3.690 -3.350 1.00 92.19 325 TYR A N 1
ATOM 2504 C CA . TYR A 1 325 ? -19.127 4.661 -4.319 1.00 92.19 325 TYR A CA 1
ATOM 2505 C C . TYR A 1 325 ? -20.575 5.072 -4.012 1.00 92.19 325 TYR A C 1
ATOM 2507 O O . TYR A 1 325 ? -20.980 6.195 -4.295 1.00 92.19 325 TYR A O 1
ATOM 2515 N N . CYS A 1 326 ? -21.351 4.169 -3.405 1.00 90.81 326 CYS A N 1
ATOM 2516 C CA . CYS A 1 326 ? -22.701 4.430 -2.926 1.00 90.81 326 CYS A CA 1
ATOM 2517 C C . CYS A 1 326 ? -22.770 4.162 -1.419 1.00 90.81 326 CYS A C 1
ATOM 2519 O O . CYS A 1 326 ? -22.708 3.015 -0.983 1.00 90.81 326 CYS A O 1
ATOM 2521 N N . GLU A 1 327 ? -22.903 5.212 -0.608 1.00 86.00 327 GLU A N 1
ATOM 2522 C CA . GLU A 1 327 ? -22.865 5.073 0.856 1.00 86.00 327 GLU A CA 1
ATOM 2523 C C . GLU A 1 327 ? -24.015 4.233 1.416 1.00 86.00 327 GLU A C 1
ATOM 2525 O O . GLU A 1 327 ? -23.826 3.497 2.378 1.00 86.00 327 GLU A O 1
ATOM 2530 N N . THR A 1 328 ? -25.191 4.275 0.790 1.00 89.31 328 THR A N 1
ATOM 2531 C CA . THR A 1 328 ? -26.360 3.504 1.236 1.00 89.31 328 THR A CA 1
ATOM 2532 C C . THR A 1 328 ? -26.246 2.010 0.932 1.00 89.31 328 THR A C 1
ATOM 2534 O O . THR A 1 328 ? -26.927 1.211 1.578 1.00 89.31 328 THR A O 1
ATOM 2537 N N . ALA A 1 329 ? -25.368 1.609 0.002 1.00 92.88 329 ALA A N 1
ATOM 2538 C CA . ALA A 1 329 ? -25.103 0.199 -0.286 1.00 92.88 329 ALA A CA 1
ATOM 2539 C C . ALA A 1 329 ? -24.466 -0.526 0.912 1.00 92.88 329 ALA A C 1
ATOM 2541 O O . ALA A 1 329 ? -24.642 -1.738 1.048 1.00 92.88 329 ALA A O 1
ATOM 2542 N N . LEU A 1 330 ? -23.820 0.220 1.823 1.00 94.06 330 LEU A N 1
ATOM 2543 C CA . LEU A 1 330 ? -23.217 -0.308 3.048 1.00 94.06 330 LEU A CA 1
ATOM 2544 C C . LEU A 1 330 ? -24.198 -1.185 3.845 1.00 94.06 330 LEU A C 1
ATOM 2546 O O . LEU A 1 330 ? -23.845 -2.246 4.354 1.00 94.06 330 LEU A O 1
ATOM 2550 N N . TRP A 1 331 ? -25.459 -0.760 3.916 1.00 95.25 331 TRP A N 1
ATOM 2551 C CA . TRP A 1 331 ? -26.498 -1.404 4.722 1.00 95.25 331 TRP A CA 1
ATOM 2552 C C . TRP A 1 331 ? -27.009 -2.722 4.133 1.00 95.25 331 TRP A C 1
ATOM 2554 O O . TRP A 1 331 ? -27.673 -3.491 4.826 1.00 95.25 331 TRP A O 1
ATOM 2564 N N . GLN A 1 332 ? -26.711 -2.996 2.860 1.00 94.38 332 GLN A N 1
ATOM 2565 C CA . GLN A 1 332 ? -27.095 -4.242 2.191 1.00 94.38 332 GLN A CA 1
ATOM 2566 C C . GLN A 1 332 ? -26.007 -5.317 2.268 1.00 94.38 332 GLN A C 1
ATOM 2568 O O . GLN A 1 332 ? -26.285 -6.482 1.976 1.00 94.38 332 GLN A O 1
ATOM 2573 N N . ILE A 1 333 ? -24.792 -4.960 2.696 1.00 95.06 333 ILE A N 1
ATOM 2574 C CA . ILE A 1 333 ? -23.703 -5.916 2.906 1.00 95.06 333 ILE A CA 1
ATOM 2575 C C . ILE A 1 333 ? -24.118 -6.907 3.991 1.00 95.06 333 ILE A C 1
ATOM 2577 O O . ILE A 1 333 ? -24.554 -6.518 5.076 1.00 95.06 333 ILE A O 1
ATOM 2581 N N . SER A 1 334 ? -23.975 -8.199 3.699 1.00 93.81 334 SER A N 1
ATOM 2582 C CA . SER A 1 334 ? -24.493 -9.278 4.542 1.00 93.81 334 SER A CA 1
ATOM 2583 C C . SER A 1 334 ? -23.945 -9.231 5.970 1.00 93.81 334 SER A C 1
ATOM 2585 O O . SER A 1 334 ? -24.711 -9.375 6.916 1.00 93.81 334 SER A O 1
ATOM 2587 N N . GLU A 1 335 ? -22.646 -8.988 6.147 1.00 93.56 335 GLU A N 1
ATOM 2588 C CA . GLU A 1 335 ? -21.983 -8.886 7.451 1.00 93.56 335 GLU A CA 1
ATOM 2589 C C . GLU A 1 335 ? -22.553 -7.737 8.279 1.00 93.56 335 GLU A C 1
ATOM 2591 O O . GLU A 1 335 ? -22.854 -7.915 9.458 1.00 93.56 335 GLU A O 1
ATOM 2596 N N . ILE A 1 336 ? -22.731 -6.571 7.652 1.00 95.88 336 ILE A N 1
ATOM 2597 C CA . ILE A 1 336 ? -23.211 -5.360 8.320 1.00 95.88 336 ILE A CA 1
ATOM 2598 C C . ILE A 1 336 ? -24.686 -5.514 8.665 1.00 95.88 336 ILE A C 1
ATOM 2600 O O . ILE A 1 336 ? -25.065 -5.358 9.823 1.00 95.88 336 ILE A O 1
ATOM 2604 N N . LYS A 1 337 ? -25.508 -5.913 7.694 1.00 96.06 337 LYS A N 1
ATOM 2605 C CA . LYS A 1 337 ? -26.938 -6.158 7.887 1.00 96.06 337 LYS A CA 1
ATOM 2606 C C . LYS A 1 337 ? -27.197 -7.178 8.995 1.00 96.06 337 LYS A C 1
ATOM 2608 O O . LYS A 1 337 ? -28.005 -6.930 9.887 1.00 96.06 337 LYS A O 1
ATOM 2613 N N . ASN A 1 338 ? -26.486 -8.306 8.974 1.00 95.56 338 ASN A N 1
ATOM 2614 C CA . ASN A 1 338 ? -26.636 -9.345 9.992 1.00 95.56 338 ASN A CA 1
ATOM 2615 C C . ASN A 1 338 ? -26.160 -8.866 11.364 1.00 95.56 338 ASN A C 1
ATOM 2617 O O . ASN A 1 338 ? -26.785 -9.201 12.369 1.00 95.56 338 ASN A O 1
ATOM 2621 N N . ALA A 1 339 ? -25.076 -8.091 11.433 1.00 95.94 339 ALA A N 1
ATOM 2622 C CA . ALA A 1 339 ? -24.617 -7.532 12.695 1.00 95.94 339 ALA A CA 1
ATOM 2623 C C . ALA A 1 339 ? -25.649 -6.566 13.292 1.00 95.94 339 ALA A C 1
ATOM 2625 O O . ALA A 1 339 ? -25.970 -6.683 14.470 1.00 95.94 339 ALA A O 1
ATOM 2626 N N . LEU A 1 340 ? -26.204 -5.662 12.481 1.00 95.94 340 LEU A N 1
ATOM 2627 C CA . LEU A 1 340 ? -27.205 -4.695 12.932 1.00 95.94 340 LEU A CA 1
ATOM 2628 C C . LEU A 1 340 ? -28.516 -5.367 13.365 1.00 95.94 340 LEU A C 1
ATOM 2630 O O . LEU A 1 340 ? -29.149 -4.890 14.303 1.00 95.94 340 LEU A O 1
ATOM 2634 N N . ALA A 1 341 ? -28.905 -6.478 12.736 1.00 95.44 341 ALA A N 1
ATOM 2635 C CA . ALA A 1 341 ? -30.121 -7.208 13.091 1.00 95.44 341 ALA A CA 1
ATOM 2636 C C . ALA A 1 341 ? -29.979 -8.055 14.369 1.00 95.44 341 ALA A C 1
ATOM 2638 O O . ALA A 1 341 ? -30.919 -8.148 15.154 1.00 95.44 341 ALA A O 1
ATOM 2639 N N . ASN A 1 342 ? -28.821 -8.689 14.579 1.00 96.19 342 ASN A N 1
ATOM 2640 C CA . ASN A 1 342 ? -28.650 -9.692 15.639 1.00 96.19 342 ASN A CA 1
ATOM 2641 C C . ASN A 1 342 ? -28.096 -9.136 16.956 1.00 96.19 342 ASN A C 1
ATOM 2643 O O . ASN A 1 342 ? -28.151 -9.824 17.975 1.00 96.19 342 ASN A O 1
ATOM 2647 N N . TYR A 1 343 ? -27.535 -7.929 16.944 1.00 95.88 343 TYR A N 1
ATOM 2648 C CA . TYR A 1 343 ? -26.867 -7.343 18.103 1.00 95.88 343 TYR A CA 1
ATOM 2649 C C . TYR A 1 343 ? -27.553 -6.033 18.514 1.00 95.88 343 TYR A C 1
ATOM 2651 O O . TYR A 1 343 ? -27.747 -5.168 17.657 1.00 95.88 343 TYR A O 1
ATOM 2659 N N . PRO A 1 344 ? -27.969 -5.877 19.786 1.00 95.25 344 PRO A N 1
ATOM 2660 C CA . PRO A 1 344 ? -28.734 -4.715 20.241 1.00 95.25 344 PRO A CA 1
ATOM 2661 C C . PRO A 1 344 ? -27.900 -3.441 20.426 1.00 95.25 344 PRO A C 1
ATOM 2663 O O . PRO A 1 344 ? -28.485 -2.369 20.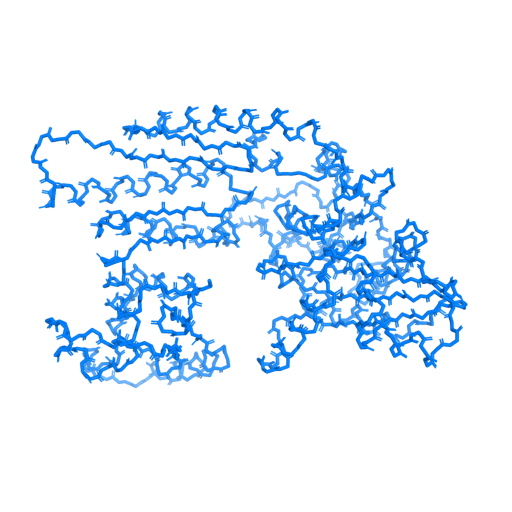534 1.00 95.25 344 PRO A O 1
ATOM 2666 N N . GLU A 1 345 ? -26.570 -3.542 20.475 1.00 97.31 345 GLU A N 1
ATOM 2667 C CA . GLU A 1 345 ? -25.668 -2.407 20.668 1.00 97.31 345 GLU A CA 1
ATOM 2668 C C . GLU A 1 345 ? -25.880 -1.309 19.601 1.00 97.31 345 GLU A C 1
ATOM 2670 O O . GLU A 1 345 ? -26.143 -1.588 18.431 1.00 97.31 345 GLU A O 1
ATOM 2675 N N . GLN A 1 346 ? -25.766 -0.041 20.005 1.00 96.94 346 GLN A N 1
ATOM 2676 C CA . GLN A 1 346 ? -25.975 1.118 19.130 1.00 96.94 346 GLN A CA 1
ATOM 2677 C C . GLN A 1 346 ? -24.803 1.347 18.175 1.00 96.94 346 GLN A C 1
ATOM 2679 O O . GLN A 1 346 ? -25.003 1.727 17.020 1.00 96.94 346 GLN A O 1
ATOM 2684 N N . HIS A 1 347 ? -23.580 1.158 18.671 1.00 98.06 347 HIS A N 1
ATOM 2685 C CA . HIS A 1 347 ? -22.353 1.523 17.973 1.00 98.06 347 HIS A CA 1
ATOM 2686 C C . HIS A 1 347 ? -21.629 0.273 17.477 1.00 98.06 347 HIS A C 1
ATOM 2688 O O . HIS A 1 347 ? -21.252 -0.587 18.271 1.00 98.06 347 HIS A O 1
ATOM 2694 N N . HIS A 1 348 ? -21.399 0.168 16.171 1.00 98.25 348 HIS A N 1
ATOM 2695 C CA . HIS A 1 348 ? -20.737 -0.974 15.547 1.00 98.25 348 HIS A CA 1
ATOM 2696 C C . HIS A 1 348 ? -19.441 -0.559 14.845 1.00 98.25 348 HIS A C 1
ATOM 2698 O O . HIS A 1 348 ? -19.438 0.203 13.876 1.00 98.25 348 HIS A O 1
ATOM 2704 N N . LEU A 1 349 ? -18.319 -1.106 15.306 1.00 98.38 349 LEU A N 1
ATOM 2705 C CA . LEU A 1 349 ? -17.008 -0.896 14.701 1.00 98.38 349 LEU A CA 1
ATOM 2706 C C . LEU A 1 349 ? -16.604 -2.161 13.949 1.00 98.38 349 LEU A C 1
ATOM 2708 O O . LEU A 1 349 ? -16.450 -3.212 14.563 1.00 98.38 349 LEU A O 1
ATOM 2712 N N . PHE A 1 350 ? -16.385 -2.064 12.642 1.00 98.44 350 PHE A N 1
ATOM 2713 C CA . PHE A 1 350 ? -15.751 -3.123 11.859 1.00 98.44 350 PHE A CA 1
ATOM 2714 C C . PHE A 1 350 ? -14.287 -2.755 11.661 1.00 98.44 350 PHE A C 1
ATOM 2716 O O . PHE A 1 350 ? -13.980 -1.738 11.044 1.00 98.44 350 PHE A O 1
ATOM 2723 N N . VAL A 1 351 ? -13.384 -3.552 12.225 1.00 98.50 351 VAL A N 1
ATOM 2724 C CA . VAL A 1 351 ? -11.960 -3.229 12.318 1.00 98.50 351 VAL A CA 1
ATOM 2725 C C . VAL A 1 351 ? -11.135 -4.309 11.634 1.00 98.50 351 VAL A C 1
ATOM 2727 O O . VAL A 1 351 ? -11.079 -5.455 12.087 1.00 98.50 351 VAL A O 1
ATOM 2730 N N . VAL A 1 352 ? -10.450 -3.930 10.561 1.00 98.44 352 VAL A N 1
ATOM 2731 C CA . VAL A 1 352 ? -9.485 -4.785 9.870 1.00 98.44 352 VAL A CA 1
ATOM 2732 C C . VAL A 1 352 ? -8.113 -4.597 10.514 1.00 98.44 352 VAL A C 1
ATOM 2734 O O . VAL A 1 352 ? -7.553 -3.510 10.462 1.00 98.44 352 VAL A O 1
ATOM 2737 N N . LEU A 1 353 ? -7.542 -5.640 11.111 1.00 98.44 353 LEU A N 1
ATOM 2738 C CA . LEU A 1 353 ? -6.132 -5.661 11.503 1.00 98.44 353 LEU A CA 1
ATOM 2739 C C . LEU A 1 353 ? -5.322 -6.265 10.365 1.00 98.44 353 LEU A C 1
ATOM 2741 O O . LEU A 1 353 ? -5.443 -7.463 10.102 1.00 98.44 353 LEU A O 1
ATOM 2745 N N . ALA A 1 354 ? -4.493 -5.453 9.711 1.00 97.12 354 ALA A N 1
ATOM 2746 C CA . ALA A 1 354 ? -3.747 -5.875 8.535 1.00 97.12 354 ALA A CA 1
ATOM 2747 C C . ALA A 1 354 ? -2.251 -5.563 8.588 1.00 97.12 354 ALA A C 1
ATOM 2749 O O . ALA A 1 354 ? -1.812 -4.635 9.267 1.00 97.12 354 ALA A O 1
ATOM 2750 N N . THR A 1 355 ? -1.459 -6.352 7.858 1.00 94.75 355 THR A N 1
ATOM 2751 C CA . THR A 1 355 ? -0.087 -5.962 7.496 1.00 94.75 355 THR A CA 1
ATOM 2752 C C . THR A 1 355 ? -0.076 -5.159 6.192 1.00 94.75 355 THR A C 1
ATOM 2754 O O . THR A 1 355 ? -1.125 -4.718 5.721 1.00 94.75 355 THR A O 1
ATOM 2757 N N . SER A 1 356 ? 1.093 -4.999 5.561 1.00 86.62 356 SER A N 1
ATOM 2758 C CA . SER A 1 356 ? 1.246 -4.318 4.266 1.00 86.62 356 SER A CA 1
ATOM 2759 C C . SER A 1 356 ? 0.400 -4.881 3.121 1.00 86.62 356 SER A C 1
ATOM 2761 O O . SER A 1 356 ? 0.208 -4.213 2.113 1.00 86.62 356 SER A O 1
ATOM 2763 N N . VAL A 1 357 ? -0.206 -6.059 3.288 1.00 86.19 357 VAL A N 1
ATOM 2764 C CA . VAL A 1 357 ? -1.153 -6.633 2.317 1.00 86.19 357 VAL A CA 1
ATOM 2765 C C . VAL A 1 357 ? -2.422 -5.794 2.101 1.00 86.19 357 VAL A C 1
ATOM 2767 O O . VAL A 1 357 ? -3.161 -6.055 1.154 1.00 86.19 357 VAL A O 1
ATOM 2770 N N . ALA A 1 358 ? -2.709 -4.827 2.979 1.00 85.81 358 ALA A N 1
ATOM 2771 C CA . ALA A 1 358 ? -3.801 -3.867 2.807 1.00 85.81 358 ALA A CA 1
ATOM 2772 C C . ALA A 1 358 ? -3.371 -2.566 2.102 1.00 85.81 358 ALA A C 1
ATOM 2774 O O . ALA A 1 358 ? -4.225 -1.741 1.785 1.00 85.81 358 ALA A O 1
ATOM 2775 N N . GLU A 1 359 ? -2.069 -2.361 1.880 1.00 81.88 359 GLU A N 1
ATOM 2776 C CA . GLU A 1 359 ? -1.528 -1.129 1.295 1.00 81.88 359 GLU A CA 1
ATOM 2777 C C . GLU A 1 359 ? -1.553 -1.163 -0.234 1.00 81.88 359 GLU A C 1
ATOM 2779 O O . GLU A 1 359 ? -1.840 -0.137 -0.841 1.00 81.88 359 GLU A O 1
ATOM 2784 N N . VAL A 1 360 ? -1.306 -2.324 -0.849 1.00 75.75 360 VAL A N 1
ATOM 2785 C CA . VAL A 1 360 ? -1.088 -2.470 -2.300 1.00 75.75 360 VAL A CA 1
ATOM 2786 C C . VAL A 1 360 ? -2.196 -3.304 -2.945 1.00 75.75 360 VAL A C 1
ATOM 2788 O O . VAL A 1 360 ? -2.623 -4.318 -2.391 1.00 75.75 360 VAL A O 1
ATOM 2791 N N . GLY A 1 361 ? -2.655 -2.882 -4.129 1.00 74.25 361 GLY A N 1
ATOM 2792 C CA . GLY A 1 361 ? -3.584 -3.655 -4.963 1.00 74.25 361 GLY A CA 1
ATOM 2793 C C . GLY A 1 361 ? -5.013 -3.775 -4.420 1.00 74.25 361 GLY A C 1
ATOM 2794 O O . GLY A 1 361 ? -5.721 -4.704 -4.795 1.00 74.25 361 GLY A O 1
ATOM 2795 N N . ARG A 1 362 ? -5.434 -2.879 -3.514 1.00 83.25 362 ARG A N 1
ATOM 2796 C CA . ARG A 1 362 ? -6.771 -2.900 -2.895 1.00 83.25 362 ARG A CA 1
ATOM 2797 C C . ARG A 1 362 ? -7.523 -1.594 -3.090 1.00 83.25 362 ARG A C 1
ATOM 2799 O O . ARG A 1 362 ? -7.040 -0.518 -2.725 1.00 83.25 362 ARG A O 1
ATOM 2806 N N . ASP A 1 363 ? -8.739 -1.701 -3.605 1.00 90.25 363 ASP A N 1
ATOM 2807 C CA . ASP A 1 363 ? -9.637 -0.569 -3.822 1.00 90.25 363 ASP A CA 1
ATOM 2808 C C . ASP A 1 363 ? -10.564 -0.384 -2.612 1.00 90.25 363 ASP A C 1
ATOM 2810 O O . ASP A 1 363 ? -11.771 -0.574 -2.671 1.00 90.25 363 ASP A O 1
ATOM 2814 N N . HIS A 1 364 ? -9.967 -0.106 -1.451 1.00 94.88 364 HIS A N 1
ATOM 2815 C CA . HIS A 1 364 ? -10.690 -0.012 -0.179 1.00 94.88 364 HIS A CA 1
ATOM 2816 C C . HIS A 1 364 ? -10.946 1.442 0.237 1.00 94.88 364 HIS A C 1
ATOM 2818 O O . HIS A 1 364 ? -10.043 2.278 0.151 1.00 94.88 364 HIS A O 1
ATOM 2824 N N . ASP A 1 365 ? -12.137 1.717 0.778 1.00 96.88 365 ASP A N 1
ATOM 2825 C CA . ASP A 1 365 ? -12.495 2.990 1.416 1.00 96.88 365 ASP A CA 1
ATOM 2826 C C . ASP A 1 365 ? -12.898 2.810 2.893 1.00 96.88 365 ASP A C 1
ATOM 2828 O O . ASP A 1 365 ? -14.032 2.451 3.226 1.00 96.88 365 ASP A O 1
ATOM 2832 N N . TYR A 1 366 ? -11.961 3.117 3.789 1.00 97.88 366 TYR A N 1
ATOM 2833 C CA . TYR A 1 366 ? -12.156 3.154 5.237 1.00 97.88 366 TYR A CA 1
ATOM 2834 C C . TYR A 1 366 ? -12.621 4.535 5.723 1.00 97.88 366 TYR A C 1
ATOM 2836 O O . TYR A 1 366 ? -12.274 5.576 5.160 1.00 97.88 366 TYR A O 1
ATOM 2844 N N . ASP A 1 367 ? -13.384 4.554 6.818 1.00 97.94 367 ASP A N 1
ATOM 2845 C CA . ASP A 1 367 ? -13.723 5.769 7.570 1.00 97.94 367 ASP A CA 1
ATOM 2846 C C . ASP A 1 367 ? -12.492 6.378 8.240 1.00 97.94 367 ASP A C 1
ATOM 2848 O O . ASP A 1 367 ? -12.309 7.595 8.221 1.00 97.94 367 ASP A O 1
ATOM 2852 N N . TRP A 1 368 ? -11.640 5.519 8.795 1.00 98.50 368 TRP A N 1
ATOM 2853 C CA . TRP A 1 368 ? -10.461 5.908 9.550 1.00 98.50 368 TRP A CA 1
ATOM 2854 C C . TRP A 1 368 ? -9.390 4.815 9.531 1.00 98.50 368 TRP A C 1
ATOM 2856 O O . TRP A 1 368 ? -9.666 3.651 9.227 1.00 98.50 368 TRP A O 1
ATOM 2866 N N . ALA A 1 369 ? -8.160 5.173 9.895 1.00 98.38 369 ALA A N 1
ATOM 2867 C CA . ALA A 1 369 ? -7.075 4.210 10.046 1.00 98.38 369 ALA A CA 1
ATOM 2868 C C . ALA A 1 369 ? -6.178 4.504 11.253 1.00 98.38 369 ALA A C 1
ATOM 2870 O O . ALA A 1 369 ? -6.055 5.645 11.697 1.00 98.38 369 ALA A O 1
ATOM 2871 N N . ILE A 1 370 ? -5.509 3.466 11.752 1.00 98.62 370 ILE A N 1
ATOM 2872 C CA . ILE A 1 370 ? -4.421 3.571 12.725 1.00 98.62 370 ILE A CA 1
ATOM 2873 C C . ILE A 1 370 ? -3.183 2.874 12.154 1.00 98.62 370 ILE A C 1
ATOM 2875 O O . ILE A 1 370 ? -3.264 1.721 11.736 1.00 98.62 370 ILE A O 1
ATOM 2879 N N . ALA A 1 371 ? -2.040 3.552 12.142 1.00 97.69 371 ALA A N 1
ATOM 2880 C CA . ALA A 1 371 ? -0.811 3.076 11.523 1.00 97.69 371 ALA A CA 1
ATOM 2881 C C . ALA A 1 371 ? 0.311 2.873 12.547 1.00 97.69 371 ALA A C 1
ATOM 2883 O O . ALA A 1 371 ? 0.728 3.811 13.228 1.00 97.69 371 ALA A O 1
ATOM 2884 N N . GLU A 1 372 ? 0.868 1.663 12.600 1.00 97.69 372 GLU A N 1
ATOM 2885 C CA . GLU A 1 372 ? 2.240 1.462 13.064 1.00 97.69 372 GLU A CA 1
ATOM 2886 C C . GLU A 1 372 ? 3.207 1.952 11.969 1.00 97.69 372 GLU A C 1
ATOM 2888 O O . GLU A 1 372 ? 3.151 1.440 10.840 1.00 97.69 372 GLU A O 1
ATOM 2893 N N . PRO A 1 373 ? 4.100 2.915 12.262 1.00 95.38 373 PRO A N 1
ATOM 2894 C CA . PRO A 1 373 ? 4.941 3.503 11.232 1.00 95.38 373 PRO A CA 1
ATOM 2895 C C . PRO A 1 373 ? 6.075 2.560 10.805 1.00 95.38 373 PRO A C 1
ATOM 2897 O O . PRO A 1 373 ? 6.767 1.968 11.633 1.00 95.38 373 PRO A O 1
ATOM 2900 N N . SER A 1 374 ? 6.297 2.449 9.494 1.00 92.88 374 SER A N 1
ATOM 2901 C CA . SER A 1 374 ? 7.452 1.732 8.923 1.00 92.88 374 SER A CA 1
ATOM 2902 C C . SER A 1 374 ? 8.227 2.550 7.893 1.00 92.88 374 SER A C 1
ATOM 2904 O O . SER A 1 374 ? 9.452 2.493 7.871 1.00 92.88 374 SER A O 1
ATOM 2906 N N . SER A 1 375 ? 7.526 3.299 7.045 1.00 90.75 375 SER A N 1
ATOM 2907 C CA . SER A 1 375 ? 8.089 4.189 6.026 1.00 90.75 375 SER A CA 1
ATOM 2908 C C . SER A 1 375 ? 7.057 5.251 5.643 1.00 90.75 375 SER A C 1
ATOM 2910 O O . SER A 1 375 ? 5.865 5.071 5.909 1.00 90.75 375 SER A O 1
ATOM 2912 N N . MET A 1 376 ? 7.500 6.343 5.014 1.00 88.94 376 MET A N 1
ATOM 2913 C CA . MET A 1 376 ? 6.605 7.405 4.544 1.00 88.94 376 MET A CA 1
ATOM 2914 C C . MET A 1 376 ? 5.675 6.898 3.431 1.00 88.94 376 MET A C 1
ATOM 2916 O O . MET A 1 376 ? 4.459 7.018 3.566 1.00 88.94 376 MET A O 1
ATOM 2920 N N . ARG A 1 377 ? 6.211 6.181 2.436 1.00 87.50 377 ARG A N 1
ATOM 2921 C CA . ARG A 1 377 ? 5.429 5.405 1.460 1.00 87.50 377 ARG A CA 1
ATOM 2922 C C . ARG A 1 377 ? 4.274 4.609 2.074 1.00 87.50 377 ARG A C 1
ATOM 2924 O O . ARG A 1 377 ? 3.141 4.725 1.619 1.00 87.50 377 ARG A O 1
ATOM 2931 N N . SER A 1 378 ? 4.536 3.832 3.126 1.00 91.25 378 SER A N 1
ATOM 2932 C CA . SER A 1 378 ? 3.505 3.009 3.774 1.00 91.25 378 SER A CA 1
ATOM 2933 C C . SER A 1 378 ? 2.371 3.855 4.371 1.00 91.25 378 SER A C 1
ATOM 2935 O O . SER A 1 378 ? 1.194 3.508 4.254 1.00 91.25 378 SER A O 1
ATOM 2937 N N . LEU A 1 379 ? 2.703 5.014 4.954 1.00 92.69 379 LEU A N 1
ATOM 2938 C CA . LEU A 1 379 ? 1.713 5.967 5.463 1.00 92.69 379 LEU A CA 1
ATOM 2939 C C . LEU A 1 379 ? 0.894 6.601 4.329 1.00 92.69 379 LEU A C 1
ATOM 2941 O O . LEU A 1 379 ? -0.322 6.729 4.465 1.00 92.69 379 LEU A O 1
ATOM 2945 N N . ILE A 1 380 ? 1.536 6.961 3.213 1.00 91.12 380 ILE A N 1
ATOM 2946 C CA . ILE A 1 380 ? 0.877 7.537 2.031 1.00 91.12 380 ILE A CA 1
ATOM 2947 C C . ILE A 1 380 ? -0.088 6.527 1.401 1.00 91.12 380 ILE A C 1
ATOM 2949 O O . ILE A 1 380 ? -1.254 6.857 1.171 1.00 91.12 380 ILE A O 1
ATOM 2953 N N . GLN A 1 381 ? 0.358 5.286 1.189 1.00 90.88 381 GLN A N 1
ATOM 2954 C CA . GLN A 1 381 ? -0.468 4.214 0.628 1.00 90.88 381 GLN A CA 1
ATOM 2955 C C . GLN A 1 381 ? -1.685 3.920 1.510 1.00 90.88 381 GLN A C 1
ATOM 2957 O O . GLN A 1 381 ? -2.807 3.834 1.008 1.00 90.88 381 GLN A O 1
ATOM 2962 N N . LEU A 1 382 ? -1.500 3.848 2.834 1.00 94.56 382 LEU A N 1
ATOM 2963 C CA . LEU A 1 382 ? -2.606 3.664 3.774 1.00 94.56 382 LEU A CA 1
ATOM 2964 C C . LEU A 1 382 ? -3.573 4.856 3.779 1.00 94.56 382 LEU A C 1
ATOM 2966 O O . LEU A 1 382 ? -4.787 4.656 3.766 1.00 94.56 382 LEU A O 1
ATOM 2970 N N . ALA A 1 383 ? -3.063 6.091 3.765 1.00 93.44 383 ALA A N 1
ATOM 2971 C CA . ALA A 1 383 ? -3.896 7.291 3.696 1.00 93.44 383 ALA A CA 1
ATOM 2972 C C . ALA A 1 383 ? -4.757 7.316 2.421 1.00 93.44 383 ALA A C 1
ATOM 2974 O O . ALA A 1 383 ? -5.911 7.745 2.464 1.00 93.44 383 ALA A O 1
ATOM 2975 N N . GLY A 1 384 ? -4.240 6.781 1.310 1.00 92.38 384 GLY A N 1
ATOM 2976 C CA . GLY A 1 384 ? -4.977 6.583 0.060 1.00 92.38 384 GLY A CA 1
ATOM 2977 C C . GLY A 1 384 ? -6.152 5.596 0.143 1.00 92.38 384 GLY A C 1
ATOM 2978 O O . GLY A 1 384 ? -6.954 5.541 -0.792 1.00 92.38 384 GLY A O 1
ATOM 2979 N N . ARG A 1 385 ? -6.285 4.843 1.246 1.00 94.62 385 ARG A N 1
ATOM 2980 C CA . ARG A 1 385 ? -7.417 3.940 1.534 1.00 94.62 385 ARG A CA 1
ATOM 2981 C C . ARG A 1 385 ? -8.479 4.573 2.441 1.00 94.62 385 ARG A C 1
ATOM 2983 O O . ARG A 1 385 ? -9.470 3.927 2.754 1.00 94.62 385 ARG A O 1
ATOM 2990 N N . ILE A 1 386 ? -8.300 5.820 2.881 1.00 96.00 386 ILE A N 1
ATOM 2991 C CA . ILE A 1 386 ? -9.267 6.550 3.719 1.00 96.00 386 ILE A CA 1
ATOM 2992 C C . ILE A 1 386 ? -10.022 7.548 2.840 1.00 96.00 386 ILE A C 1
ATOM 2994 O O . ILE A 1 386 ? -9.392 8.306 2.100 1.00 96.00 386 ILE A O 1
ATOM 2998 N N . GLN A 1 387 ? -11.356 7.593 2.910 1.00 94.06 387 GLN A N 1
ATOM 2999 C CA . GLN A 1 387 ? -12.181 8.474 2.056 1.00 94.06 387 GLN A CA 1
ATOM 3000 C C . GLN A 1 387 ? -11.877 8.299 0.554 1.00 94.06 387 GLN A C 1
ATOM 3002 O O . GLN A 1 387 ? -11.855 9.268 -0.207 1.00 94.06 387 GLN A O 1
ATOM 3007 N N . ARG A 1 388 ? -11.548 7.071 0.134 1.00 93.44 388 ARG A N 1
ATOM 3008 C CA . ARG A 1 388 ? -11.053 6.774 -1.219 1.00 93.44 388 ARG A CA 1
ATOM 3009 C C . ARG A 1 388 ? -12.126 6.963 -2.293 1.00 93.44 388 ARG A C 1
ATOM 3011 O O . ARG A 1 388 ? -11.834 7.549 -3.330 1.00 93.44 388 ARG A O 1
ATOM 3018 N N . HIS A 1 389 ? -13.356 6.531 -2.034 1.00 95.19 389 HIS A N 1
ATOM 3019 C CA . HIS A 1 389 ? -14.479 6.631 -2.970 1.00 95.19 389 HIS A CA 1
ATOM 3020 C C . HIS A 1 389 ? -15.372 7.828 -2.648 1.00 95.19 389 HIS A C 1
ATOM 3022 O O . HIS A 1 389 ? -15.807 8.538 -3.547 1.00 95.19 389 HIS A O 1
ATOM 3028 N N . ARG A 1 390 ? -15.615 8.072 -1.355 1.00 94.00 390 ARG A N 1
ATOM 3029 C CA . ARG A 1 390 ? -16.561 9.099 -0.885 1.00 94.00 390 ARG A CA 1
ATOM 3030 C C . ARG A 1 390 ? -16.050 10.527 -1.040 1.00 94.00 390 ARG A C 1
ATOM 3032 O O . ARG A 1 390 ? -16.859 11.437 -1.184 1.00 94.00 390 ARG A O 1
ATOM 3039 N N . GLN A 1 391 ? -14.726 10.719 -1.000 1.00 92.88 391 GLN A N 1
ATOM 3040 C CA . GLN A 1 391 ? -14.057 11.999 -1.269 1.00 92.88 391 GLN A CA 1
ATOM 3041 C C . GLN A 1 391 ? -14.613 13.176 -0.437 1.00 92.88 391 GLN A C 1
ATOM 3043 O O . GLN A 1 391 ? -14.686 14.313 -0.903 1.00 92.88 391 GLN A O 1
ATOM 3048 N N . LYS A 1 392 ? -15.008 12.914 0.818 1.00 91.81 392 LYS A N 1
ATOM 3049 C CA . LYS A 1 392 ? -15.548 13.939 1.721 1.00 91.81 392 LYS A CA 1
ATOM 3050 C C . LYS A 1 392 ? -14.417 14.697 2.432 1.00 91.81 392 LYS A C 1
ATOM 3052 O O . LYS A 1 392 ? -13.573 14.050 3.060 1.00 91.81 392 LYS A O 1
ATOM 3057 N N . PRO A 1 393 ? -14.393 16.046 2.377 1.00 91.69 393 PRO A N 1
ATOM 3058 C CA . PRO A 1 393 ? -13.431 16.853 3.122 1.00 91.69 393 PRO A CA 1
ATOM 3059 C C . PRO A 1 393 ? -13.459 16.545 4.616 1.00 91.69 393 PRO A C 1
ATOM 3061 O O . PRO A 1 393 ? -14.523 16.352 5.202 1.00 91.69 393 PRO A O 1
ATOM 3064 N N . CYS A 1 394 ? -12.280 16.534 5.232 1.00 91.38 394 CYS A N 1
ATOM 3065 C CA . CYS A 1 394 ? -12.107 16.146 6.620 1.00 91.38 394 CYS A CA 1
ATOM 3066 C C . CYS A 1 394 ? -11.511 17.295 7.445 1.00 91.38 394 CYS A C 1
ATOM 3068 O O . CYS A 1 394 ? -10.478 17.879 7.096 1.00 91.38 394 CYS A O 1
ATOM 3070 N N . THR A 1 395 ? -12.168 17.631 8.555 1.00 91.12 395 THR A N 1
ATOM 3071 C CA . THR A 1 395 ? -11.749 18.703 9.475 1.00 91.12 395 THR A CA 1
ATOM 3072 C C . THR A 1 395 ? -11.110 18.173 10.757 1.00 91.12 395 THR A C 1
ATOM 3074 O O . THR A 1 395 ? -10.333 18.892 11.380 1.00 91.12 395 THR A O 1
ATOM 3077 N N . SER A 1 396 ? -11.373 16.919 11.125 1.00 95.12 396 SER A N 1
ATOM 3078 C CA . SER A 1 396 ? -10.808 16.242 12.297 1.00 95.12 396 SER A CA 1
ATOM 3079 C C . SER A 1 396 ? -9.838 15.121 11.886 1.00 95.12 396 SER A C 1
ATOM 3081 O O . SER A 1 396 ? -9.895 14.644 10.755 1.00 95.12 396 SER A O 1
ATOM 3083 N N . PRO A 1 397 ? -8.913 14.679 12.756 1.00 97.00 397 PRO A N 1
ATOM 3084 C CA . PRO A 1 397 ? -8.018 13.572 12.429 1.00 97.00 397 PRO A CA 1
ATOM 3085 C C . PRO A 1 397 ? -8.784 12.270 12.164 1.00 97.00 397 PRO A C 1
ATOM 3087 O O . PRO A 1 397 ? -9.546 11.819 13.017 1.00 97.00 397 PRO A O 1
ATOM 3090 N N . ASN A 1 398 ? -8.575 11.665 10.993 1.00 97.75 398 ASN A N 1
ATOM 3091 C CA . ASN A 1 398 ? -9.110 10.348 10.605 1.00 97.75 398 ASN A CA 1
ATOM 3092 C C . ASN A 1 398 ? -8.009 9.298 10.385 1.00 97.75 398 ASN A C 1
ATOM 3094 O O . ASN A 1 398 ? -8.296 8.135 10.108 1.00 97.75 398 ASN A O 1
ATOM 3098 N N . LEU A 1 399 ? -6.749 9.695 10.543 1.00 98.12 399 LEU A N 1
ATOM 3099 C CA . LEU A 1 399 ? -5.602 8.806 10.597 1.00 98.12 399 LEU A CA 1
ATOM 3100 C C . LEU A 1 399 ? -4.881 9.022 11.928 1.00 98.12 399 LEU A C 1
ATOM 3102 O O . LEU A 1 399 ? -4.530 10.142 12.296 1.00 98.12 399 LEU A O 1
ATOM 3106 N N . HIS A 1 400 ? -4.645 7.956 12.675 1.00 98.50 400 HIS A N 1
ATOM 3107 C CA . HIS A 1 400 ? -3.747 7.997 13.823 1.00 98.50 400 HIS A CA 1
ATOM 3108 C C . HIS A 1 400 ? -2.466 7.247 13.494 1.00 98.50 400 HIS A C 1
ATOM 3110 O O . HIS A 1 400 ? -2.502 6.185 12.884 1.00 98.50 400 HIS A O 1
ATOM 3116 N N . ILE A 1 401 ? -1.323 7.787 13.896 1.00 98.38 401 ILE A N 1
ATOM 3117 C CA . ILE A 1 401 ? -0.015 7.176 13.663 1.00 98.38 401 ILE A CA 1
ATOM 3118 C C . ILE A 1 401 ? 0.640 6.984 15.022 1.00 98.38 401 ILE A C 1
ATOM 3120 O O . ILE A 1 401 ? 0.757 7.937 15.790 1.00 98.38 401 ILE A O 1
ATOM 3124 N N . LEU A 1 402 ? 1.067 5.764 15.344 1.00 98.38 402 LEU A N 1
ATOM 3125 C CA . LEU A 1 402 ? 1.841 5.547 16.564 1.00 98.38 402 LEU A CA 1
ATOM 3126 C C . LEU A 1 402 ? 3.136 6.367 16.481 1.00 98.38 402 LEU A C 1
ATOM 3128 O O . LEU A 1 402 ? 3.838 6.298 15.478 1.00 98.38 402 LEU A O 1
ATOM 3132 N N . GLN A 1 403 ? 3.487 7.106 17.535 1.00 97.25 403 GLN A N 1
ATOM 3133 C CA . GLN A 1 403 ? 4.739 7.883 17.580 1.00 97.25 403 GLN A CA 1
ATOM 3134 C C . GLN A 1 403 ? 5.990 7.014 17.398 1.00 97.25 403 GLN A C 1
ATOM 3136 O O . GLN A 1 403 ? 7.024 7.493 16.941 1.00 97.25 403 GLN A O 1
ATOM 3141 N N . LYS A 1 404 ? 5.902 5.737 17.779 1.00 97.44 404 LYS A N 1
ATOM 3142 C CA . LYS A 1 404 ? 6.968 4.737 17.683 1.00 97.44 404 LYS A CA 1
ATOM 3143 C C . LYS A 1 404 ? 6.372 3.427 17.197 1.00 97.44 404 LYS A C 1
ATOM 3145 O O . LYS A 1 404 ? 5.263 3.066 17.594 1.00 97.44 404 LYS A O 1
ATOM 3150 N N . ASN A 1 405 ? 7.121 2.690 16.384 1.00 96.75 405 ASN A N 1
ATOM 3151 C CA . ASN A 1 405 ? 6.748 1.324 16.031 1.00 96.75 405 ASN A CA 1
ATOM 3152 C C . ASN A 1 405 ? 7.019 0.345 17.190 1.00 96.75 405 ASN A C 1
ATOM 3154 O O . ASN A 1 405 ? 7.692 0.678 18.172 1.00 96.75 405 ASN A O 1
ATOM 3158 N N . VAL A 1 406 ? 6.516 -0.888 17.088 1.00 97.06 406 VAL A N 1
ATOM 3159 C CA . VAL A 1 406 ? 6.649 -1.896 18.153 1.00 97.06 406 VAL A CA 1
ATOM 3160 C C . VAL A 1 406 ? 8.119 -2.205 18.457 1.00 97.06 406 VAL A C 1
ATOM 3162 O O . VAL A 1 406 ? 8.474 -2.439 19.613 1.00 97.06 406 VAL A O 1
ATOM 3165 N N . ARG A 1 407 ? 8.992 -2.183 17.442 1.00 96.25 407 ARG A N 1
ATOM 3166 C CA . ARG A 1 407 ? 10.430 -2.444 17.605 1.00 96.25 407 ARG A CA 1
ATOM 3167 C C . ARG A 1 407 ? 11.117 -1.338 18.412 1.00 96.25 407 ARG A C 1
ATOM 3169 O O . ARG A 1 407 ? 11.846 -1.657 19.349 1.00 96.25 407 ARG A O 1
ATOM 3176 N N . ALA A 1 408 ? 10.836 -0.075 18.104 1.00 96.31 408 ALA A N 1
ATOM 3177 C CA . ALA A 1 408 ? 11.331 1.095 18.824 1.00 96.31 408 ALA A CA 1
ATOM 3178 C C . ALA A 1 408 ? 10.845 1.104 20.280 1.00 96.31 408 ALA A C 1
ATOM 3180 O O . ALA A 1 408 ? 11.632 1.340 21.194 1.00 96.31 408 ALA A O 1
ATOM 3181 N N . LEU A 1 409 ? 9.570 0.771 20.517 1.00 97.00 409 LEU A N 1
ATOM 3182 C CA . LEU A 1 409 ? 9.004 0.653 21.869 1.00 97.00 409 LEU A CA 1
ATOM 3183 C C . LEU A 1 409 ? 9.669 -0.456 22.702 1.00 97.00 409 LEU A C 1
ATOM 3185 O O . LEU A 1 409 ? 9.746 -0.352 23.924 1.00 97.00 409 LEU A O 1
ATOM 3189 N N . GLN A 1 410 ? 10.178 -1.501 22.048 1.00 96.31 410 GLN A N 1
ATOM 3190 C CA . GLN A 1 410 ? 10.958 -2.577 22.673 1.00 96.31 410 GLN A CA 1
ATOM 3191 C C . GLN A 1 410 ? 12.448 -2.237 22.841 1.00 96.31 410 GLN A C 1
ATOM 3193 O O . GLN A 1 410 ? 13.195 -3.060 23.360 1.00 96.31 410 GLN A O 1
ATOM 3198 N N . GLY A 1 411 ? 12.898 -1.059 22.397 1.00 93.75 411 GLY A N 1
ATOM 3199 C CA . GLY A 1 411 ? 14.308 -0.662 22.444 1.00 93.75 411 GLY A CA 1
ATOM 3200 C C . GLY A 1 411 ? 15.198 -1.349 21.400 1.00 93.75 411 GLY A C 1
ATOM 3201 O O . GLY A 1 411 ? 16.421 -1.275 21.502 1.00 93.75 411 GLY A O 1
ATOM 3202 N N . ASN A 1 412 ? 14.615 -2.010 20.394 1.00 92.31 412 ASN A N 1
ATOM 3203 C CA . ASN A 1 412 ? 15.377 -2.696 19.351 1.00 92.31 412 ASN A CA 1
ATOM 3204 C C . ASN A 1 412 ? 15.976 -1.696 18.353 1.00 92.31 412 ASN A C 1
ATOM 3206 O O . ASN A 1 412 ? 15.292 -0.776 17.907 1.00 92.31 412 ASN A O 1
ATOM 3210 N N . LYS A 1 413 ? 17.222 -1.939 17.928 1.00 89.88 413 LYS A N 1
ATOM 3211 C CA . LYS A 1 413 ? 17.910 -1.189 16.867 1.00 89.88 413 LYS A CA 1
ATOM 3212 C C . LYS A 1 413 ? 18.480 -2.169 15.828 1.00 89.88 413 LYS A C 1
ATOM 3214 O O . LYS A 1 413 ? 19.035 -3.184 16.246 1.00 89.88 413 LYS A O 1
ATOM 3219 N N . PRO A 1 414 ? 18.322 -1.921 14.515 1.00 91.88 414 PRO A N 1
ATOM 3220 C CA . PRO A 1 414 ? 17.495 -0.872 13.907 1.00 91.88 414 PRO A CA 1
ATOM 3221 C C . PRO A 1 414 ? 15.989 -1.080 14.164 1.00 91.88 414 PRO A C 1
ATOM 3223 O O . PRO A 1 414 ? 15.507 -2.222 14.255 1.00 91.88 414 PRO A O 1
ATOM 3226 N N . ALA A 1 415 ? 15.248 0.025 14.303 1.00 93.06 415 ALA A N 1
ATOM 3227 C CA . ALA A 1 415 ? 13.824 -0.004 14.639 1.00 93.06 415 ALA A CA 1
ATOM 3228 C C . ALA A 1 415 ? 12.935 0.001 13.392 1.00 93.06 415 ALA A C 1
ATOM 3230 O O . ALA A 1 415 ? 12.046 -0.845 13.283 1.00 93.06 415 ALA A O 1
ATOM 3231 N N . TYR A 1 416 ? 13.185 0.895 12.433 1.00 92.94 416 TYR A N 1
ATOM 3232 C CA . TYR A 1 416 ? 12.464 0.959 11.157 1.00 92.94 416 TYR A CA 1
ATOM 3233 C C . TYR A 1 416 ? 13.114 0.016 10.137 1.00 92.94 416 TYR A C 1
ATOM 3235 O O . TYR A 1 416 ? 13.701 0.437 9.143 1.00 92.94 416 TYR A O 1
ATOM 3243 N N . TYR A 1 417 ? 13.049 -1.280 10.450 1.00 88.38 417 TYR A N 1
ATOM 3244 C CA . TYR A 1 417 ? 13.706 -2.374 9.740 1.00 88.38 417 TYR A CA 1
ATOM 3245 C C . TYR A 1 417 ? 12.770 -3.581 9.644 1.00 88.38 417 TYR A C 1
ATOM 3247 O O . TYR A 1 417 ? 12.236 -4.031 10.662 1.00 88.38 417 TYR A O 1
ATOM 3255 N N . ARG A 1 418 ? 12.633 -4.138 8.432 1.00 87.69 418 ARG A N 1
ATOM 3256 C CA . ARG A 1 418 ? 11.762 -5.282 8.098 1.00 87.69 418 ARG A CA 1
ATOM 3257 C C . ARG A 1 418 ? 10.299 -5.098 8.535 1.00 87.69 418 ARG A C 1
ATOM 3259 O O . ARG A 1 418 ? 9.860 -5.782 9.461 1.00 87.69 418 ARG A O 1
ATOM 3266 N N . PRO A 1 419 ? 9.510 -4.268 7.838 1.00 87.94 419 PRO A N 1
ATOM 3267 C CA . PRO A 1 419 ? 9.896 -3.388 6.732 1.00 87.94 419 PRO A CA 1
ATOM 3268 C C . PRO A 1 419 ? 10.490 -2.055 7.218 1.00 87.94 419 PRO A C 1
ATOM 3270 O O . PRO A 1 419 ? 10.320 -1.672 8.376 1.00 87.94 419 PRO A O 1
ATOM 3273 N N . GLY A 1 420 ? 11.178 -1.349 6.323 1.00 88.12 420 GLY A N 1
ATOM 3274 C CA . GLY A 1 420 ? 11.763 -0.029 6.573 1.00 88.12 420 GLY A CA 1
ATOM 3275 C C . GLY A 1 420 ? 13.213 0.074 6.100 1.00 88.12 420 GLY A C 1
ATOM 3276 O O . GLY A 1 420 ? 13.825 -0.929 5.736 1.00 88.12 420 GLY A O 1
ATOM 3277 N N . PHE A 1 421 ? 13.739 1.298 6.097 1.00 87.88 421 PHE A N 1
ATOM 3278 C CA . PHE A 1 421 ? 15.002 1.647 5.439 1.00 87.88 421 PHE A CA 1
ATOM 3279 C C . PHE A 1 421 ? 16.214 1.735 6.376 1.00 87.88 421 PHE A C 1
ATOM 3281 O O . PHE A 1 421 ? 17.335 1.920 5.897 1.00 87.88 421 PHE A O 1
ATOM 3288 N N . GLU A 1 422 ? 16.034 1.609 7.697 1.00 90.75 422 GLU A N 1
ATOM 3289 C CA . GLU A 1 422 ? 17.189 1.593 8.593 1.00 90.75 422 GLU A CA 1
ATOM 3290 C C . GLU A 1 422 ? 18.049 0.351 8.339 1.00 90.75 422 GLU A C 1
ATOM 3292 O O . GLU A 1 422 ? 17.576 -0.786 8.355 1.00 90.75 422 GLU A O 1
ATOM 3297 N N . SER A 1 423 ? 19.345 0.569 8.138 1.00 87.06 423 SER A N 1
ATOM 3298 C CA . SER A 1 423 ? 20.306 -0.478 7.830 1.00 87.06 423 SER A CA 1
ATOM 3299 C C . SER A 1 423 ? 21.686 -0.121 8.355 1.00 87.06 423 SER A C 1
ATOM 3301 O O . SER A 1 423 ? 22.291 0.874 7.953 1.00 87.06 423 SER A O 1
ATOM 3303 N N . GLU A 1 424 ? 22.234 -0.993 9.200 1.00 85.94 424 GLU A N 1
ATOM 3304 C CA . GLU A 1 424 ? 23.622 -0.887 9.656 1.00 85.94 424 GLU A CA 1
ATOM 3305 C C . GLU A 1 424 ? 24.605 -1.029 8.485 1.00 85.94 424 GLU A C 1
ATOM 3307 O O . GLU A 1 424 ? 25.585 -0.290 8.400 1.00 85.94 424 GLU A O 1
ATOM 3312 N N . LYS A 1 425 ? 24.300 -1.921 7.530 1.00 85.94 425 LYS A N 1
ATOM 3313 C CA . LYS A 1 425 ? 25.133 -2.195 6.348 1.00 85.94 425 LYS A CA 1
ATOM 3314 C C . LYS A 1 425 ? 25.315 -0.954 5.474 1.00 85.94 425 LYS A C 1
ATOM 3316 O O . LYS A 1 425 ? 26.424 -0.685 5.022 1.00 85.94 425 LYS A O 1
ATOM 3321 N N . TYR A 1 426 ? 24.234 -0.213 5.239 1.00 81.75 426 TYR A N 1
ATOM 3322 C CA . TYR A 1 426 ? 24.246 0.994 4.405 1.00 81.75 426 TYR A CA 1
ATOM 3323 C C . TYR A 1 426 ? 24.462 2.280 5.218 1.00 81.75 426 TYR A C 1
ATOM 3325 O O . TYR A 1 426 ? 24.418 3.366 4.650 1.00 81.75 426 TYR A O 1
ATOM 3333 N N . ARG A 1 427 ? 24.721 2.165 6.532 1.00 84.50 427 ARG A N 1
ATOM 3334 C CA . ARG A 1 427 ? 24.850 3.290 7.478 1.00 84.50 427 ARG A CA 1
ATOM 3335 C C . ARG A 1 427 ? 23.657 4.252 7.443 1.00 84.50 427 ARG A C 1
ATOM 3337 O O . ARG A 1 427 ? 23.813 5.455 7.620 1.00 84.50 427 ARG A O 1
ATOM 3344 N N . LEU A 1 428 ? 22.465 3.704 7.235 1.00 85.69 428 LEU A N 1
ATOM 3345 C CA . LEU A 1 428 ? 21.203 4.429 7.279 1.00 85.69 428 LEU A CA 1
ATOM 3346 C C . LEU A 1 428 ? 20.604 4.210 8.667 1.00 85.69 428 LEU A C 1
ATOM 3348 O O . LEU A 1 428 ? 19.940 3.207 8.903 1.00 85.69 428 LEU A O 1
ATOM 3352 N N . GLN A 1 429 ? 20.901 5.097 9.612 1.00 87.12 429 GLN A N 1
ATOM 3353 C CA . GLN A 1 429 ? 20.337 5.045 10.960 1.00 87.12 429 GLN A CA 1
ATOM 3354 C C . GLN A 1 429 ? 19.690 6.375 11.298 1.00 87.12 429 GLN A C 1
ATOM 3356 O O . GLN A 1 429 ? 20.232 7.438 10.995 1.00 87.12 429 GLN A O 1
ATOM 3361 N N . LEU A 1 430 ? 18.531 6.303 11.942 1.00 89.56 430 LEU A N 1
ATOM 3362 C CA . LEU A 1 430 ? 17.872 7.487 12.461 1.00 89.56 430 LEU A CA 1
ATOM 3363 C C . LEU A 1 430 ? 18.493 7.874 13.804 1.00 89.56 430 LEU A C 1
ATOM 3365 O O . LEU A 1 430 ? 18.771 7.021 14.648 1.00 89.56 430 LEU A O 1
ATOM 3369 N N . ASN A 1 431 ? 18.666 9.179 14.013 1.00 87.81 431 ASN A N 1
ATOM 3370 C CA . ASN A 1 431 ? 19.152 9.716 15.287 1.00 87.81 431 ASN A CA 1
ATOM 3371 C C . ASN A 1 431 ? 18.129 9.526 16.416 1.00 87.81 431 ASN A C 1
ATOM 3373 O O . ASN A 1 431 ? 18.506 9.394 17.578 1.00 87.81 431 ASN A O 1
ATOM 3377 N N . SER A 1 432 ? 16.844 9.489 16.063 1.00 92.62 432 SER A N 1
ATOM 3378 C CA . SER A 1 432 ? 15.740 9.185 16.964 1.00 92.62 432 SER A CA 1
ATOM 3379 C C . SER A 1 432 ? 14.740 8.261 16.283 1.00 92.62 432 SER A C 1
ATOM 3381 O O . SER A 1 432 ? 14.558 8.301 15.068 1.00 92.62 432 SER A O 1
ATOM 3383 N N . HIS A 1 433 ? 14.082 7.423 17.079 1.00 94.94 433 HIS A N 1
ATOM 3384 C CA . HIS A 1 433 ? 13.006 6.548 16.614 1.00 94.94 433 HIS A CA 1
ATOM 3385 C C . HIS A 1 433 ? 11.612 7.098 16.939 1.00 94.94 433 HIS A C 1
ATOM 3387 O O . HIS A 1 433 ? 10.620 6.412 16.687 1.00 94.94 433 HIS A O 1
ATOM 3393 N N . ASP A 1 434 ? 11.542 8.309 17.501 1.00 95.56 434 ASP A N 1
ATOM 3394 C CA . ASP A 1 434 ? 10.310 9.041 17.784 1.00 95.56 434 ASP A CA 1
ATOM 3395 C C . ASP A 1 434 ? 9.898 9.905 16.586 1.00 95.56 434 ASP A C 1
ATOM 3397 O O . ASP A 1 434 ? 10.621 10.825 16.198 1.00 95.56 434 ASP A O 1
ATOM 3401 N N . LEU A 1 435 ? 8.725 9.633 16.008 1.00 94.50 435 LEU A N 1
ATOM 3402 C CA . LEU A 1 435 ? 8.200 10.420 14.892 1.00 94.50 435 LEU A CA 1
ATOM 3403 C C . LEU A 1 435 ? 8.012 11.898 15.239 1.00 94.50 435 LEU A C 1
ATOM 3405 O O . LEU A 1 435 ? 8.144 12.732 14.348 1.00 94.50 435 LEU A O 1
ATOM 3409 N N . ALA A 1 436 ? 7.746 12.232 16.505 1.00 94.31 436 ALA A N 1
ATOM 3410 C CA . ALA A 1 436 ? 7.610 13.624 16.925 1.00 94.31 436 ALA A CA 1
ATOM 3411 C C . ALA A 1 436 ? 8.943 14.395 16.876 1.00 94.31 436 ALA A C 1
ATOM 3413 O O . ALA A 1 436 ? 8.933 15.622 16.831 1.00 94.31 436 ALA A O 1
ATOM 3414 N N . GLU A 1 437 ? 10.079 13.691 16.878 1.00 94.19 437 GLU A N 1
ATOM 3415 C CA . GLU A 1 437 ? 11.416 14.288 16.799 1.00 94.19 437 GLU A CA 1
ATOM 3416 C C . GLU A 1 437 ? 11.964 14.313 15.366 1.00 94.19 437 GLU A C 1
ATOM 3418 O O . GLU A 1 437 ? 12.744 15.203 15.028 1.00 94.19 437 GLU A O 1
ATOM 3423 N N . ILE A 1 438 ? 11.579 13.345 14.522 1.00 91.25 438 ILE A N 1
ATOM 3424 C CA . ILE A 1 438 ? 12.128 13.204 13.160 1.00 91.25 438 ILE A CA 1
ATOM 3425 C C . ILE A 1 438 ? 11.220 13.748 12.053 1.00 91.25 438 ILE A C 1
ATOM 3427 O O . ILE A 1 438 ? 11.704 13.953 10.941 1.00 91.25 438 ILE A O 1
ATOM 3431 N N . LEU A 1 439 ? 9.930 13.980 12.326 1.00 90.25 439 LEU A N 1
ATOM 3432 C CA . LEU A 1 439 ? 8.994 14.560 11.363 1.00 90.25 439 LEU A CA 1
ATOM 3433 C C . LEU A 1 439 ? 8.531 15.948 11.799 1.00 90.25 439 LEU A C 1
ATOM 3435 O O . LEU A 1 439 ? 8.154 16.183 12.945 1.00 90.25 439 LEU A O 1
ATOM 3439 N N . GLN A 1 440 ? 8.472 16.858 10.835 1.00 90.12 440 GLN A N 1
ATOM 3440 C CA . GLN A 1 440 ? 7.782 18.133 10.975 1.00 90.12 440 GLN A CA 1
ATOM 3441 C C . GLN A 1 440 ? 6.261 17.919 10.872 1.00 90.12 440 GLN A C 1
ATOM 3443 O O . GLN A 1 440 ? 5.830 17.088 10.068 1.00 90.12 440 GLN A O 1
ATOM 3448 N N . PRO A 1 441 ? 5.425 18.697 11.589 1.00 89.12 441 PRO A N 1
ATOM 3449 C CA . PRO A 1 441 ? 3.961 18.597 11.511 1.00 89.12 441 PRO A CA 1
ATOM 3450 C C . PRO A 1 441 ? 3.414 18.597 10.077 1.00 89.12 441 PRO A C 1
ATOM 3452 O O . PRO A 1 441 ? 2.622 17.735 9.704 1.00 89.12 441 PRO A O 1
ATOM 3455 N N . ALA A 1 442 ? 3.951 19.471 9.220 1.00 85.44 442 ALA A N 1
ATOM 3456 C CA . ALA A 1 442 ? 3.569 19.564 7.811 1.00 85.44 442 ALA A CA 1
ATOM 3457 C C . ALA A 1 442 ? 3.809 18.276 6.991 1.00 85.44 442 ALA A C 1
ATOM 3459 O O . ALA A 1 442 ? 3.232 18.129 5.917 1.00 85.44 442 ALA A O 1
ATOM 3460 N N . GLN A 1 443 ? 4.656 17.352 7.461 1.00 85.31 443 GLN A N 1
ATOM 3461 C CA . GLN A 1 443 ? 4.960 16.098 6.763 1.00 85.31 443 GLN A CA 1
ATOM 3462 C C . GLN A 1 443 ? 3.960 14.977 7.069 1.00 85.31 443 GLN A C 1
ATOM 3464 O O . GLN A 1 443 ? 3.862 14.045 6.275 1.00 85.31 443 GLN A O 1
ATOM 3469 N N . TYR A 1 444 ? 3.231 15.039 8.190 1.00 88.31 444 TYR A N 1
ATOM 3470 C CA . TYR A 1 444 ? 2.289 13.982 8.575 1.00 88.31 444 TYR A CA 1
ATOM 3471 C C . TYR A 1 444 ? 0.852 14.473 8.766 1.00 88.31 444 TYR A C 1
ATOM 3473 O O . TYR A 1 444 ? -0.065 13.705 8.500 1.00 88.31 444 TYR A O 1
ATOM 3481 N N . GLU A 1 445 ? 0.612 15.723 9.180 1.00 90.19 445 GLU A N 1
ATOM 3482 C CA . GLU A 1 445 ? -0.746 16.210 9.474 1.00 90.19 445 GLU A CA 1
ATOM 3483 C C . GLU A 1 445 ? -1.666 16.161 8.251 1.00 90.19 445 GLU A C 1
ATOM 3485 O O . GLU A 1 445 ? -2.839 15.822 8.382 1.00 90.19 445 GLU A O 1
ATOM 3490 N N . THR A 1 446 ? -1.137 16.446 7.059 1.00 87.19 446 THR A N 1
ATOM 3491 C CA . THR A 1 446 ? -1.848 16.335 5.779 1.00 87.19 446 THR A CA 1
ATOM 3492 C C . THR A 1 446 ? -1.067 15.426 4.838 1.00 87.19 446 THR A C 1
ATOM 3494 O O . THR A 1 446 ? -0.172 15.875 4.118 1.00 87.19 446 THR A O 1
ATOM 3497 N N . ILE A 1 447 ? -1.382 14.130 4.861 1.00 81.62 447 ILE A N 1
ATOM 3498 C CA . ILE A 1 447 ? -0.649 13.138 4.069 1.00 81.62 447 ILE A CA 1
ATOM 3499 C C . ILE A 1 447 ? -0.972 13.293 2.584 1.00 81.62 447 ILE A C 1
ATOM 3501 O O . ILE A 1 447 ? -2.122 13.187 2.158 1.00 81.62 447 ILE A O 1
ATOM 3505 N N . SER A 1 448 ? 0.080 13.510 1.802 1.00 79.50 448 SER A N 1
ATOM 3506 C CA . SER A 1 448 ? 0.083 13.547 0.342 1.00 79.50 448 SER A CA 1
ATOM 3507 C C . SER A 1 448 ? 1.391 12.937 -0.164 1.00 79.50 448 SER A C 1
ATOM 3509 O O . SER A 1 448 ? 2.306 12.705 0.622 1.00 79.50 448 SER A O 1
ATOM 3511 N N . ALA A 1 449 ? 1.510 12.715 -1.472 1.00 73.50 449 ALA A N 1
ATOM 3512 C CA . ALA A 1 449 ? 2.746 12.224 -2.084 1.00 73.50 449 ALA A CA 1
ATOM 3513 C C . ALA A 1 449 ? 3.898 13.259 -2.103 1.00 73.50 449 ALA A C 1
ATOM 3515 O O . ALA A 1 449 ? 5.030 12.921 -2.434 1.00 73.50 449 ALA A O 1
ATOM 3516 N N . ILE A 1 450 ? 3.636 14.517 -1.719 1.00 77.25 450 ILE A N 1
ATOM 3517 C CA . ILE A 1 450 ? 4.601 15.630 -1.778 1.00 77.25 450 ILE A CA 1
ATOM 3518 C C . ILE A 1 450 ? 5.953 15.316 -1.098 1.00 77.25 450 ILE A C 1
ATOM 3520 O O . ILE A 1 450 ? 6.977 15.666 -1.690 1.00 77.25 450 ILE A O 1
ATOM 3524 N N . PRO A 1 451 ? 6.014 14.691 0.100 1.00 72.31 451 PRO A N 1
ATOM 3525 C CA . PRO A 1 451 ? 7.286 14.415 0.767 1.00 72.31 451 PRO A CA 1
ATOM 3526 C C . PRO A 1 451 ? 8.201 13.446 0.008 1.00 72.31 451 PRO A C 1
ATOM 3528 O O . PRO A 1 451 ? 9.410 13.578 0.130 1.00 72.31 451 PRO A O 1
ATOM 3531 N N . GLU A 1 452 ? 7.654 12.511 -0.777 1.00 67.69 452 GLU A N 1
ATOM 3532 C CA . GLU A 1 452 ? 8.446 11.523 -1.538 1.00 67.69 452 GLU A CA 1
ATOM 3533 C C . GLU A 1 452 ? 9.034 12.122 -2.827 1.00 67.69 452 GLU A C 1
ATOM 3535 O O . GLU A 1 452 ? 10.077 11.689 -3.312 1.00 67.69 452 GLU A O 1
ATOM 3540 N N . TYR A 1 453 ? 8.401 13.165 -3.373 1.00 63.00 453 TYR A N 1
ATOM 3541 C CA . TYR A 1 453 ? 8.869 13.823 -4.595 1.00 63.00 453 TYR A CA 1
ATOM 3542 C C . TYR A 1 453 ? 9.995 14.835 -4.374 1.00 63.00 453 TYR A C 1
ATOM 3544 O O . TYR A 1 453 ? 10.686 15.219 -5.320 1.00 63.00 453 TYR A O 1
ATOM 3552 N N . ARG A 1 454 ? 10.165 15.325 -3.144 1.00 60.91 454 ARG A N 1
ATOM 3553 C CA . ARG A 1 454 ? 11.196 16.310 -2.816 1.00 60.91 454 ARG A CA 1
ATOM 3554 C C . ARG A 1 454 ? 12.414 15.582 -2.263 1.00 60.91 454 ARG A C 1
ATOM 3556 O O . ARG A 1 454 ? 12.304 14.861 -1.280 1.00 60.91 454 ARG A O 1
ATOM 3563 N N . ASN A 1 455 ? 13.586 15.826 -2.849 1.00 49.75 455 ASN A N 1
ATOM 3564 C CA . ASN A 1 455 ? 14.836 15.558 -2.141 1.00 49.75 455 ASN A CA 1
ATOM 3565 C C . ASN A 1 455 ? 14.865 16.513 -0.940 1.00 49.75 455 ASN A C 1
ATOM 3567 O O . ASN A 1 455 ? 15.044 17.718 -1.132 1.00 49.75 455 ASN A O 1
ATOM 3571 N N . LEU A 1 456 ? 14.576 15.995 0.254 1.00 36.69 456 LEU A N 1
ATOM 3572 C CA . LEU A 1 456 ? 14.761 16.725 1.507 1.00 36.69 456 LEU A CA 1
ATOM 3573 C C . LEU A 1 456 ? 16.248 16.942 1.786 1.00 36.69 456 LEU A C 1
ATOM 3575 O O . LEU A 1 456 ? 17.033 15.988 1.566 1.00 36.69 456 LEU A O 1
#

InterPro domains:
  IPR013395 CRISPR-associated Cas3, Yersinia-type [TIGR02562] (2-452)
  IPR027417 P-loop containing nucleoside triphosphate hydrolase [SSF52540] (74-392)
  IPR054712 CRISPR-associated nuclease/helicase Cas3 domain [PF22590] (267-391)

Radius of gyration: 24.73 Å; chains: 1; bounding box: 59×59×70 Å